Protein AF-A0A8S3T2B8-F1 (afdb_monomer)

Sequence (549 aa):
MESENIITGFEEHFRSLATFNNQTDIDSAYHNQVEDDIQSINRLVQRNNISNVTHIEITNAIRSINRGKSADFQGITIEHITHAGSEMETTLVTLLLNMYETTDAGYRIGNISVNSTACADDVALISEEPDQTQLLINMACDYAYMEGYQLQPTKSVVLHITNKKRKQGPVSTSFTMGQHEMPSVRSATHLGIIRTTSLKENMTANVEENIKKARRSAYSLLGGGFHGYNGLDVETMVHLYKIYVSPVLLYGLELILPTTSSLALIENFQKKLLKQILSLPTCVADITINILTGILPIEAQIHIRALGLFNNICNQHEESMEKSLARRQLTVKNNQSSSWFVAVKHMLRKYNLQEATWYLDNPVKKSLWTSNIKRTVHNHWSKSIVQLLPLYKGLDHLTTGNLEKGKIHPLFRINCHSAIDTTRLPVKLKLLTGSYILQSKRIKMYKDETDPKCLLCSKDDETVTHFILQCVQLQNIRNKILLETVDVLNSLGIQFNELLDSEKLQIILDITPVATSRKLSPASVAKVERLTRRLIYQLHIARYKIVCG

Foldseek 3Di:
DVVVVVVVVVVVVVVVVVPPPPDPDDDPVVVVVVVVVVVVVVVVVVVDDDDDDDPVVVVVVVVPDDDDDAADPVRDDVVNVVVVPPVVQVVLQVVLVVVQQPDPAFDDDVPFHPQWDDDRLFIDGGHPDLVSVLVNLASVQVSCVVVPHGDDQAQDADAAADDPVDPDDPPPDWHDNVPHTHHYDQWDAGPNQIDGSYLVVSQQVRQVVLLVQLVVQLVVCVVQFLFQALRAFLLVNLVSCVPGRVCSNCPCCLPSPHDPVSLVVSQLSVQVSLCGSQVHDPPFDSLLSCQAQVDFRPNLVSLLVNLLVLLVLLPDDCPDSSLVVLVVCLVPDDCPDPDSSSVNQVSCVLLVHDGSVVCSVPRDDSVVSSVVSLQSSLVSRLVVSVVCQVVQPLQPLPDNVPSPRSDHDLLRVAPPPDSVLSNLSSLLVCNNSVNDDAQCVVCVVPVPPGDQAGLQQRPDGRDSLCLQPNPPSCVVLCVVLVVVLCVLCVVLVHNLVPDDSVVVSSCLSPVVVVCVVSVPDSVSSNVNSSSSSVSSVVSVVVSVVSVPD

Structure (mmCIF, N/CA/C/O backbone):
data_AF-A0A8S3T2B8-F1
#
_entry.id   AF-A0A8S3T2B8-F1
#
loop_
_atom_site.group_PDB
_atom_site.id
_atom_site.type_symbol
_atom_site.label_atom_id
_atom_site.label_alt_id
_atom_site.label_comp_id
_atom_site.label_asym_id
_atom_site.label_entity_id
_atom_site.label_seq_id
_atom_site.pdbx_PDB_ins_code
_atom_site.Cartn_x
_atom_site.Cartn_y
_atom_site.Cartn_z
_atom_site.occupancy
_atom_site.B_iso_or_equiv
_atom_site.auth_seq_id
_atom_site.auth_comp_id
_atom_site.auth_asym_id
_atom_site.auth_atom_id
_atom_site.pdbx_PDB_model_num
ATOM 1 N N . MET A 1 1 ? 51.156 -43.320 -0.176 1.00 41.97 1 MET A N 1
ATOM 2 C CA . MET A 1 1 ? 52.038 -43.494 -1.348 1.00 41.97 1 MET A CA 1
ATOM 3 C C . MET A 1 1 ? 51.303 -43.460 -2.688 1.00 41.97 1 MET A C 1
ATOM 5 O O . MET A 1 1 ? 51.931 -43.063 -3.650 1.00 41.97 1 MET A O 1
ATOM 9 N N . GLU A 1 2 ? 50.003 -43.773 -2.794 1.00 44.81 2 GLU A N 1
ATOM 10 C CA . GLU A 1 2 ? 49.270 -43.591 -4.073 1.00 44.81 2 GLU A CA 1
ATOM 11 C C . GLU A 1 2 ? 48.671 -42.182 -4.278 1.00 44.81 2 GLU A C 1
ATOM 13 O O . GLU A 1 2 ? 48.384 -41.799 -5.406 1.00 44.81 2 GLU A O 1
ATOM 18 N N . SER A 1 3 ? 48.534 -41.366 -3.227 1.00 35.97 3 SER A N 1
ATOM 19 C CA . SER A 1 3 ? 47.973 -40.005 -3.313 1.00 35.97 3 SER A CA 1
ATOM 20 C C . SER A 1 3 ? 48.975 -38.916 -3.721 1.00 35.97 3 SER A C 1
ATOM 22 O O . SER A 1 3 ? 48.557 -37.872 -4.210 1.00 35.97 3 SER A O 1
ATOM 24 N N . GLU A 1 4 ? 50.282 -39.140 -3.544 1.00 39.28 4 GLU A N 1
ATOM 25 C CA . GLU A 1 4 ? 51.321 -38.191 -3.986 1.00 39.28 4 GLU A CA 1
ATOM 26 C C . GLU A 1 4 ? 51.460 -38.185 -5.512 1.00 39.28 4 GLU A C 1
ATOM 28 O O . GLU A 1 4 ? 51.529 -37.116 -6.104 1.00 39.28 4 GLU A O 1
ATOM 33 N N . ASN A 1 5 ? 51.349 -39.346 -6.169 1.00 47.81 5 ASN A N 1
ATOM 34 C CA . ASN A 1 5 ? 51.459 -39.446 -7.631 1.00 47.81 5 ASN A CA 1
ATOM 35 C C . ASN A 1 5 ? 50.341 -38.714 -8.395 1.00 47.81 5 ASN A C 1
ATOM 37 O O . ASN A 1 5 ? 50.555 -38.269 -9.519 1.00 47.81 5 ASN A O 1
ATOM 41 N N . ILE A 1 6 ? 49.154 -38.559 -7.800 1.00 43.56 6 ILE A N 1
ATOM 42 C CA . ILE A 1 6 ? 48.040 -37.835 -8.434 1.00 43.56 6 ILE A CA 1
ATOM 43 C C . ILE A 1 6 ? 48.265 -36.322 -8.340 1.00 43.56 6 ILE A C 1
ATOM 45 O O . ILE A 1 6 ? 48.042 -35.605 -9.312 1.00 43.56 6 ILE A O 1
ATOM 49 N N . ILE A 1 7 ? 48.741 -35.837 -7.190 1.00 45.53 7 ILE A N 1
ATOM 50 C CA . ILE A 1 7 ? 49.004 -34.409 -6.971 1.00 45.53 7 ILE A CA 1
ATOM 51 C C . ILE A 1 7 ? 50.172 -33.946 -7.844 1.00 45.53 7 ILE A C 1
ATOM 53 O O . ILE A 1 7 ? 50.056 -32.912 -8.496 1.00 45.53 7 ILE A O 1
ATOM 57 N N . THR A 1 8 ? 51.239 -34.742 -7.944 1.00 49.03 8 THR A N 1
ATOM 58 C CA . THR A 1 8 ? 52.372 -34.444 -8.830 1.00 49.03 8 THR A CA 1
ATOM 59 C C . THR A 1 8 ? 51.958 -34.448 -10.308 1.00 49.03 8 THR A C 1
ATOM 61 O O . THR A 1 8 ? 52.364 -33.560 -11.052 1.00 49.03 8 THR A O 1
ATOM 64 N N . GLY A 1 9 ? 51.067 -35.357 -10.726 1.00 52.16 9 GLY A N 1
ATOM 65 C CA . GLY A 1 9 ? 50.525 -35.365 -12.091 1.00 52.16 9 GLY A CA 1
ATOM 66 C C . GLY A 1 9 ? 49.652 -34.145 -12.424 1.00 52.16 9 GLY A C 1
ATOM 67 O O . GLY A 1 9 ? 49.735 -33.608 -13.529 1.00 52.16 9 GLY A O 1
ATOM 68 N N . PHE A 1 10 ? 48.846 -33.659 -11.471 1.00 46.62 10 PHE A N 1
ATOM 69 C CA . PHE A 1 10 ? 48.080 -32.416 -11.644 1.00 46.62 10 PHE A CA 1
ATOM 70 C C . PHE A 1 10 ? 48.985 -31.183 -11.675 1.00 46.62 10 PHE A C 1
ATOM 72 O O . PHE A 1 10 ? 48.768 -30.282 -12.485 1.00 46.62 10 PHE A O 1
ATOM 79 N N . GLU A 1 11 ? 50.011 -31.149 -10.829 1.00 46.28 11 GLU A N 1
ATOM 80 C CA . GLU A 1 11 ? 50.980 -30.058 -10.795 1.00 46.28 11 GLU A CA 1
ATOM 81 C C . GLU A 1 11 ? 51.748 -29.942 -12.120 1.00 46.28 11 GLU A C 1
ATOM 83 O O . GLU A 1 11 ? 51.860 -28.843 -12.661 1.00 46.28 11 GLU A O 1
ATOM 88 N N . GLU A 1 12 ? 52.207 -31.056 -12.698 1.00 51.81 12 GLU A N 1
ATOM 89 C CA . GLU A 1 12 ? 52.873 -31.065 -14.008 1.00 51.81 12 GLU A CA 1
ATOM 90 C C . GLU A 1 12 ? 51.935 -30.645 -15.148 1.00 51.81 12 GLU A C 1
ATOM 92 O O . GLU A 1 12 ? 52.330 -29.861 -16.016 1.00 51.81 12 GLU A O 1
ATOM 97 N N . HIS A 1 13 ? 50.672 -31.083 -15.120 1.00 50.22 13 HIS A N 1
ATOM 98 C CA . HIS A 1 13 ? 49.669 -30.691 -16.110 1.00 50.22 13 HIS A CA 1
ATOM 99 C C . HIS A 1 13 ? 49.407 -29.177 -16.095 1.00 50.22 13 HIS A C 1
ATOM 101 O O . HIS A 1 13 ? 49.512 -28.520 -17.134 1.00 50.22 13 HIS A O 1
ATOM 107 N N . PHE A 1 14 ? 49.146 -28.593 -14.922 1.00 48.44 14 PHE A N 1
ATOM 108 C CA . PHE A 1 14 ? 48.894 -27.154 -14.803 1.00 48.44 14 PHE A CA 1
ATOM 109 C C . PHE A 1 14 ? 50.149 -26.311 -15.032 1.00 48.44 14 PHE A C 1
ATOM 111 O O . PHE A 1 14 ? 50.061 -25.234 -15.618 1.00 48.44 14 PHE A O 1
ATOM 118 N N . ARG A 1 15 ? 51.333 -26.813 -14.664 1.00 47.66 15 ARG A N 1
ATOM 119 C CA . ARG A 1 15 ? 52.604 -26.151 -14.977 1.00 47.66 15 ARG A CA 1
ATOM 120 C C . ARG A 1 15 ? 52.879 -26.139 -16.485 1.00 47.66 15 ARG A C 1
ATOM 122 O O . ARG A 1 15 ? 53.436 -25.160 -16.969 1.00 47.66 15 ARG A O 1
ATOM 129 N N . SER A 1 16 ? 52.443 -27.155 -17.238 1.00 47.28 16 SER A N 1
ATOM 130 C CA . SER A 1 16 ? 52.524 -27.169 -18.712 1.00 47.28 16 SER A CA 1
ATOM 131 C C . SER A 1 16 ? 51.562 -26.181 -19.388 1.00 47.28 16 SER A C 1
ATOM 133 O O . SER A 1 16 ? 51.899 -25.600 -20.413 1.00 47.28 16 SER A O 1
ATOM 135 N N . LEU A 1 17 ? 50.391 -25.940 -18.786 1.00 42.28 17 LEU A N 1
ATOM 136 C CA . LEU A 1 17 ? 49.420 -24.946 -19.258 1.00 42.28 17 LEU A CA 1
ATOM 137 C C . LEU A 1 17 ? 49.840 -23.510 -18.908 1.00 42.28 17 LEU A C 1
ATOM 139 O O . LEU A 1 17 ? 49.523 -22.581 -19.642 1.00 42.28 17 LEU A O 1
ATOM 143 N N . ALA A 1 18 ? 50.557 -23.336 -17.795 1.00 39.44 18 ALA A N 1
ATOM 144 C CA . ALA A 1 18 ? 51.037 -22.043 -17.310 1.00 39.44 18 ALA A CA 1
ATOM 145 C C . ALA A 1 18 ? 52.462 -21.686 -17.778 1.00 39.44 18 ALA A C 1
ATOM 147 O O . ALA A 1 18 ? 52.933 -20.579 -17.520 1.00 39.44 18 ALA A O 1
ATOM 148 N N . THR A 1 19 ? 53.179 -22.594 -18.451 1.00 41.59 19 THR A N 1
ATOM 149 C CA . THR A 1 19 ? 54.490 -22.277 -19.033 1.00 41.59 19 THR A CA 1
ATOM 150 C C . THR A 1 19 ? 54.301 -21.570 -20.373 1.00 41.59 19 THR A C 1
ATOM 152 O O . THR A 1 19 ? 54.039 -22.183 -21.402 1.00 41.59 19 THR A O 1
ATOM 155 N N . PHE A 1 20 ? 54.506 -20.253 -20.351 1.00 41.75 20 PHE A N 1
ATOM 156 C CA . PHE A 1 20 ? 54.488 -19.298 -21.471 1.00 41.75 20 PHE A CA 1
ATOM 157 C C . PHE A 1 20 ? 55.512 -19.563 -22.601 1.00 41.75 20 PHE A C 1
ATOM 159 O O . PHE A 1 20 ? 55.748 -18.701 -23.442 1.00 41.75 20 PHE A O 1
ATOM 166 N N . ASN A 1 21 ? 56.129 -20.744 -22.674 1.00 42.84 21 ASN A N 1
ATOM 167 C CA . ASN A 1 21 ? 57.264 -21.001 -23.568 1.00 42.84 21 ASN A CA 1
ATOM 168 C C . ASN A 1 21 ? 56.899 -21.191 -25.052 1.00 42.84 21 ASN A C 1
ATOM 170 O O . ASN A 1 21 ? 57.802 -21.411 -25.851 1.00 42.84 21 ASN A O 1
ATOM 174 N N . ASN A 1 22 ? 55.623 -21.080 -25.443 1.00 47.75 22 ASN A N 1
ATOM 175 C CA . ASN A 1 22 ? 55.191 -21.260 -26.838 1.00 47.75 22 ASN A CA 1
ATOM 176 C C . ASN A 1 22 ? 54.360 -20.104 -27.422 1.00 47.75 22 ASN A C 1
ATOM 178 O O . ASN A 1 22 ? 53.765 -20.268 -28.485 1.00 47.75 22 ASN A O 1
ATOM 182 N N . GLN A 1 23 ? 54.323 -18.930 -26.789 1.00 48.66 23 GLN A N 1
ATOM 183 C CA . GLN A 1 23 ? 53.744 -17.735 -27.414 1.00 48.66 23 GLN A CA 1
ATOM 184 C C . GLN A 1 23 ? 54.837 -16.684 -27.585 1.00 48.66 23 GLN A C 1
ATOM 186 O O . GLN A 1 23 ? 55.102 -15.880 -26.700 1.00 48.66 23 GLN A O 1
ATOM 191 N N . THR A 1 24 ? 55.506 -16.734 -28.737 1.00 46.41 24 THR A N 1
ATOM 192 C CA . THR A 1 24 ? 56.659 -15.893 -29.095 1.00 46.41 24 THR A CA 1
ATOM 193 C C . THR A 1 24 ? 56.346 -14.407 -29.293 1.00 46.41 24 THR A C 1
ATOM 195 O O . THR A 1 24 ? 57.272 -13.660 -29.575 1.00 46.41 24 THR A O 1
ATOM 198 N N . ASP A 1 25 ? 55.104 -13.956 -29.098 1.00 55.09 25 ASP A N 1
ATOM 199 C CA . ASP A 1 25 ? 54.691 -12.572 -29.372 1.00 55.09 25 ASP A CA 1
ATOM 200 C C . ASP A 1 25 ? 53.874 -11.941 -28.226 1.00 55.09 25 ASP A C 1
ATOM 202 O O . ASP A 1 25 ? 52.878 -11.260 -28.463 1.00 55.09 25 ASP A O 1
ATOM 206 N N . ILE A 1 26 ? 54.272 -12.150 -26.965 1.00 47.56 26 ILE A N 1
ATOM 207 C CA . ILE A 1 26 ? 53.758 -11.330 -25.854 1.00 47.56 26 ILE A CA 1
ATOM 208 C C . ILE A 1 26 ? 54.772 -10.231 -25.535 1.00 47.56 26 ILE A C 1
ATOM 210 O O . ILE A 1 26 ? 55.922 -10.490 -25.182 1.00 47.56 26 ILE A O 1
ATOM 214 N N . ASP A 1 27 ? 54.309 -8.992 -25.690 1.00 57.59 27 ASP A N 1
ATOM 215 C CA . ASP A 1 27 ? 55.056 -7.751 -25.518 1.00 57.59 27 ASP A CA 1
ATOM 216 C C . ASP A 1 27 ? 55.731 -7.688 -24.134 1.00 57.59 27 ASP A C 1
ATOM 218 O O . ASP A 1 27 ? 55.076 -7.584 -23.094 1.00 57.59 27 ASP A O 1
ATOM 222 N N . SER A 1 28 ? 57.067 -7.772 -24.124 1.00 57.94 28 SER A N 1
ATOM 223 C CA . SER A 1 28 ? 57.914 -7.795 -22.918 1.00 57.94 28 SER A CA 1
ATOM 224 C C . SER A 1 28 ? 57.660 -6.630 -21.949 1.00 57.94 28 SER A C 1
ATOM 226 O O . SER A 1 28 ? 57.937 -6.746 -20.754 1.00 57.94 28 SER A O 1
ATOM 228 N N . ALA A 1 29 ? 57.086 -5.526 -22.435 1.00 56.00 29 ALA A N 1
ATOM 229 C CA . ALA A 1 29 ? 56.685 -4.393 -21.611 1.00 56.00 29 ALA A CA 1
ATOM 230 C C . ALA A 1 29 ? 55.535 -4.736 -20.644 1.00 56.00 29 ALA A C 1
ATOM 232 O O . ALA A 1 29 ? 55.565 -4.317 -19.488 1.00 56.00 29 ALA A O 1
ATOM 233 N N . TYR A 1 30 ? 54.564 -5.546 -21.080 1.00 51.22 30 TYR A N 1
ATOM 234 C CA . TYR A 1 30 ? 53.413 -5.946 -20.264 1.00 51.22 30 TYR A CA 1
ATOM 235 C C . TYR A 1 30 ? 53.821 -6.894 -19.133 1.00 51.22 30 TYR A C 1
ATOM 237 O O . TYR A 1 30 ? 53.362 -6.756 -18.000 1.00 51.22 30 TYR A O 1
ATOM 245 N N . HIS A 1 31 ? 54.746 -7.815 -19.414 1.00 51.00 31 HIS A N 1
ATOM 246 C CA . HIS A 1 31 ? 55.245 -8.753 -18.411 1.00 51.00 31 HIS A CA 1
ATOM 247 C C . HIS A 1 31 ? 55.956 -8.036 -17.253 1.00 51.00 31 HIS A C 1
ATOM 249 O O . HIS A 1 31 ? 55.704 -8.345 -16.089 1.00 51.00 31 HIS A O 1
ATOM 255 N N . ASN A 1 32 ? 56.772 -7.027 -17.569 1.00 63.03 32 ASN A N 1
ATOM 256 C CA . ASN A 1 32 ? 57.464 -6.227 -16.559 1.00 63.03 32 ASN A CA 1
ATOM 257 C C . ASN A 1 32 ? 56.488 -5.407 -15.701 1.00 63.03 32 ASN A C 1
ATOM 259 O O . ASN A 1 32 ? 56.703 -5.252 -14.502 1.00 63.03 32 ASN A O 1
ATOM 263 N N . GLN A 1 33 ? 55.388 -4.931 -16.287 1.00 60.19 33 GLN A N 1
ATOM 264 C CA . GLN A 1 33 ? 54.384 -4.157 -15.561 1.00 60.19 33 GLN A CA 1
ATOM 265 C C . GLN A 1 33 ? 53.572 -5.013 -14.573 1.00 60.19 33 GLN A C 1
ATOM 267 O O . GLN A 1 33 ? 53.315 -4.582 -13.451 1.00 60.19 33 GLN A O 1
ATOM 272 N N . VAL A 1 34 ? 53.238 -6.252 -14.947 1.00 50.12 34 VAL A N 1
ATOM 273 C CA . VAL A 1 34 ? 52.553 -7.206 -14.056 1.00 50.12 34 VAL A CA 1
ATOM 274 C C . VAL A 1 34 ? 53.421 -7.571 -12.844 1.00 50.12 34 VAL A C 1
ATOM 276 O O . VAL A 1 34 ? 52.913 -7.659 -11.726 1.00 50.12 34 VAL A O 1
ATOM 279 N N . GLU A 1 35 ? 54.732 -7.734 -13.034 1.00 59.72 35 GLU A N 1
ATOM 280 C CA . GLU A 1 35 ? 55.669 -7.990 -11.931 1.00 59.72 35 GLU A CA 1
ATOM 281 C C . GLU A 1 35 ? 55.768 -6.803 -10.954 1.00 59.72 35 GLU A C 1
ATOM 283 O O . GLU A 1 35 ? 55.748 -6.995 -9.731 1.00 59.72 35 GLU A O 1
ATOM 288 N N . ASP A 1 36 ? 55.787 -5.567 -11.463 1.00 62.94 36 ASP A N 1
ATOM 289 C CA . ASP A 1 36 ? 55.793 -4.353 -10.634 1.00 62.94 36 ASP A CA 1
ATOM 290 C C . ASP A 1 36 ? 54.496 -4.191 -9.808 1.00 62.94 36 ASP A C 1
ATOM 292 O O . ASP A 1 36 ? 54.528 -3.774 -8.636 1.00 62.94 36 ASP A O 1
ATOM 296 N N . ASP A 1 37 ? 53.352 -4.592 -10.371 1.00 52.69 37 ASP A N 1
ATOM 297 C CA . ASP A 1 37 ? 52.047 -4.558 -9.704 1.00 52.69 37 ASP A CA 1
ATOM 298 C C . ASP A 1 37 ? 51.923 -5.636 -8.612 1.00 52.69 37 ASP A C 1
ATOM 300 O O . ASP A 1 37 ? 51.485 -5.345 -7.491 1.00 52.69 37 ASP A O 1
ATOM 304 N N . ILE A 1 38 ? 52.39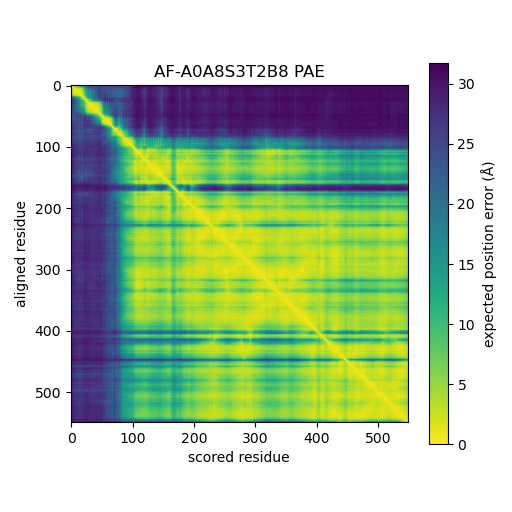5 -6.863 -8.873 1.00 54.06 38 ILE A N 1
ATOM 305 C CA . ILE A 1 38 ? 52.441 -7.957 -7.884 1.00 54.06 38 ILE A CA 1
ATOM 306 C C . ILE A 1 38 ? 53.294 -7.553 -6.675 1.00 54.06 38 ILE A C 1
ATOM 308 O O . ILE A 1 38 ? 52.904 -7.761 -5.517 1.00 54.06 38 ILE A O 1
ATOM 312 N N . GLN A 1 39 ? 54.447 -6.925 -6.911 1.00 61.31 39 GLN A N 1
ATOM 313 C CA . GLN A 1 39 ? 55.295 -6.436 -5.825 1.00 61.31 39 GLN A CA 1
ATOM 314 C C . GLN A 1 39 ? 54.631 -5.311 -5.024 1.00 61.31 39 GLN A C 1
ATOM 316 O O . GLN A 1 39 ? 54.781 -5.259 -3.798 1.00 61.31 39 GLN A O 1
ATOM 321 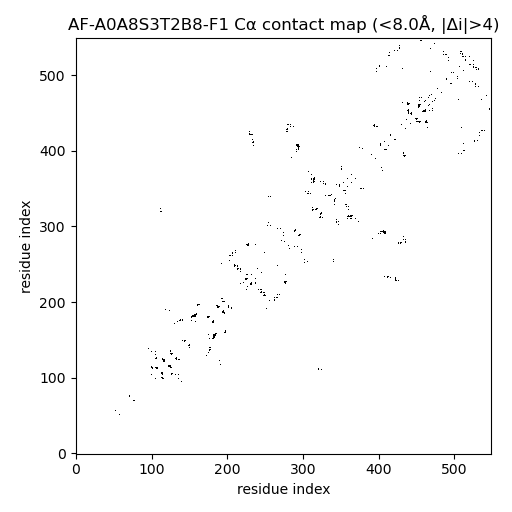N N . SER A 1 40 ? 53.875 -4.430 -5.679 1.00 57.06 40 SER A N 1
ATOM 322 C CA . SER A 1 40 ? 53.135 -3.349 -5.018 1.00 57.06 40 SER A CA 1
ATOM 323 C C . SER A 1 40 ? 52.000 -3.876 -4.131 1.00 57.06 40 SER A C 1
ATOM 325 O O . SER A 1 40 ? 51.833 -3.408 -3.000 1.00 57.06 40 SER A O 1
ATOM 327 N N . ILE A 1 41 ? 51.283 -4.910 -4.582 1.00 49.22 41 ILE A N 1
ATOM 328 C CA . ILE A 1 41 ? 50.219 -5.582 -3.817 1.00 49.22 41 ILE A CA 1
ATOM 329 C C . ILE A 1 41 ? 50.795 -6.308 -2.595 1.00 49.22 41 ILE A C 1
ATOM 331 O O . ILE A 1 41 ? 50.292 -6.142 -1.482 1.00 49.22 41 ILE A O 1
ATOM 335 N N . ASN A 1 42 ? 51.905 -7.032 -2.751 1.00 54.97 42 ASN A N 1
ATOM 336 C CA . ASN A 1 42 ? 52.554 -7.729 -1.636 1.00 54.97 42 ASN A CA 1
ATOM 337 C C . ASN A 1 42 ? 53.032 -6.763 -0.533 1.00 54.97 42 ASN A C 1
ATOM 339 O O . ASN A 1 42 ? 52.902 -7.062 0.658 1.00 54.97 42 ASN A O 1
ATOM 343 N N . ARG A 1 43 ? 53.509 -5.563 -0.902 1.00 61.81 43 ARG A N 1
ATOM 344 C CA . ARG A 1 43 ? 53.871 -4.502 0.061 1.00 61.81 43 ARG A CA 1
ATOM 345 C C . ARG A 1 43 ? 52.654 -3.916 0.793 1.00 61.81 43 ARG A C 1
ATOM 347 O O . ARG A 1 43 ? 52.788 -3.489 1.940 1.00 61.81 43 ARG A O 1
ATOM 354 N N . LEU A 1 44 ? 51.478 -3.888 0.160 1.00 47.44 44 LEU A N 1
ATOM 355 C CA . LEU A 1 44 ? 50.220 -3.438 0.775 1.00 47.44 44 LEU A CA 1
ATOM 356 C C . LEU A 1 44 ? 49.650 -4.477 1.750 1.00 47.44 44 LEU A C 1
ATOM 358 O O . LEU A 1 44 ? 49.191 -4.110 2.833 1.00 47.44 44 LEU A O 1
ATOM 362 N N . VAL A 1 45 ? 49.740 -5.764 1.407 1.00 46.16 45 VAL A N 1
ATOM 363 C CA . VAL A 1 45 ? 49.265 -6.882 2.241 1.00 46.16 45 VAL A CA 1
ATOM 364 C C . VAL A 1 45 ? 50.075 -7.010 3.534 1.00 46.16 45 VAL A C 1
ATOM 366 O O . VAL A 1 45 ? 49.498 -7.222 4.597 1.00 46.16 45 VAL A O 1
ATOM 369 N N . GLN A 1 46 ? 51.391 -6.774 3.499 1.00 52.56 46 GLN A N 1
ATOM 370 C CA . GLN A 1 46 ? 52.225 -6.803 4.710 1.00 52.56 46 GLN A CA 1
ATOM 371 C C . GLN A 1 46 ? 51.903 -5.691 5.730 1.00 52.56 46 GLN A C 1
ATOM 373 O O . GLN A 1 46 ? 52.313 -5.792 6.885 1.00 52.56 46 GLN A O 1
ATOM 378 N N . ARG A 1 47 ? 51.179 -4.628 5.343 1.00 49.56 47 ARG A N 1
ATOM 379 C CA . ARG A 1 47 ? 50.877 -3.487 6.229 1.00 49.56 47 ARG A CA 1
ATOM 380 C C . ARG A 1 47 ? 49.581 -3.611 7.031 1.00 49.56 47 ARG A C 1
ATOM 382 O O . ARG A 1 47 ? 49.427 -2.857 7.987 1.00 49.56 47 ARG A O 1
ATOM 389 N N . ASN A 1 48 ? 48.679 -4.539 6.707 1.00 44.25 48 ASN A N 1
ATOM 390 C CA . ASN A 1 48 ? 47.386 -4.658 7.387 1.00 44.25 48 ASN A CA 1
ATOM 391 C C . ASN A 1 48 ? 47.136 -6.093 7.877 1.00 44.25 48 ASN A C 1
ATOM 393 O O . ASN A 1 48 ? 46.855 -6.989 7.087 1.00 44.25 48 ASN A O 1
ATOM 397 N N . ASN A 1 49 ? 47.190 -6.298 9.198 1.00 48.53 49 ASN A N 1
ATOM 398 C CA . ASN A 1 49 ? 46.823 -7.561 9.850 1.00 48.53 49 ASN A CA 1
ATOM 399 C C . ASN A 1 49 ? 45.317 -7.837 9.690 1.00 48.53 49 ASN A C 1
ATOM 401 O O . ASN A 1 49 ? 44.504 -7.260 10.413 1.00 48.53 49 ASN A O 1
ATOM 405 N N . ILE A 1 50 ? 44.945 -8.742 8.781 1.00 41.06 50 ILE A N 1
ATOM 406 C CA . ILE A 1 50 ? 43.574 -9.252 8.636 1.00 41.06 50 ILE A CA 1
ATOM 407 C C . ILE A 1 50 ? 43.532 -10.697 9.156 1.00 41.06 50 ILE A C 1
ATOM 409 O O . ILE A 1 50 ? 44.359 -11.525 8.786 1.00 41.06 50 ILE A O 1
ATOM 413 N N . SER A 1 51 ? 42.590 -10.991 10.053 1.00 44.28 51 SER A N 1
ATOM 414 C CA . SER A 1 51 ? 42.423 -12.299 10.702 1.00 44.28 51 SER A CA 1
ATOM 415 C C . SER A 1 51 ? 41.779 -13.353 9.791 1.00 44.28 51 SER A C 1
ATOM 417 O O . SER A 1 51 ? 40.828 -13.049 9.072 1.00 44.28 51 SER A O 1
ATOM 419 N N . ASN A 1 52 ? 42.250 -14.600 9.897 1.00 42.72 52 ASN A N 1
ATOM 420 C CA . ASN A 1 52 ? 41.859 -15.739 9.058 1.00 42.72 52 ASN A CA 1
ATOM 421 C C . ASN A 1 52 ? 40.437 -16.271 9.333 1.00 42.72 52 ASN A C 1
ATOM 423 O O . ASN A 1 52 ? 40.059 -16.506 10.480 1.00 42.72 52 ASN A O 1
ATOM 427 N N . VAL A 1 53 ? 39.700 -16.532 8.248 1.00 42.25 53 VAL A N 1
ATOM 428 C CA . VAL A 1 53 ? 38.400 -17.230 8.200 1.00 42.25 53 VAL A CA 1
ATOM 429 C C . VAL A 1 53 ? 38.599 -18.734 8.429 1.00 42.25 53 VAL A C 1
ATOM 431 O O . VAL A 1 53 ? 39.590 -19.310 7.977 1.00 42.25 53 VAL A O 1
ATOM 434 N N . THR A 1 54 ? 37.672 -19.396 9.128 1.00 60.91 54 THR A N 1
ATOM 435 C CA . THR A 1 54 ? 37.823 -20.809 9.516 1.00 60.91 54 THR A CA 1
ATOM 436 C C . THR A 1 54 ? 37.259 -21.792 8.483 1.00 60.91 54 THR A C 1
ATOM 438 O O . THR A 1 54 ? 36.271 -21.535 7.796 1.00 60.91 54 THR A O 1
ATOM 441 N N . HIS A 1 55 ? 37.846 -22.993 8.418 1.00 44.91 55 HIS A N 1
ATOM 442 C CA . HIS A 1 55 ? 37.457 -24.075 7.497 1.00 44.91 55 HIS A CA 1
ATOM 443 C C . HIS A 1 55 ? 35.973 -24.491 7.623 1.00 44.91 55 HIS A C 1
ATOM 445 O O . HIS A 1 55 ? 35.349 -24.967 6.670 1.00 44.91 55 HIS A O 1
ATOM 451 N N . ILE A 1 56 ? 35.379 -24.295 8.802 1.00 56.84 56 ILE A N 1
ATOM 452 C CA . ILE A 1 56 ? 33.975 -24.615 9.097 1.00 56.84 56 ILE A CA 1
ATOM 453 C C . ILE A 1 56 ? 33.020 -23.598 8.454 1.00 56.84 56 ILE A C 1
ATOM 455 O O . ILE A 1 56 ? 31.972 -23.990 7.938 1.00 56.84 56 ILE A O 1
ATOM 459 N N . GLU A 1 57 ? 33.397 -22.318 8.412 1.00 47.56 57 GLU A N 1
ATOM 460 C CA . GLU A 1 57 ? 32.611 -21.255 7.766 1.00 47.56 57 GLU A CA 1
ATOM 461 C C . GLU A 1 57 ? 32.551 -21.464 6.249 1.00 47.56 57 GLU A C 1
ATOM 463 O O . GLU A 1 57 ? 31.481 -21.366 5.645 1.00 47.56 57 GLU A O 1
ATOM 468 N N . ILE A 1 58 ? 33.670 -21.884 5.657 1.00 43.72 58 ILE A N 1
ATOM 469 C CA . ILE A 1 58 ? 33.773 -22.218 4.231 1.00 43.72 58 ILE A CA 1
ATOM 470 C C . ILE A 1 58 ? 32.932 -23.462 3.897 1.00 43.72 58 ILE A C 1
ATOM 472 O O . ILE A 1 58 ? 32.167 -23.469 2.933 1.00 43.72 58 ILE A O 1
ATOM 476 N N . THR A 1 59 ? 32.992 -24.502 4.733 1.00 47.69 59 THR A N 1
ATOM 477 C CA . THR A 1 59 ? 32.255 -25.759 4.499 1.00 47.69 59 THR A CA 1
ATOM 478 C C . THR A 1 59 ? 30.733 -25.562 4.548 1.00 47.69 59 THR A C 1
ATOM 480 O O . THR A 1 59 ? 29.997 -26.168 3.765 1.00 47.69 59 THR A O 1
ATOM 483 N N . ASN A 1 60 ? 30.245 -24.695 5.440 1.00 48.84 60 ASN A N 1
ATOM 484 C CA . ASN A 1 60 ? 28.817 -24.404 5.574 1.00 48.84 60 ASN A CA 1
ATOM 485 C C . ASN A 1 60 ? 28.288 -23.503 4.448 1.00 48.84 60 ASN A C 1
ATOM 487 O O . ASN A 1 60 ? 27.165 -23.712 3.989 1.00 48.84 60 ASN A O 1
ATOM 491 N N . ALA A 1 61 ? 29.101 -22.566 3.949 1.00 47.62 61 ALA A N 1
ATOM 492 C CA . ALA A 1 61 ? 28.753 -21.748 2.788 1.00 47.62 61 ALA A CA 1
ATOM 493 C C . ALA A 1 61 ? 28.613 -22.604 1.514 1.00 47.62 61 ALA A C 1
ATOM 495 O O . ALA A 1 61 ? 27.622 -22.489 0.793 1.00 47.62 61 ALA A O 1
ATOM 496 N N . ILE A 1 62 ? 29.541 -23.544 1.298 1.00 43.47 62 ILE A N 1
ATOM 497 C CA . ILE A 1 62 ? 29.567 -24.429 0.121 1.00 43.47 62 ILE A CA 1
ATOM 498 C C . ILE A 1 62 ? 28.364 -25.386 0.077 1.00 43.47 62 ILE A C 1
ATOM 500 O O . ILE A 1 62 ? 27.834 -25.661 -0.999 1.00 43.47 62 ILE A O 1
ATOM 504 N N . ARG A 1 63 ? 27.892 -25.880 1.230 1.00 45.19 63 ARG A N 1
ATOM 505 C CA . ARG A 1 63 ? 26.730 -26.790 1.307 1.00 45.19 63 ARG A CA 1
ATOM 506 C C . ARG A 1 63 ? 25.386 -26.118 1.007 1.00 45.19 63 ARG A C 1
ATOM 508 O O . ARG A 1 63 ? 24.407 -26.823 0.787 1.00 45.19 63 ARG A O 1
ATOM 515 N N . SER A 1 64 ? 25.325 -24.786 1.016 1.00 45.16 64 SER A N 1
ATOM 516 C CA . SER A 1 64 ? 24.074 -24.023 0.882 1.00 45.16 64 SER A CA 1
ATOM 517 C C . SER A 1 64 ? 23.686 -23.665 -0.561 1.00 45.16 64 SER A C 1
ATOM 519 O O . SER A 1 64 ? 22.626 -23.083 -0.783 1.00 45.16 64 SER A O 1
ATOM 521 N N . ILE A 1 65 ? 24.511 -24.027 -1.549 1.00 43.44 65 ILE A N 1
ATOM 522 C CA . ILE A 1 65 ? 24.312 -23.655 -2.956 1.00 43.44 65 ILE A CA 1
ATOM 523 C C . ILE A 1 65 ? 23.764 -24.860 -3.737 1.00 43.44 65 ILE A C 1
ATOM 525 O O . ILE A 1 65 ? 24.399 -25.912 -3.804 1.00 43.44 65 ILE A O 1
ATOM 529 N N . ASN A 1 66 ? 22.574 -24.715 -4.330 1.00 43.84 66 ASN A N 1
ATOM 530 C CA . ASN A 1 66 ? 21.926 -25.759 -5.136 1.00 43.84 66 ASN A CA 1
ATOM 531 C C . ASN A 1 66 ? 22.695 -26.021 -6.446 1.00 43.84 66 ASN A C 1
ATOM 533 O O . ASN A 1 66 ? 22.927 -25.093 -7.217 1.00 43.84 66 ASN A O 1
ATOM 537 N N . ARG A 1 67 ? 23.026 -27.292 -6.722 1.00 41.75 67 ARG A N 1
ATOM 538 C CA . ARG A 1 67 ? 23.769 -27.764 -7.912 1.00 41.75 67 ARG A CA 1
ATOM 539 C C . ARG A 1 67 ? 22.880 -28.591 -8.849 1.00 41.75 67 ARG A C 1
ATOM 541 O O . ARG A 1 67 ? 21.981 -29.277 -8.362 1.00 41.75 67 ARG A O 1
ATOM 548 N N . GLY A 1 68 ? 23.160 -28.584 -10.163 1.00 45.56 68 GLY A N 1
ATOM 549 C CA . GLY A 1 68 ? 22.565 -29.565 -11.090 1.00 45.56 68 GLY A CA 1
ATOM 550 C C . GLY A 1 68 ? 22.379 -29.202 -12.573 1.00 45.56 68 GLY A C 1
ATOM 551 O O . GLY A 1 68 ? 21.335 -29.553 -13.122 1.00 45.56 68 GLY A O 1
ATOM 552 N N . LYS A 1 69 ? 23.333 -28.558 -13.263 1.00 45.19 69 LYS A N 1
ATOM 553 C CA . LYS A 1 69 ? 23.349 -28.560 -14.745 1.00 45.19 69 LYS A CA 1
ATOM 554 C C . LYS A 1 69 ? 24.744 -28.854 -15.298 1.00 45.19 69 LYS A C 1
ATOM 556 O O . LYS A 1 69 ? 25.733 -28.460 -14.694 1.00 45.19 69 LYS A O 1
ATOM 561 N N . SER A 1 70 ? 24.776 -29.588 -16.409 1.00 43.78 70 SER A N 1
ATOM 562 C CA . SER A 1 70 ? 25.971 -30.165 -17.034 1.00 43.78 70 SER A CA 1
ATOM 563 C C . SER A 1 70 ? 26.917 -29.117 -17.629 1.00 43.78 70 SER A C 1
ATOM 565 O O . SER A 1 70 ? 26.449 -28.108 -18.155 1.00 43.78 70 SER A O 1
ATOM 567 N N . ALA A 1 71 ? 28.221 -29.409 -17.565 1.00 46.75 71 ALA A N 1
ATOM 568 C CA . ALA A 1 71 ? 29.293 -28.686 -18.250 1.00 46.75 71 ALA A CA 1
ATOM 569 C C . ALA A 1 71 ? 29.127 -28.728 -19.776 1.00 46.75 71 ALA A C 1
ATOM 571 O O . ALA A 1 71 ? 28.519 -29.664 -20.308 1.00 46.75 71 ALA A O 1
ATOM 572 N N . ASP A 1 72 ? 29.691 -27.745 -20.471 1.00 48.62 72 ASP A N 1
ATOM 573 C CA . ASP A 1 72 ? 29.834 -27.799 -21.924 1.00 48.62 72 ASP A CA 1
ATOM 574 C C . ASP A 1 72 ? 30.973 -28.742 -22.373 1.00 48.62 72 ASP A C 1
ATOM 576 O O . ASP A 1 72 ? 31.598 -29.447 -21.576 1.00 48.62 72 ASP A O 1
ATOM 580 N N . PHE A 1 73 ? 31.235 -28.774 -23.683 1.00 35.75 73 PHE A N 1
ATOM 581 C CA . PHE A 1 73 ? 32.247 -29.634 -24.305 1.00 35.75 73 PHE A CA 1
ATOM 582 C C . PHE A 1 73 ? 33.698 -29.252 -23.956 1.00 35.75 73 PHE A C 1
ATOM 584 O O . PHE A 1 73 ? 34.606 -30.024 -24.258 1.00 35.75 73 PHE A O 1
ATOM 591 N N . GLN A 1 74 ? 33.915 -28.092 -23.326 1.00 45.81 74 GLN A N 1
ATOM 592 C CA . GLN A 1 74 ? 35.210 -27.638 -22.812 1.00 45.81 74 GLN A CA 1
ATOM 593 C C . GLN A 1 74 ? 35.327 -27.831 -21.292 1.00 45.81 74 GLN A C 1
ATOM 595 O O . GLN A 1 74 ? 36.351 -27.494 -20.702 1.00 45.81 74 GLN A O 1
ATOM 600 N N . GLY A 1 75 ? 34.305 -28.404 -20.646 1.00 45.56 75 GLY A N 1
ATOM 601 C CA . GLY A 1 75 ? 34.280 -28.608 -19.200 1.00 45.56 75 GLY A CA 1
ATOM 602 C C . GLY A 1 75 ? 33.907 -27.351 -18.410 1.00 45.56 75 GLY A C 1
ATOM 603 O O . GLY A 1 75 ? 33.981 -27.372 -17.179 1.00 45.56 75 GLY A O 1
ATOM 604 N N . ILE A 1 76 ? 33.462 -26.281 -19.078 1.00 50.97 76 ILE A N 1
ATOM 605 C CA . ILE A 1 76 ? 33.028 -25.050 -18.423 1.00 50.97 76 ILE A CA 1
ATOM 606 C C . ILE A 1 76 ? 31.634 -25.289 -17.849 1.00 50.97 76 ILE A C 1
ATOM 608 O O . ILE A 1 76 ? 30.637 -25.493 -18.545 1.00 50.97 76 ILE A O 1
ATOM 612 N N . THR A 1 77 ? 31.571 -25.305 -16.526 1.00 56.81 77 THR A N 1
ATOM 613 C CA . THR A 1 77 ? 30.321 -25.321 -15.768 1.00 56.81 77 THR A CA 1
ATOM 614 C C . THR A 1 77 ? 29.870 -23.909 -15.402 1.00 56.81 77 THR A C 1
ATOM 616 O O . THR A 1 77 ? 30.664 -22.969 -15.356 1.00 56.81 77 THR A O 1
ATOM 619 N N . ILE A 1 78 ? 28.598 -23.769 -15.020 1.00 52.16 78 ILE A N 1
ATOM 620 C CA . ILE A 1 78 ? 28.057 -22.512 -14.485 1.00 52.16 78 ILE A CA 1
ATOM 621 C C . ILE A 1 78 ? 28.802 -22.034 -13.225 1.00 52.16 78 ILE A C 1
ATOM 623 O O . ILE A 1 78 ? 28.805 -20.841 -12.923 1.00 52.16 78 ILE A O 1
ATOM 627 N N . GLU A 1 79 ? 29.487 -22.936 -12.510 1.00 51.31 79 GLU A N 1
ATOM 628 C CA . GLU A 1 79 ? 30.324 -22.580 -11.362 1.00 51.31 79 GLU A CA 1
ATOM 629 C C . GLU A 1 79 ? 31.549 -21.733 -11.759 1.00 51.31 79 GLU A C 1
ATOM 631 O O . GLU A 1 79 ? 31.962 -20.881 -10.976 1.00 51.31 79 GLU A O 1
ATOM 636 N N . HIS A 1 80 ? 32.071 -21.867 -12.985 1.00 51.44 80 HIS A N 1
ATOM 637 C CA . HIS A 1 80 ? 33.183 -21.045 -13.484 1.00 51.44 80 HIS A CA 1
ATOM 638 C C . HIS A 1 80 ? 32.759 -19.587 -13.720 1.00 51.44 80 HIS A C 1
ATOM 640 O O . HIS A 1 80 ? 33.464 -18.664 -13.322 1.00 51.44 80 HIS A O 1
ATOM 646 N N . ILE A 1 81 ? 31.556 -19.375 -14.263 1.00 52.22 81 ILE A N 1
ATOM 647 C CA . ILE A 1 81 ? 30.949 -18.042 -14.437 1.00 52.22 81 ILE A CA 1
ATOM 648 C C . ILE A 1 81 ? 30.614 -17.425 -13.069 1.00 52.22 81 ILE A C 1
ATOM 650 O O . ILE A 1 81 ? 30.804 -16.234 -12.842 1.00 52.22 81 ILE A O 1
ATOM 654 N N . THR A 1 82 ? 30.181 -18.254 -12.114 1.00 47.53 82 THR A N 1
ATOM 655 C CA . THR A 1 82 ? 29.873 -17.812 -10.744 1.00 47.53 82 THR A CA 1
ATOM 656 C C . THR A 1 82 ? 31.133 -17.357 -9.987 1.00 47.53 82 THR A C 1
ATOM 658 O O . THR A 1 82 ? 31.056 -16.451 -9.158 1.00 47.53 82 THR A O 1
ATOM 661 N N . HIS A 1 83 ? 32.298 -17.955 -10.271 1.00 50.72 83 HIS A N 1
ATOM 662 C CA . HIS A 1 83 ? 33.581 -17.600 -9.652 1.00 50.72 83 HIS A CA 1
ATOM 663 C C . HIS A 1 83 ? 34.262 -16.364 -10.257 1.00 50.72 83 HIS A C 1
ATOM 665 O O . HIS A 1 83 ? 35.012 -15.701 -9.544 1.00 50.72 83 HIS A O 1
ATOM 671 N N . ALA A 1 84 ? 33.966 -16.010 -11.509 1.00 52.25 84 ALA A N 1
ATOM 672 C CA . ALA A 1 84 ? 34.442 -14.772 -12.136 1.00 52.25 84 ALA A CA 1
ATOM 673 C C . ALA A 1 84 ? 33.711 -13.503 -11.631 1.00 52.25 84 ALA A C 1
ATOM 675 O O . ALA A 1 84 ? 34.137 -12.375 -11.885 1.00 52.25 84 ALA A O 1
ATOM 676 N N . GLY A 1 85 ? 32.636 -13.687 -10.857 1.00 53.06 85 GLY A N 1
ATOM 677 C CA . GLY A 1 85 ? 31.977 -12.640 -10.081 1.00 53.06 85 GLY A CA 1
ATOM 678 C C . GLY A 1 85 ? 31.271 -11.561 -10.910 1.00 53.06 85 GLY A C 1
ATOM 679 O O . GLY A 1 85 ? 31.123 -11.650 -12.127 1.00 53.06 85 GLY A O 1
ATOM 680 N N . SER A 1 86 ? 30.834 -10.499 -10.223 1.00 53.16 86 SER A N 1
ATOM 681 C CA . SER A 1 86 ? 30.142 -9.353 -10.832 1.00 53.16 86 SER A CA 1
ATOM 682 C C . SER A 1 86 ? 31.003 -8.582 -11.836 1.00 53.16 86 SER A C 1
ATOM 684 O O . SER A 1 86 ? 30.474 -7.804 -12.621 1.00 53.16 86 SER A O 1
ATOM 686 N N . GLU A 1 87 ? 32.324 -8.752 -11.799 1.00 50.81 87 GLU A N 1
ATOM 687 C CA . GLU A 1 87 ? 33.283 -8.010 -12.619 1.00 50.81 87 GLU A CA 1
ATOM 688 C C . GLU A 1 87 ? 33.364 -8.553 -14.054 1.00 50.81 87 GLU A C 1
ATOM 690 O O . GLU A 1 87 ? 33.359 -7.764 -14.999 1.00 50.81 87 GLU A O 1
ATOM 695 N N . MET A 1 88 ? 33.301 -9.880 -14.240 1.00 55.91 88 MET A N 1
ATOM 696 C CA . MET A 1 88 ? 33.161 -10.490 -15.570 1.00 55.91 88 MET A CA 1
ATOM 697 C C . MET A 1 88 ? 31.778 -10.210 -16.169 1.00 55.91 88 MET A C 1
ATOM 699 O O . MET A 1 88 ? 31.689 -9.831 -17.332 1.00 55.91 88 MET A O 1
ATOM 703 N N . GLU A 1 89 ? 30.707 -10.308 -15.373 1.00 54.59 89 GLU A N 1
ATOM 704 C CA . GLU A 1 89 ? 29.349 -9.945 -15.809 1.00 54.59 89 GLU A CA 1
ATOM 705 C C . GLU A 1 89 ? 29.284 -8.475 -16.253 1.00 54.59 89 GLU A C 1
ATOM 707 O O . GLU A 1 89 ? 28.790 -8.169 -17.336 1.00 54.59 89 GLU A O 1
ATOM 712 N N . THR A 1 90 ? 29.848 -7.563 -15.453 1.00 54.81 90 THR A N 1
ATOM 713 C CA . THR A 1 90 ? 29.894 -6.130 -15.779 1.00 54.81 90 THR A CA 1
ATOM 714 C C . THR A 1 90 ? 30.720 -5.876 -17.035 1.00 54.81 90 THR A C 1
ATOM 716 O O . THR A 1 90 ? 30.296 -5.093 -17.882 1.00 54.81 90 THR A O 1
ATOM 719 N N . THR A 1 91 ? 31.865 -6.541 -17.190 1.00 54.53 91 THR A N 1
ATOM 720 C CA . THR A 1 91 ? 32.733 -6.386 -18.367 1.00 54.53 91 THR A CA 1
ATOM 721 C C . THR A 1 91 ? 32.061 -6.907 -19.636 1.00 54.53 91 THR A C 1
ATOM 723 O O . THR A 1 91 ? 32.017 -6.183 -20.626 1.00 54.53 91 THR A O 1
ATOM 726 N N . LEU A 1 92 ? 31.453 -8.097 -19.599 1.00 57.25 92 LEU A N 1
ATOM 727 C CA . LEU A 1 92 ? 30.731 -8.676 -20.739 1.00 57.25 92 LEU A CA 1
ATOM 728 C C . LEU A 1 92 ? 29.520 -7.829 -21.138 1.00 57.25 92 LEU A C 1
ATOM 730 O O . LEU A 1 92 ? 29.325 -7.545 -22.317 1.00 57.25 92 LEU A O 1
ATOM 734 N N . VAL A 1 93 ? 28.732 -7.369 -20.162 1.00 62.16 93 VAL A N 1
ATOM 735 C CA . VAL A 1 93 ? 27.600 -6.470 -20.421 1.00 62.16 93 VAL A CA 1
ATOM 736 C C . VAL A 1 93 ? 28.090 -5.143 -21.000 1.00 62.16 93 VAL A C 1
ATOM 738 O O . VAL A 1 93 ? 27.527 -4.667 -21.980 1.00 62.16 93 VAL A O 1
ATOM 741 N N . THR A 1 94 ? 29.154 -4.558 -20.447 1.00 63.62 94 THR A N 1
ATOM 742 C CA . THR A 1 94 ? 29.703 -3.276 -20.922 1.00 63.62 94 THR A CA 1
ATOM 743 C C . THR A 1 94 ? 30.253 -3.391 -22.342 1.00 63.62 94 THR A C 1
ATOM 745 O O . THR A 1 94 ? 29.967 -2.539 -23.176 1.00 63.62 94 THR A O 1
ATOM 748 N N . LEU A 1 95 ? 30.993 -4.456 -22.656 1.00 58.91 95 LEU A N 1
ATOM 749 C CA . LEU A 1 95 ? 31.525 -4.699 -23.998 1.00 58.91 95 LEU A CA 1
ATOM 750 C C . LEU A 1 95 ? 30.406 -4.932 -25.015 1.00 58.91 95 LEU A C 1
ATOM 752 O O . LEU A 1 95 ? 30.409 -4.318 -26.083 1.00 58.91 95 LEU A O 1
ATOM 756 N N . LEU A 1 96 ? 29.410 -5.743 -24.655 1.00 62.47 96 LEU A N 1
ATOM 757 C CA . LEU A 1 96 ? 28.247 -6.010 -25.493 1.00 62.47 96 LEU A CA 1
ATOM 758 C C . LEU A 1 96 ? 27.441 -4.729 -25.755 1.00 62.47 96 LEU A C 1
ATOM 760 O O . LEU A 1 96 ? 27.062 -4.476 -26.895 1.00 62.47 96 LEU A O 1
ATOM 764 N N . LEU A 1 97 ? 27.237 -3.872 -24.749 1.00 64.44 97 LEU A N 1
ATOM 765 C CA . LEU A 1 97 ? 26.582 -2.570 -24.922 1.00 64.44 97 LEU A CA 1
ATOM 766 C C . LEU A 1 97 ? 27.415 -1.608 -25.790 1.00 64.44 97 LEU A C 1
ATOM 768 O O . LEU A 1 97 ? 26.864 -1.012 -26.717 1.00 64.44 97 LEU A O 1
ATOM 772 N N . ASN A 1 98 ? 28.733 -1.523 -25.578 1.00 63.03 98 ASN A N 1
ATOM 773 C CA . ASN A 1 98 ? 29.635 -0.664 -26.359 1.00 63.03 98 ASN A CA 1
ATOM 774 C C . ASN A 1 98 ? 29.645 -1.024 -27.855 1.00 63.03 98 ASN A C 1
ATOM 776 O O . ASN A 1 98 ? 29.680 -0.144 -28.720 1.00 63.03 98 ASN A O 1
ATOM 780 N N . MET A 1 99 ? 29.570 -2.316 -28.186 1.00 60.78 99 MET A N 1
ATOM 781 C CA . MET A 1 99 ? 29.435 -2.754 -29.576 1.00 60.78 99 MET A CA 1
ATOM 782 C C . MET A 1 99 ? 28.149 -2.240 -30.228 1.00 60.78 99 MET A C 1
ATOM 784 O O . MET A 1 99 ? 28.169 -1.876 -31.397 1.00 60.78 99 MET A O 1
ATOM 788 N N . TYR A 1 100 ? 27.031 -2.185 -29.501 1.00 61.19 100 TYR A N 1
ATOM 789 C CA . TYR A 1 100 ? 25.773 -1.688 -30.064 1.00 61.19 100 TYR A CA 1
ATOM 790 C C . TYR A 1 100 ? 25.705 -0.164 -30.121 1.00 61.19 100 TYR A C 1
ATOM 792 O O . TYR A 1 100 ? 25.050 0.371 -31.017 1.00 61.19 100 TYR A O 1
ATOM 800 N N . GLU A 1 101 ? 26.379 0.541 -29.210 1.00 59.44 101 GLU A N 1
ATOM 801 C CA . GLU A 1 101 ? 26.442 2.008 -29.196 1.00 59.44 101 GLU A CA 1
ATOM 802 C C . GLU A 1 101 ? 27.231 2.592 -30.376 1.00 59.44 101 GLU A C 1
ATOM 804 O O . GLU A 1 101 ? 26.925 3.695 -30.827 1.00 59.44 101 GLU A O 1
ATOM 809 N N . THR A 1 102 ? 28.201 1.846 -30.914 1.00 56.94 102 THR A N 1
ATOM 810 C CA . THR A 1 102 ? 29.024 2.268 -32.064 1.00 56.94 102 THR A CA 1
ATOM 811 C C . THR A 1 102 ? 28.374 2.004 -33.424 1.00 56.94 102 THR A C 1
ATOM 813 O O . THR A 1 102 ? 28.856 2.499 -34.444 1.00 56.94 102 THR A O 1
ATOM 816 N N . THR A 1 103 ? 27.257 1.272 -33.461 1.00 66.75 103 THR A N 1
ATOM 817 C CA . THR A 1 103 ? 26.508 1.030 -34.701 1.00 66.75 103 THR A CA 1
ATOM 818 C C . THR A 1 103 ? 25.479 2.125 -34.961 1.00 66.75 103 THR A C 1
ATOM 820 O O . THR A 1 103 ? 24.740 2.532 -34.067 1.00 66.75 103 THR A O 1
ATOM 823 N N . ASP A 1 104 ? 25.353 2.551 -36.220 1.00 70.75 104 ASP A N 1
ATOM 824 C CA . ASP A 1 104 ? 24.241 3.410 -36.661 1.00 70.75 104 ASP A CA 1
ATOM 825 C C . ASP A 1 104 ? 22.910 2.642 -36.821 1.00 70.75 104 ASP A C 1
ATOM 827 O O . ASP A 1 104 ? 21.879 3.231 -37.159 1.00 70.75 104 ASP A O 1
ATOM 831 N N . ALA A 1 105 ? 22.916 1.328 -36.574 1.00 74.56 105 ALA A N 1
ATOM 832 C CA . ALA A 1 105 ? 21.743 0.466 -36.618 1.00 74.56 105 ALA A CA 1
ATOM 833 C C . ALA A 1 105 ? 21.030 0.423 -35.259 1.00 74.56 105 ALA A C 1
ATOM 835 O O . ALA A 1 105 ? 21.677 0.456 -34.220 1.00 74.56 105 ALA A O 1
ATOM 836 N N . GLY A 1 106 ? 19.699 0.304 -35.261 1.00 83.62 106 GLY A N 1
ATOM 837 C CA . GLY A 1 106 ? 18.898 0.123 -34.050 1.00 83.62 106 GLY A CA 1
ATOM 838 C C . GLY A 1 106 ? 17.878 1.235 -33.819 1.00 83.62 106 GLY A C 1
ATOM 839 O O . GLY A 1 106 ? 17.315 1.788 -34.762 1.00 83.62 106 GLY A O 1
ATOM 840 N N . TYR A 1 107 ? 17.558 1.515 -32.560 1.00 87.69 107 TYR A N 1
ATOM 841 C CA . TYR A 1 107 ? 16.520 2.466 -32.177 1.00 87.69 107 TYR A CA 1
ATOM 842 C C . TYR A 1 107 ? 17.135 3.721 -31.568 1.00 87.69 107 TYR A C 1
ATOM 844 O O . TYR A 1 107 ? 17.917 3.653 -30.622 1.00 87.69 107 TYR A O 1
ATOM 852 N N . ARG A 1 108 ? 16.733 4.899 -32.056 1.00 87.50 108 ARG A N 1
ATOM 853 C CA . ARG A 1 108 ? 17.237 6.185 -31.551 1.00 87.50 108 ARG A CA 1
ATOM 854 C C . ARG A 1 108 ? 16.107 7.050 -31.011 1.00 87.50 108 ARG A C 1
ATOM 856 O O . ARG A 1 108 ? 15.036 7.171 -31.599 1.00 87.50 108 ARG A O 1
ATOM 863 N N . ILE A 1 109 ? 16.362 7.733 -29.899 1.00 87.56 109 ILE A N 1
ATOM 864 C CA . ILE A 1 109 ? 15.469 8.761 -29.354 1.00 87.56 109 ILE A CA 1
ATOM 865 C C . ILE A 1 109 ? 16.093 10.133 -29.613 1.00 87.56 109 ILE A C 1
ATOM 867 O O . ILE A 1 109 ? 16.819 10.701 -28.795 1.00 87.56 109 ILE A O 1
ATOM 871 N N . GLY A 1 110 ? 15.777 10.707 -30.774 1.00 86.06 110 GLY A N 1
ATOM 872 C CA . GLY A 1 110 ? 16.525 11.851 -31.295 1.00 86.06 110 GLY A CA 1
ATOM 873 C C . GLY A 1 110 ? 17.929 11.410 -31.697 1.00 86.06 110 GLY A C 1
ATOM 874 O O . GLY A 1 110 ? 18.060 10.510 -32.510 1.00 86.06 110 GLY A O 1
ATOM 875 N N . ASN A 1 111 ? 18.958 12.027 -31.123 1.00 85.88 111 ASN A N 1
ATOM 876 C CA . ASN A 1 111 ? 20.357 11.685 -31.382 1.00 85.88 111 ASN A CA 1
ATOM 877 C C . ASN A 1 111 ? 20.924 10.607 -30.438 1.00 85.88 111 ASN A C 1
ATOM 879 O O . ASN A 1 111 ? 22.056 10.180 -30.631 1.00 85.88 111 ASN A O 1
ATOM 883 N N . ILE A 1 112 ? 20.164 10.175 -29.427 1.00 87.56 112 ILE A N 1
ATOM 884 C CA . ILE A 1 112 ? 20.622 9.199 -28.430 1.00 87.56 112 ILE A CA 1
ATOM 885 C C . ILE A 1 112 ? 20.285 7.791 -28.918 1.00 87.56 112 ILE A C 1
ATOM 887 O O . ILE A 1 112 ? 19.121 7.522 -29.225 1.00 87.56 112 ILE A O 1
ATOM 891 N N . SER A 1 113 ? 21.291 6.920 -28.984 1.00 86.50 113 SER A N 1
ATOM 892 C CA . SER A 1 113 ? 21.125 5.506 -29.321 1.00 86.50 113 SER A CA 1
ATOM 893 C C . SER A 1 113 ? 20.563 4.726 -28.131 1.00 86.50 113 SER A C 1
ATOM 895 O O . SER A 1 113 ? 21.001 4.940 -27.006 1.00 86.50 113 SER A O 1
ATOM 897 N N . VAL A 1 114 ? 19.558 3.878 -28.360 1.00 87.06 114 VAL A N 1
ATOM 898 C CA . VAL A 1 114 ? 18.870 3.064 -27.338 1.00 87.06 114 VAL A CA 1
ATOM 899 C C . VAL A 1 114 ? 18.633 1.660 -27.906 1.00 87.06 114 VAL A C 1
ATOM 901 O O . VAL A 1 114 ? 17.514 1.144 -27.932 1.00 87.06 114 VAL A O 1
ATOM 904 N N . ASN A 1 115 ? 19.706 1.082 -28.442 1.00 85.31 115 ASN A N 1
ATOM 905 C CA . ASN A 1 115 ? 19.679 -0.140 -29.244 1.00 85.31 115 ASN A CA 1
ATOM 906 C C . ASN A 1 115 ? 19.501 -1.401 -28.409 1.00 85.31 115 ASN A C 1
ATOM 908 O O . ASN A 1 115 ? 18.935 -2.384 -28.885 1.00 85.31 115 ASN A O 1
ATOM 912 N N . SER A 1 116 ? 19.993 -1.385 -27.174 1.00 84.75 116 SER A N 1
ATOM 913 C CA . SER A 1 116 ? 19.983 -2.558 -26.321 1.00 84.75 116 SER A CA 1
ATOM 914 C C . SER A 1 116 ? 19.870 -2.200 -24.845 1.00 84.75 116 SER A C 1
ATOM 916 O O . SER A 1 116 ? 20.282 -1.133 -24.394 1.00 84.75 116 SER A O 1
ATOM 918 N N . THR A 1 117 ? 19.269 -3.108 -24.083 1.00 83.12 117 THR A N 1
ATOM 919 C CA . THR A 1 117 ? 19.317 -3.097 -22.619 1.00 83.12 117 THR A CA 1
ATOM 920 C C . THR A 1 117 ? 19.637 -4.503 -22.154 1.00 83.12 117 THR A C 1
ATOM 922 O O . THR A 1 117 ? 18.959 -5.438 -22.583 1.00 83.12 117 THR A O 1
ATOM 925 N N . ALA A 1 118 ? 20.627 -4.646 -21.281 1.00 81.00 118 ALA A N 1
ATOM 926 C CA . ALA A 1 118 ? 21.098 -5.936 -20.801 1.00 81.00 118 ALA A CA 1
ATOM 927 C C . ALA A 1 118 ? 21.087 -5.992 -19.269 1.00 81.00 118 ALA A C 1
ATOM 929 O O . ALA A 1 118 ? 21.286 -4.978 -18.596 1.00 81.00 118 ALA A O 1
ATOM 930 N N . CYS A 1 119 ? 20.836 -7.176 -18.722 1.00 78.81 119 CYS A N 1
ATOM 931 C CA . CYS A 1 119 ? 21.010 -7.484 -17.309 1.00 78.81 119 CYS A CA 1
ATOM 932 C C . CYS A 1 119 ? 21.305 -8.980 -17.185 1.00 78.81 119 CYS A C 1
ATOM 934 O O . CYS A 1 119 ? 20.446 -9.796 -17.513 1.00 78.81 119 CYS A O 1
ATOM 936 N N . ALA A 1 120 ? 22.500 -9.326 -16.701 1.00 79.62 120 ALA A N 1
ATOM 937 C CA . ALA A 1 120 ? 23.022 -10.690 -16.761 1.00 79.62 120 ALA A CA 1
ATOM 938 C C . ALA A 1 120 ? 22.905 -11.276 -18.188 1.00 79.62 120 ALA A C 1
ATOM 940 O O . ALA A 1 120 ? 23.353 -10.648 -19.147 1.00 79.62 120 ALA A O 1
ATOM 941 N N . ASP A 1 121 ? 22.291 -12.454 -18.332 1.00 79.69 121 ASP A N 1
ATOM 942 C CA . ASP A 1 121 ? 22.059 -13.151 -19.602 1.00 79.69 121 ASP A CA 1
ATOM 943 C C . ASP A 1 121 ? 20.850 -12.625 -20.402 1.00 79.69 121 ASP A C 1
ATOM 945 O O . ASP A 1 121 ? 20.707 -12.945 -21.584 1.00 79.69 121 ASP A O 1
ATOM 949 N N . ASP A 1 122 ? 19.990 -11.802 -19.795 1.00 83.25 122 ASP A N 1
ATOM 950 C CA . ASP A 1 122 ? 18.829 -11.216 -20.463 1.00 83.25 122 ASP A CA 1
ATOM 951 C C . ASP A 1 122 ? 19.239 -9.951 -21.240 1.00 83.25 122 ASP A C 1
ATOM 953 O O . ASP A 1 122 ? 19.547 -8.907 -20.656 1.00 83.25 122 ASP A O 1
ATOM 957 N N . VAL A 1 123 ? 19.181 -10.022 -22.575 1.00 87.31 123 VAL A N 1
ATOM 958 C CA . VAL A 1 123 ? 19.411 -8.884 -23.480 1.00 87.31 123 VAL A CA 1
ATOM 959 C C . VAL A 1 123 ? 18.159 -8.608 -24.308 1.00 87.31 123 VAL A C 1
ATOM 961 O O . VAL A 1 123 ? 17.619 -9.493 -24.972 1.00 87.31 123 VAL A O 1
ATOM 964 N N . ALA A 1 124 ? 17.716 -7.353 -24.319 1.00 90.25 124 ALA A N 1
ATOM 965 C CA . ALA A 1 124 ? 16.692 -6.866 -25.234 1.00 90.25 124 ALA A CA 1
ATOM 966 C C . ALA A 1 124 ? 17.331 -5.978 -26.302 1.00 90.25 124 ALA A C 1
ATOM 968 O O . ALA A 1 124 ? 17.984 -4.994 -25.962 1.00 90.25 124 ALA A O 1
ATOM 969 N N . LEU A 1 125 ? 17.101 -6.308 -27.574 1.00 91.31 125 LEU A N 1
ATOM 970 C CA . LEU A 1 125 ? 17.516 -5.524 -28.739 1.00 91.31 125 LEU A CA 1
ATOM 971 C C . LEU A 1 125 ? 16.306 -4.771 -29.306 1.00 91.31 125 LEU A C 1
ATOM 973 O O . LEU A 1 125 ? 15.200 -5.316 -29.356 1.00 91.31 125 LEU A O 1
ATOM 977 N N . ILE A 1 126 ? 16.498 -3.518 -29.713 1.00 90.31 126 ILE A N 1
ATOM 978 C CA . ILE A 1 126 ? 15.428 -2.622 -30.159 1.00 90.31 126 ILE A CA 1
ATOM 979 C C . ILE A 1 126 ? 15.851 -1.936 -31.461 1.00 90.31 126 ILE A C 1
ATOM 981 O O . ILE A 1 126 ? 16.918 -1.334 -31.545 1.00 90.31 126 ILE A O 1
ATOM 985 N N . SER A 1 127 ? 14.981 -1.983 -32.469 1.00 89.75 127 SER A N 1
ATOM 986 C CA . SER A 1 127 ? 15.131 -1.252 -33.730 1.00 89.75 127 SER A CA 1
ATOM 987 C C . SER A 1 127 ? 13.761 -0.870 -34.304 1.00 89.75 127 SER A C 1
ATOM 989 O O . SER A 1 127 ? 12.740 -1.448 -33.927 1.00 89.75 127 SER A O 1
ATOM 991 N N . GLU A 1 128 ? 13.732 0.135 -35.185 1.00 86.38 128 GLU A N 1
ATOM 992 C CA . GLU A 1 128 ? 12.541 0.493 -35.972 1.00 86.38 128 GLU A CA 1
ATOM 993 C C . GLU A 1 128 ? 12.416 -0.322 -37.266 1.00 86.38 128 GLU A C 1
ATOM 995 O O . GLU A 1 128 ? 11.301 -0.488 -37.762 1.00 86.38 128 GLU A O 1
ATOM 1000 N N . GLU A 1 129 ? 13.534 -0.836 -37.792 1.00 86.38 129 GLU A N 1
ATOM 1001 C CA . GLU A 1 129 ? 13.604 -1.472 -39.107 1.00 86.38 129 GLU A CA 1
ATOM 1002 C C . GLU A 1 129 ? 13.978 -2.964 -38.989 1.00 86.38 129 GLU A C 1
ATOM 1004 O O . GLU A 1 129 ? 14.876 -3.326 -38.214 1.00 86.38 129 GLU A O 1
ATOM 1009 N N . PRO A 1 130 ? 13.330 -3.866 -39.751 1.00 88.25 130 PRO A N 1
ATOM 1010 C CA . PRO A 1 130 ? 13.618 -5.294 -39.656 1.00 88.25 130 PRO A CA 1
ATOM 1011 C C . PRO A 1 130 ? 15.065 -5.654 -40.021 1.00 88.25 130 PRO A C 1
ATOM 1013 O O . PRO A 1 130 ? 15.706 -6.398 -39.287 1.00 88.25 130 PRO A O 1
ATOM 1016 N N . ASP A 1 131 ? 15.629 -5.075 -41.080 1.00 88.62 131 ASP A N 1
ATOM 1017 C CA . ASP A 1 131 ? 17.001 -5.398 -41.507 1.00 88.62 131 ASP A CA 1
ATOM 1018 C C . ASP A 1 131 ? 18.034 -5.045 -40.426 1.00 88.62 131 ASP A C 1
ATOM 1020 O O . ASP A 1 131 ? 18.961 -5.806 -40.150 1.00 88.62 131 ASP A O 1
ATOM 1024 N N . GLN A 1 132 ? 17.824 -3.919 -39.740 1.00 89.25 132 GLN A N 1
ATOM 1025 C CA . GLN A 1 132 ? 18.644 -3.519 -38.600 1.00 89.25 132 GLN A CA 1
ATOM 1026 C C . GLN A 1 132 ? 18.453 -4.451 -37.402 1.00 89.25 132 GLN A C 1
ATOM 1028 O O . GLN A 1 132 ? 19.416 -4.754 -36.706 1.00 89.25 132 GLN A O 1
ATOM 1033 N N . THR A 1 133 ? 17.235 -4.946 -37.170 1.00 89.88 133 THR A N 1
ATOM 1034 C CA . THR A 1 133 ? 16.977 -5.949 -36.126 1.00 89.88 133 THR A CA 1
ATOM 1035 C C . THR A 1 133 ? 17.773 -7.230 -36.393 1.00 89.88 133 THR A C 1
ATOM 1037 O O . THR A 1 133 ? 18.427 -7.737 -35.485 1.00 89.88 133 THR A O 1
ATOM 1040 N N . GLN A 1 134 ? 17.777 -7.728 -37.636 1.00 91.62 134 GLN A N 1
ATOM 1041 C CA . GLN A 1 134 ? 18.559 -8.909 -38.013 1.00 91.62 134 GLN A CA 1
ATOM 1042 C C . GLN A 1 134 ? 20.068 -8.662 -37.889 1.00 91.62 134 GLN A C 1
ATOM 1044 O O . GLN A 1 134 ? 20.789 -9.543 -37.424 1.00 91.62 134 GLN A O 1
ATOM 1049 N N . LEU A 1 135 ? 20.545 -7.463 -38.239 1.00 89.88 135 LEU A N 1
ATOM 1050 C CA . LEU A 1 135 ? 21.940 -7.070 -38.030 1.00 89.88 135 LEU A CA 1
ATOM 1051 C C . LEU A 1 135 ? 22.324 -7.116 -36.543 1.00 89.88 135 LEU A C 1
ATOM 1053 O O . LEU A 1 135 ? 23.332 -7.730 -36.205 1.00 89.88 135 LEU A O 1
ATOM 1057 N N . LEU A 1 136 ? 21.506 -6.537 -35.655 1.00 89.75 136 LEU A N 1
ATOM 1058 C CA . LEU A 1 136 ? 21.746 -6.584 -34.208 1.00 89.75 136 LEU A CA 1
ATOM 1059 C C . LEU A 1 136 ? 21.758 -8.031 -33.681 1.00 89.75 136 LEU A C 1
ATOM 1061 O O . LEU A 1 136 ? 22.591 -8.368 -32.846 1.00 89.75 136 LEU A O 1
ATOM 1065 N N . ILE A 1 137 ? 20.871 -8.900 -34.183 1.00 90.62 137 ILE A N 1
ATOM 1066 C CA . ILE A 1 137 ? 20.851 -10.329 -33.824 1.00 90.62 137 ILE A CA 1
ATOM 1067 C C . ILE A 1 137 ? 22.140 -11.027 -34.270 1.00 90.62 137 ILE A C 1
ATOM 1069 O O . ILE A 1 137 ? 22.718 -11.784 -33.491 1.00 90.62 137 ILE A O 1
ATOM 1073 N N . ASN A 1 138 ? 22.602 -10.774 -35.496 1.00 90.25 138 ASN A N 1
ATOM 1074 C CA . ASN A 1 138 ? 23.837 -11.366 -36.014 1.00 90.25 138 ASN A CA 1
ATOM 1075 C C . ASN A 1 138 ? 25.042 -10.928 -35.180 1.00 90.25 138 ASN A C 1
ATOM 1077 O O . ASN A 1 138 ? 25.806 -11.777 -34.742 1.00 90.25 138 ASN A O 1
ATOM 1081 N N . MET A 1 139 ? 25.138 -9.636 -34.855 1.00 86.81 139 MET A N 1
ATOM 1082 C CA . MET A 1 139 ? 26.183 -9.119 -33.969 1.00 86.81 139 MET A CA 1
ATOM 1083 C C . MET A 1 139 ? 26.161 -9.781 -32.587 1.00 86.81 139 MET A C 1
ATOM 1085 O O . MET A 1 139 ? 27.214 -10.104 -32.044 1.00 86.81 139 MET A O 1
ATOM 1089 N N . ALA A 1 140 ? 24.971 -10.028 -32.029 1.00 87.38 140 ALA A N 1
ATOM 1090 C CA . ALA A 1 140 ? 24.833 -10.754 -30.769 1.00 87.38 140 ALA A CA 1
ATOM 1091 C C . ALA A 1 140 ? 25.379 -12.182 -30.875 1.00 87.38 140 ALA A C 1
ATOM 1093 O O . ALA A 1 140 ? 26.040 -12.659 -29.955 1.00 87.38 140 ALA A O 1
ATOM 1094 N N . CYS A 1 141 ? 25.094 -12.862 -31.990 1.00 87.44 141 CYS A N 1
ATOM 1095 C CA . CYS A 1 141 ? 25.566 -14.221 -32.249 1.00 87.44 141 CYS A CA 1
ATOM 1096 C C . CYS A 1 141 ? 27.081 -14.265 -32.441 1.00 87.44 141 CYS A C 1
ATOM 1098 O O . CYS A 1 141 ? 27.733 -15.120 -31.848 1.00 87.44 141 CYS A O 1
ATOM 1100 N N . ASP A 1 142 ? 27.624 -13.348 -33.240 1.00 84.62 142 ASP A N 1
ATOM 1101 C CA . ASP A 1 142 ? 29.053 -13.261 -33.531 1.00 84.62 142 ASP A CA 1
ATOM 1102 C C . ASP A 1 142 ? 29.840 -12.988 -32.251 1.00 84.62 142 ASP A C 1
ATOM 1104 O O . ASP A 1 142 ? 30.838 -13.651 -31.981 1.00 84.62 142 ASP A O 1
ATOM 1108 N N . TYR A 1 143 ? 29.346 -12.083 -31.406 1.00 82.25 143 TYR A N 1
ATOM 1109 C CA . TYR A 1 143 ? 29.975 -11.802 -30.123 1.00 82.25 143 TYR A CA 1
ATOM 1110 C C . TYR A 1 143 ? 29.876 -12.962 -29.142 1.00 82.25 143 TYR A C 1
ATOM 1112 O O . TYR A 1 143 ? 30.875 -13.326 -28.533 1.00 82.25 143 TYR A O 1
ATOM 1120 N N . ALA A 1 144 ? 28.701 -13.586 -29.020 1.00 82.62 144 ALA A N 1
ATOM 1121 C CA . ALA A 1 144 ? 28.557 -14.785 -28.203 1.00 82.62 144 ALA A CA 1
ATOM 1122 C C . ALA A 1 144 ? 29.558 -15.865 -28.644 1.00 82.62 144 ALA A C 1
ATOM 1124 O O . ALA A 1 144 ? 30.263 -16.434 -27.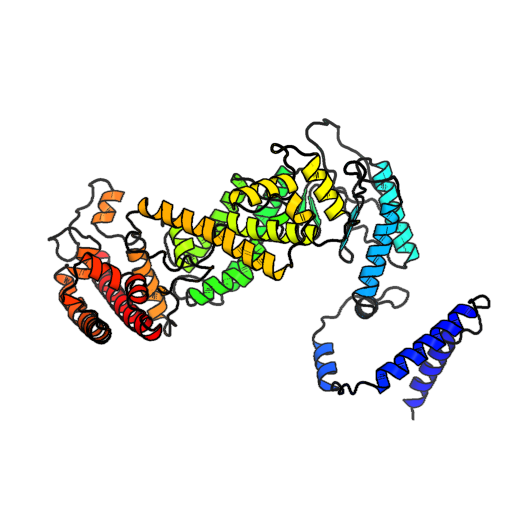813 1.00 82.62 144 ALA A O 1
ATOM 1125 N N . TYR A 1 145 ? 29.691 -16.070 -29.958 1.00 82.31 145 TYR A N 1
ATOM 1126 C CA . TYR A 1 145 ? 30.658 -16.995 -30.536 1.00 82.31 145 TYR A CA 1
ATOM 1127 C C . TYR A 1 145 ? 32.112 -16.614 -30.216 1.00 82.31 145 TYR A C 1
ATOM 1129 O O . TYR A 1 145 ? 32.885 -17.486 -29.824 1.00 82.31 145 TYR A O 1
ATOM 1137 N N . MET A 1 146 ? 32.481 -15.333 -30.338 1.00 75.62 146 MET A N 1
ATOM 1138 C CA . MET A 1 146 ? 33.821 -14.831 -30.001 1.00 75.62 146 MET A CA 1
ATOM 1139 C C . MET A 1 146 ? 34.176 -15.040 -28.526 1.00 75.62 146 MET A C 1
ATOM 1141 O O . MET A 1 146 ? 35.296 -15.430 -28.215 1.00 75.62 146 MET A O 1
ATOM 1145 N N . GLU A 1 147 ? 33.218 -14.814 -27.631 1.00 76.06 147 GLU A N 1
ATOM 1146 C CA . GLU A 1 147 ? 33.381 -14.962 -26.181 1.00 76.06 147 GLU A CA 1
ATOM 1147 C C . GLU A 1 147 ? 33.162 -16.409 -25.694 1.00 76.06 147 GLU A C 1
ATOM 1149 O O . GLU A 1 147 ? 33.195 -16.683 -24.494 1.00 76.06 147 GLU A O 1
ATOM 1154 N N . GLY A 1 148 ? 32.921 -17.355 -26.608 1.00 76.62 148 GLY A N 1
ATOM 1155 C CA . GLY A 1 148 ? 32.827 -18.781 -26.297 1.00 76.62 148 GLY A CA 1
ATOM 1156 C C . GLY A 1 148 ? 31.503 -19.237 -25.673 1.00 76.62 148 GLY A C 1
ATOM 1157 O O . GLY A 1 148 ? 31.454 -20.325 -25.103 1.00 76.62 148 GLY A O 1
ATOM 1158 N N . TYR A 1 149 ? 30.417 -18.466 -25.787 1.00 79.69 149 TYR A N 1
ATOM 1159 C CA . TYR A 1 149 ? 29.083 -18.873 -25.330 1.00 79.69 149 TYR A CA 1
ATOM 1160 C C . TYR A 1 149 ? 28.042 -18.894 -26.458 1.00 79.69 149 TYR A C 1
ATOM 1162 O O . TYR A 1 149 ? 28.238 -18.385 -27.556 1.00 79.69 149 TYR A O 1
ATOM 1170 N N . GLN A 1 150 ? 26.898 -19.537 -26.209 1.00 81.00 150 GLN A N 1
ATOM 1171 C CA . GLN A 1 150 ? 25.816 -19.648 -27.190 1.00 81.00 150 GLN A CA 1
ATOM 1172 C C . GLN A 1 150 ? 24.529 -19.028 -26.658 1.00 81.00 150 GLN A C 1
ATOM 1174 O O . GLN A 1 150 ? 24.063 -19.351 -25.564 1.00 81.00 150 GLN A O 1
ATOM 1179 N N . LEU A 1 151 ? 23.918 -18.172 -27.475 1.00 85.56 151 LEU A N 1
ATOM 1180 C CA . LEU A 1 151 ? 22.561 -17.693 -27.242 1.00 85.56 151 LEU A CA 1
ATOM 1181 C C . LEU A 1 151 ? 21.572 -18.849 -27.431 1.00 85.56 151 LEU A C 1
ATOM 1183 O O . LEU A 1 151 ? 21.758 -19.691 -28.303 1.00 85.56 151 LEU A O 1
ATOM 1187 N N . GLN A 1 152 ? 20.513 -18.896 -26.619 1.00 86.44 152 GLN A N 1
ATOM 1188 C CA . GLN A 1 152 ? 19.536 -19.990 -26.625 1.00 86.44 152 GLN A CA 1
ATOM 1189 C C . GLN A 1 152 ? 18.340 -19.668 -27.546 1.00 86.44 152 GLN A C 1
ATOM 1191 O O . GLN A 1 152 ? 17.434 -18.944 -27.114 1.00 86.44 152 GLN A O 1
ATOM 1196 N N . PRO A 1 153 ? 18.239 -20.248 -28.763 1.00 83.56 153 PRO A N 1
ATOM 1197 C CA . PRO A 1 153 ? 17.226 -19.854 -29.746 1.00 83.56 153 PRO A CA 1
ATOM 1198 C C . PRO A 1 153 ? 15.788 -20.066 -29.293 1.00 83.56 153 PRO A C 1
ATOM 1200 O O . PRO A 1 153 ? 14.901 -19.295 -29.639 1.00 83.56 153 PRO A O 1
ATOM 1203 N N . THR A 1 154 ? 15.553 -21.082 -28.463 1.00 81.94 154 THR A N 1
ATOM 1204 C CA . THR A 1 154 ? 14.210 -21.406 -27.956 1.00 81.94 154 THR A CA 1
ATOM 1205 C C . THR A 1 154 ? 13.691 -20.422 -26.907 1.00 81.94 154 THR A C 1
ATOM 1207 O O . THR A 1 154 ? 12.482 -20.344 -26.688 1.00 81.94 154 THR A O 1
ATOM 1210 N N . LYS A 1 155 ? 14.585 -19.683 -26.239 1.00 86.88 155 LYS A N 1
ATOM 1211 C CA . LYS A 1 155 ? 14.227 -18.675 -25.230 1.00 86.88 155 LYS A CA 1
ATOM 1212 C C . LYS A 1 155 ? 14.197 -17.262 -25.798 1.00 86.88 155 LYS A C 1
ATOM 1214 O O . LYS A 1 155 ? 13.469 -16.423 -25.271 1.00 86.88 155 LYS A O 1
ATOM 1219 N N . SER A 1 156 ? 14.962 -17.003 -26.851 1.00 91.75 156 SER A N 1
ATOM 1220 C CA . SER A 1 156 ? 14.976 -15.707 -27.516 1.00 91.75 156 SER A CA 1
ATOM 1221 C C . SER A 1 156 ? 13.775 -15.578 -28.443 1.00 91.75 156 SER A C 1
ATOM 1223 O O . SER A 1 156 ? 13.534 -16.408 -29.315 1.00 91.75 156 SER A O 1
ATOM 1225 N N . VAL A 1 157 ? 13.009 -14.513 -28.255 1.00 92.75 157 VAL A N 1
ATOM 1226 C CA . VAL A 1 157 ? 11.733 -14.295 -28.939 1.00 92.75 157 VAL A CA 1
ATOM 1227 C C . VAL A 1 157 ? 11.722 -12.930 -29.607 1.00 92.75 157 VAL A C 1
ATOM 1229 O O . VAL A 1 157 ? 12.355 -11.991 -29.124 1.00 92.75 157 VAL A O 1
ATOM 1232 N N . VAL A 1 158 ? 10.949 -12.796 -30.683 1.00 92.44 158 VAL A N 1
ATOM 1233 C CA . VAL A 1 158 ? 10.733 -11.509 -31.355 1.00 92.44 158 VAL A CA 1
ATOM 1234 C C . VAL A 1 158 ? 9.362 -10.956 -30.990 1.00 92.44 158 VAL A C 1
ATOM 1236 O O . VAL A 1 158 ? 8.345 -11.642 -31.115 1.00 92.44 158 VAL A O 1
ATOM 1239 N N . LEU A 1 159 ? 9.322 -9.696 -30.556 1.00 90.88 159 LEU A N 1
ATOM 1240 C CA . LEU A 1 159 ? 8.094 -8.984 -30.215 1.00 90.88 159 LEU A CA 1
ATOM 1241 C C . LEU A 1 159 ? 7.893 -7.785 -31.149 1.00 90.88 159 LEU A C 1
ATOM 1243 O O . LEU A 1 159 ? 8.545 -6.754 -31.009 1.00 90.88 159 LEU A O 1
ATOM 1247 N N . HIS A 1 160 ? 6.926 -7.890 -32.058 1.00 88.00 160 HIS A N 1
ATOM 1248 C CA . HIS A 1 160 ? 6.603 -6.826 -33.014 1.00 88.00 160 HIS A CA 1
ATOM 1249 C C . HIS A 1 160 ? 5.714 -5.750 -32.374 1.00 88.00 160 HIS A C 1
ATOM 1251 O O . HIS A 1 160 ? 4.504 -5.936 -32.223 1.00 88.00 160 HIS A O 1
ATOM 1257 N N . ILE A 1 161 ? 6.286 -4.610 -31.982 1.00 84.19 161 ILE A N 1
ATOM 1258 C CA . ILE A 1 161 ? 5.524 -3.507 -31.375 1.00 84.19 161 ILE A CA 1
ATOM 1259 C C . ILE A 1 161 ? 4.926 -2.632 -32.480 1.00 84.19 161 ILE A C 1
ATOM 1261 O O . ILE A 1 161 ? 5.636 -1.917 -33.180 1.00 84.19 161 ILE A O 1
ATOM 1265 N N . THR A 1 162 ? 3.598 -2.645 -32.622 1.00 72.38 162 THR A N 1
ATOM 1266 C CA . THR A 1 162 ? 2.914 -1.880 -33.675 1.00 72.38 162 THR A CA 1
ATOM 1267 C C . THR A 1 162 ? 2.285 -0.607 -33.119 1.00 72.38 162 THR A C 1
ATOM 1269 O O . THR A 1 162 ? 1.587 -0.603 -32.102 1.00 72.38 162 THR A O 1
ATOM 1272 N N . ASN A 1 163 ? 2.498 0.516 -33.806 1.00 62.94 163 ASN A N 1
ATOM 1273 C CA . ASN A 1 163 ? 1.804 1.757 -33.486 1.00 62.94 163 ASN A CA 1
ATOM 1274 C C . ASN A 1 163 ? 0.515 1.834 -34.316 1.00 62.94 163 ASN A C 1
ATOM 1276 O O . ASN A 1 163 ? 0.575 1.836 -35.544 1.00 62.94 163 ASN A O 1
ATOM 1280 N N . LYS A 1 164 ? -0.652 1.945 -33.661 1.00 54.66 164 LYS A N 1
ATOM 1281 C CA . LYS A 1 164 ? -2.000 1.901 -34.281 1.00 54.66 164 LYS A CA 1
ATOM 1282 C C . LYS A 1 164 ? -2.209 2.828 -35.491 1.00 54.66 164 LYS A C 1
ATOM 1284 O O . LYS A 1 164 ? -3.173 2.651 -36.228 1.00 54.66 164 LYS A O 1
ATOM 1289 N N . LYS A 1 165 ? -1.354 3.840 -35.674 1.00 48.34 165 LYS A N 1
ATOM 1290 C CA . LYS A 1 165 ? -1.408 4.787 -36.799 1.00 48.34 165 LYS A CA 1
ATOM 1291 C C . LYS A 1 165 ? -0.821 4.241 -38.107 1.00 48.34 165 LYS A C 1
ATOM 1293 O O . LYS A 1 165 ? -1.182 4.747 -39.162 1.00 48.34 165 LYS A O 1
ATOM 1298 N N . ARG A 1 166 ? 0.027 3.209 -38.068 1.00 49.41 166 ARG A N 1
ATOM 1299 C CA . ARG A 1 166 ? 0.473 2.482 -39.263 1.00 49.41 166 ARG A CA 1
ATOM 1300 C C . ARG A 1 166 ? -0.411 1.242 -39.409 1.00 49.41 166 ARG A C 1
ATOM 1302 O O . ARG A 1 166 ? -0.184 0.235 -38.749 1.00 49.41 166 ARG A O 1
ATOM 1309 N N . LYS A 1 167 ? -1.437 1.317 -40.267 1.00 40.28 167 LYS A N 1
ATOM 1310 C CA . LYS A 1 167 ? -2.054 0.116 -40.855 1.00 40.28 167 LYS A CA 1
ATOM 1311 C C . LYS A 1 167 ? -0.998 -0.535 -41.751 1.00 40.28 167 LYS A C 1
ATOM 1313 O O . LYS A 1 167 ? -0.989 -0.299 -42.952 1.00 40.28 167 LYS A O 1
ATOM 1318 N N . GLN A 1 168 ? -0.064 -1.270 -41.171 1.00 46.69 168 GLN A N 1
ATOM 1319 C CA . GLN A 1 168 ? 0.769 -2.182 -41.938 1.00 46.69 168 GLN A CA 1
ATOM 1320 C C . GLN A 1 168 ? 0.129 -3.563 -41.836 1.00 46.69 168 GLN A C 1
ATOM 1322 O O . GLN A 1 168 ? -0.386 -3.938 -40.780 1.00 46.69 168 GLN A O 1
ATOM 1327 N N . GLY A 1 169 ? 0.057 -4.257 -42.976 1.00 46.59 169 GLY A N 1
ATOM 1328 C CA . GLY A 1 169 ? -0.380 -5.649 -43.047 1.00 46.59 169 GLY A CA 1
ATOM 1329 C C . GLY A 1 169 ? 0.486 -6.550 -42.157 1.00 46.59 169 GLY A C 1
ATOM 1330 O O . GLY A 1 169 ? 1.412 -6.061 -41.509 1.00 46.59 169 GLY A O 1
ATOM 1331 N N . PRO A 1 170 ? 0.192 -7.857 -42.083 1.00 46.38 170 PRO A N 1
ATOM 1332 C CA . PRO A 1 170 ? 1.006 -8.777 -41.296 1.00 46.38 170 PRO A CA 1
ATOM 1333 C C . PRO A 1 170 ? 2.477 -8.632 -41.705 1.00 46.38 170 PRO A C 1
ATOM 1335 O O . PRO A 1 170 ? 2.830 -8.894 -42.853 1.00 46.38 170 PRO A O 1
ATOM 1338 N N . VAL A 1 171 ? 3.318 -8.165 -40.778 1.00 55.78 171 VAL A N 1
ATOM 1339 C CA . VAL A 1 171 ? 4.770 -8.120 -40.967 1.00 55.78 171 VAL A CA 1
ATOM 1340 C C . VAL A 1 171 ? 5.237 -9.570 -40.934 1.00 55.78 171 VAL A C 1
ATOM 1342 O O . VAL A 1 171 ? 5.426 -10.157 -39.874 1.00 55.78 171 VAL A O 1
ATOM 1345 N N . SER A 1 172 ? 5.316 -10.175 -42.116 1.00 57.00 172 SER A N 1
ATOM 1346 C CA . SER A 1 172 ? 5.859 -11.512 -42.352 1.00 57.00 172 SER A CA 1
ATOM 1347 C C . SER A 1 172 ? 7.386 -11.440 -42.424 1.00 57.00 172 SER A C 1
ATOM 1349 O O . SER A 1 172 ? 7.985 -11.887 -43.400 1.00 57.00 172 SER A O 1
ATOM 1351 N N . THR A 1 173 ? 8.023 -10.822 -41.430 1.00 71.62 173 THR A N 1
ATOM 1352 C CA . THR A 1 173 ? 9.484 -10.821 -41.343 1.00 71.62 173 THR A CA 1
ATOM 1353 C C . THR A 1 173 ? 9.902 -11.854 -40.312 1.00 71.62 173 THR A C 1
ATOM 1355 O O . THR A 1 173 ? 9.675 -11.677 -39.113 1.00 71.62 173 THR A O 1
ATOM 1358 N N . SER A 1 174 ? 10.447 -12.963 -40.806 1.00 83.69 174 SER A N 1
ATOM 1359 C CA . SER A 1 174 ? 11.108 -13.992 -40.009 1.00 83.69 174 SER A CA 1
ATOM 1360 C C . SER A 1 174 ? 12.521 -13.531 -39.670 1.00 83.69 174 SER A C 1
ATOM 1362 O O . SER A 1 174 ? 13.225 -13.018 -40.539 1.00 83.69 174 SER A O 1
ATOM 1364 N N . PHE A 1 175 ? 12.937 -13.746 -38.426 1.00 91.12 175 PHE A N 1
ATOM 1365 C CA . PHE A 1 175 ? 14.298 -13.477 -37.972 1.00 91.12 175 PHE A CA 1
ATOM 1366 C C . PHE A 1 175 ? 15.006 -14.786 -37.674 1.00 91.12 175 PHE A C 1
ATOM 1368 O O . PHE A 1 175 ? 14.377 -15.741 -37.217 1.00 91.12 175 PHE A O 1
ATOM 1375 N N . THR A 1 176 ? 16.312 -14.823 -37.896 1.00 92.12 176 THR A N 1
ATOM 1376 C CA . THR A 1 176 ? 17.133 -16.011 -37.661 1.00 92.12 176 THR A CA 1
ATOM 1377 C C . THR A 1 176 ? 18.241 -15.716 -36.665 1.00 92.12 176 THR A C 1
ATOM 1379 O O . THR A 1 176 ? 18.891 -14.680 -36.743 1.00 92.12 176 THR A O 1
ATOM 1382 N N . MET A 1 177 ? 18.495 -16.641 -35.749 1.00 89.50 177 MET A N 1
ATOM 1383 C CA . MET A 1 177 ? 19.649 -16.623 -34.859 1.00 89.50 177 MET A CA 1
ATOM 1384 C C . MET A 1 177 ? 20.573 -17.776 -35.252 1.00 89.50 177 MET A C 1
ATOM 1386 O O . MET A 1 177 ? 20.281 -18.948 -34.986 1.00 89.50 177 MET A O 1
ATOM 1390 N N . GLY A 1 178 ? 21.651 -17.455 -35.969 1.00 85.69 178 GLY A N 1
ATOM 1391 C CA . GLY A 1 178 ? 22.429 -18.459 -36.691 1.00 85.69 178 GLY A CA 1
ATOM 1392 C C . GLY A 1 178 ? 21.542 -19.208 -37.692 1.00 85.69 178 GLY A C 1
ATOM 1393 O O . GLY A 1 178 ? 20.958 -18.602 -38.584 1.00 85.69 178 GLY A O 1
ATOM 1394 N N . GLN A 1 179 ? 21.404 -20.525 -37.522 1.00 85.75 179 GLN A N 1
ATOM 1395 C CA . GLN A 1 179 ? 20.574 -21.378 -38.388 1.00 85.75 179 GLN A CA 1
ATOM 1396 C C . GLN A 1 179 ? 19.130 -21.574 -37.891 1.00 85.75 179 GLN A C 1
ATOM 1398 O O . GLN A 1 179 ? 18.355 -22.284 -38.528 1.00 85.75 179 GLN A O 1
ATOM 1403 N N . HIS A 1 180 ? 18.756 -20.980 -36.755 1.00 90.25 180 HIS A N 1
ATOM 1404 C CA . HIS A 1 180 ? 17.453 -21.207 -36.128 1.00 90.25 180 HIS A CA 1
ATOM 1405 C C . HIS A 1 180 ? 16.507 -20.033 -36.367 1.00 90.25 180 HIS A C 1
ATOM 1407 O O . HIS A 1 180 ? 16.867 -18.886 -36.112 1.00 90.25 180 HIS A O 1
ATOM 1413 N N . GLU A 1 181 ? 15.276 -20.308 -36.792 1.00 91.00 181 GLU A N 1
ATOM 1414 C CA . GLU A 1 181 ? 14.230 -19.287 -36.872 1.00 91.00 181 GLU A CA 1
ATOM 1415 C C . GLU A 1 181 ? 13.754 -18.892 -35.466 1.00 91.00 181 GLU A C 1
ATOM 1417 O O . GLU A 1 181 ? 13.461 -19.743 -34.621 1.00 91.00 181 GLU A O 1
ATOM 1422 N N . MET A 1 182 ? 13.677 -17.587 -35.210 1.00 92.06 182 MET A N 1
ATOM 1423 C CA . MET A 1 182 ? 13.233 -17.054 -33.930 1.00 92.06 182 MET A CA 1
ATOM 1424 C C . MET A 1 182 ? 11.701 -16.976 -33.867 1.00 92.06 182 MET A C 1
ATOM 1426 O O . MET A 1 182 ? 11.069 -16.376 -34.743 1.00 92.06 182 MET A O 1
ATOM 1430 N N . PRO A 1 183 ? 11.072 -17.494 -32.799 1.00 91.25 183 PRO A N 1
ATOM 1431 C CA . PRO A 1 183 ? 9.628 -17.419 -32.640 1.00 91.25 183 PRO A CA 1
ATOM 1432 C C . PRO A 1 183 ? 9.154 -15.969 -32.465 1.00 91.25 183 PRO A C 1
ATOM 1434 O O . PRO A 1 183 ? 9.553 -15.257 -31.538 1.00 91.25 183 PRO A O 1
ATOM 1437 N N . SER A 1 184 ? 8.228 -15.547 -33.328 1.00 90.19 184 SER A N 1
ATOM 1438 C CA . SER A 1 184 ? 7.493 -14.291 -33.164 1.00 90.19 184 SER A CA 1
ATOM 1439 C C . SER A 1 184 ? 6.341 -14.472 -32.175 1.00 90.19 184 SER A C 1
ATOM 1441 O O . SER A 1 184 ? 5.444 -15.291 -32.381 1.00 90.19 184 SER A O 1
ATOM 1443 N N . VAL A 1 185 ? 6.333 -13.684 -31.100 1.00 91.19 185 VAL A N 1
ATOM 1444 C CA . VAL A 1 185 ? 5.349 -13.781 -30.013 1.00 91.19 185 VAL A CA 1
ATOM 1445 C C . VAL A 1 185 ? 4.550 -12.491 -29.859 1.00 91.19 185 VAL A C 1
ATOM 1447 O O . VAL A 1 185 ? 4.975 -11.409 -30.255 1.00 91.19 185 VAL A O 1
ATOM 1450 N N . ARG A 1 186 ? 3.363 -12.583 -29.244 1.00 89.62 186 ARG A N 1
ATOM 1451 C CA . ARG A 1 186 ? 2.552 -11.399 -28.892 1.00 89.62 186 ARG A CA 1
ATOM 1452 C C . ARG A 1 186 ? 2.898 -10.796 -27.533 1.00 89.62 186 ARG A C 1
ATOM 1454 O O . ARG A 1 186 ? 2.503 -9.664 -27.243 1.00 89.62 186 ARG A O 1
ATOM 1461 N N . SER A 1 187 ? 3.575 -11.572 -26.694 1.00 91.81 187 SER A N 1
ATOM 1462 C CA . SER A 1 187 ? 3.940 -11.206 -25.336 1.00 91.81 187 SER A CA 1
ATOM 1463 C C . SER A 1 187 ? 5.198 -11.957 -24.911 1.00 91.81 187 SER A C 1
ATOM 1465 O O . SER A 1 187 ? 5.292 -13.158 -25.146 1.00 91.81 187 SER A O 1
ATOM 1467 N N . ALA A 1 188 ? 6.115 -11.269 -24.240 1.00 92.44 188 ALA A N 1
ATOM 1468 C CA . ALA A 1 188 ? 7.350 -11.811 -23.679 1.00 92.44 188 ALA A CA 1
ATOM 1469 C C . ALA A 1 188 ? 7.592 -11.213 -22.287 1.00 92.44 188 ALA A C 1
ATOM 1471 O O . ALA A 1 188 ? 7.155 -10.098 -22.016 1.00 92.44 188 ALA A O 1
ATOM 1472 N N . THR A 1 189 ? 8.267 -11.930 -21.391 1.00 91.56 189 THR A N 1
ATOM 1473 C CA . THR A 1 189 ? 8.664 -11.378 -20.085 1.00 91.56 189 THR A CA 1
ATOM 1474 C C . THR A 1 189 ? 10.135 -11.004 -20.139 1.00 91.56 189 THR A C 1
ATOM 1476 O O . THR A 1 189 ? 10.943 -11.850 -20.491 1.00 91.56 189 THR A O 1
ATOM 1479 N N . HIS A 1 190 ? 10.469 -9.770 -19.771 1.00 89.44 190 HIS A N 1
ATOM 1480 C CA . HIS A 1 190 ? 11.846 -9.291 -19.672 1.00 89.44 190 HIS A CA 1
ATOM 1481 C C . HIS A 1 190 ? 12.038 -8.644 -18.301 1.00 89.44 190 HIS A C 1
ATOM 1483 O O . HIS A 1 190 ? 11.275 -7.738 -17.946 1.00 89.44 190 HIS A O 1
ATOM 1489 N N . LEU A 1 191 ? 12.993 -9.144 -17.509 1.00 88.75 191 LEU A N 1
ATOM 1490 C CA . LEU A 1 191 ? 13.228 -8.718 -16.120 1.00 88.75 191 LEU A CA 1
ATOM 1491 C C . LEU A 1 191 ? 11.941 -8.708 -15.280 1.00 88.75 191 LEU A C 1
ATOM 1493 O O . LEU A 1 191 ? 11.603 -7.740 -14.606 1.00 88.75 191 LEU A O 1
ATOM 1497 N N . GLY A 1 192 ? 11.146 -9.775 -15.401 1.00 88.31 192 GLY A N 1
ATOM 1498 C CA . GLY A 1 192 ? 9.887 -9.937 -14.667 1.00 88.31 192 GLY A CA 1
ATOM 1499 C C . GLY A 1 192 ? 8.727 -9.036 -15.116 1.00 88.31 192 GLY A C 1
ATOM 1500 O O . GLY A 1 192 ? 7.632 -9.175 -14.565 1.00 88.31 192 GLY A O 1
ATOM 1501 N N . ILE A 1 193 ? 8.932 -8.164 -16.111 1.00 91.50 193 ILE A N 1
ATOM 1502 C CA . ILE A 1 193 ? 7.919 -7.269 -16.683 1.00 91.50 193 ILE A CA 1
ATOM 1503 C C . ILE A 1 193 ? 7.423 -7.836 -18.010 1.00 91.50 193 ILE A C 1
ATOM 1505 O O . ILE A 1 193 ? 8.202 -8.149 -18.910 1.00 91.50 193 ILE A O 1
ATOM 1509 N N . ILE A 1 194 ? 6.105 -7.925 -18.156 1.00 93.44 194 ILE A N 1
ATOM 1510 C CA . ILE A 1 194 ? 5.479 -8.392 -19.388 1.00 93.44 194 ILE A CA 1
ATOM 1511 C C . ILE A 1 194 ? 5.555 -7.282 -20.443 1.00 93.44 194 ILE A C 1
ATOM 1513 O O . ILE A 1 194 ? 5.130 -6.144 -20.229 1.00 93.44 194 ILE A O 1
ATOM 1517 N N . ARG A 1 195 ? 6.087 -7.611 -21.614 1.00 91.81 195 ARG A N 1
ATOM 1518 C CA . ARG A 1 195 ? 6.098 -6.787 -22.818 1.00 91.81 195 ARG A CA 1
ATOM 1519 C C . ARG A 1 195 ? 5.143 -7.387 -23.832 1.00 91.81 195 ARG A C 1
ATOM 1521 O O . ARG A 1 195 ? 5.251 -8.562 -24.143 1.00 91.81 195 ARG A O 1
ATOM 1528 N N . THR A 1 196 ? 4.206 -6.591 -24.336 1.00 91.19 196 THR A N 1
ATOM 1529 C CA . THR A 1 196 ? 3.261 -7.004 -25.378 1.00 91.19 196 THR A CA 1
ATOM 1530 C C . THR A 1 196 ? 3.400 -6.098 -26.596 1.00 91.19 196 THR A C 1
ATOM 1532 O O . THR A 1 196 ? 3.988 -5.018 -26.516 1.00 91.19 196 THR A O 1
ATOM 1535 N N . THR A 1 197 ? 2.812 -6.512 -27.715 1.00 87.38 197 THR A N 1
ATOM 1536 C CA . THR A 1 197 ? 2.810 -5.753 -28.981 1.00 87.38 197 THR A CA 1
ATOM 1537 C C . THR A 1 197 ? 2.059 -4.411 -28.912 1.00 87.38 197 THR A C 1
ATOM 1539 O O . THR A 1 197 ? 2.143 -3.608 -29.841 1.00 87.38 197 THR A O 1
ATOM 1542 N N . SER A 1 198 ? 1.338 -4.140 -27.813 1.00 85.06 198 SER A N 1
ATOM 1543 C CA . SER A 1 198 ? 0.486 -2.963 -27.607 1.00 85.06 198 SER A CA 1
ATOM 1544 C C . SER A 1 198 ? 0.637 -2.399 -26.192 1.00 85.06 198 SER A C 1
ATOM 1546 O O . SER A 1 198 ? 0.401 -3.088 -25.203 1.00 85.06 198 SER A O 1
ATOM 1548 N N . LEU A 1 199 ? 0.920 -1.097 -26.068 1.00 77.88 199 LEU A N 1
ATOM 1549 C CA . LEU A 1 199 ? 1.098 -0.427 -24.767 1.00 77.88 199 LEU A CA 1
ATOM 1550 C C . LEU A 1 199 ? -0.105 -0.575 -23.818 1.00 77.88 199 LEU A C 1
ATOM 1552 O O . LEU A 1 199 ? 0.069 -0.690 -22.606 1.00 77.88 199 LEU A O 1
ATOM 1556 N N . LYS A 1 200 ? -1.335 -0.582 -24.351 1.00 80.00 200 LYS A N 1
ATOM 1557 C CA . LYS A 1 200 ? -2.542 -0.744 -23.524 1.00 80.00 200 LYS A CA 1
ATOM 1558 C C . LYS A 1 200 ? -2.617 -2.152 -22.930 1.00 80.00 200 LYS A C 1
ATOM 1560 O O . LYS A 1 200 ? -2.946 -2.302 -21.759 1.00 80.00 200 LYS A O 1
ATOM 1565 N N . GLU A 1 201 ? -2.323 -3.165 -23.739 1.00 85.75 201 GLU A N 1
ATOM 1566 C CA . GLU A 1 201 ? -2.322 -4.563 -23.298 1.00 85.75 201 GLU A CA 1
ATOM 1567 C C . GLU A 1 201 ? -1.180 -4.829 -22.325 1.00 85.75 201 GLU A C 1
ATOM 1569 O O . GLU A 1 201 ? -1.384 -5.522 -21.336 1.00 85.75 201 GLU A O 1
ATOM 1574 N N . ASN A 1 202 ? -0.019 -4.209 -22.552 1.00 88.00 202 ASN A N 1
ATOM 1575 C CA . ASN A 1 202 ? 1.136 -4.285 -21.666 1.00 88.00 202 ASN A CA 1
ATOM 1576 C C . ASN A 1 202 ? 0.758 -3.881 -20.235 1.00 88.00 202 ASN A C 1
ATOM 1578 O O . ASN A 1 202 ? 1.013 -4.620 -19.284 1.00 88.00 202 ASN A O 1
ATOM 1582 N N . MET A 1 203 ? 0.081 -2.738 -20.096 1.00 89.69 203 MET A N 1
ATOM 1583 C CA . MET A 1 203 ? -0.390 -2.242 -18.807 1.00 89.69 203 MET A CA 1
ATOM 1584 C C . MET A 1 203 ? -1.296 -3.251 -18.101 1.00 89.69 203 MET A C 1
ATOM 1586 O O . MET A 1 203 ? -1.060 -3.610 -16.948 1.00 89.69 203 MET A O 1
ATOM 1590 N N . THR A 1 204 ? -2.347 -3.694 -18.791 1.00 91.00 204 THR A N 1
ATOM 1591 C CA . THR A 1 204 ? -3.338 -4.607 -18.221 1.00 91.00 204 THR A CA 1
ATOM 1592 C C . THR A 1 204 ? -2.697 -5.935 -17.831 1.00 91.00 204 THR A C 1
ATOM 1594 O O . THR A 1 204 ? -2.894 -6.385 -16.705 1.00 91.00 204 THR A O 1
ATOM 1597 N N . ALA A 1 205 ? -1.860 -6.506 -18.702 1.00 93.12 205 ALA A N 1
ATOM 1598 C CA . ALA A 1 205 ? -1.184 -7.775 -18.460 1.00 93.12 205 ALA A CA 1
ATOM 1599 C C . ALA A 1 205 ? -0.289 -7.732 -17.211 1.00 93.12 205 ALA A C 1
ATOM 1601 O O . ALA A 1 205 ? -0.359 -8.632 -16.375 1.00 93.12 205 ALA A O 1
ATOM 1602 N N . ASN A 1 206 ? 0.508 -6.670 -17.036 1.00 95.31 206 ASN A N 1
ATOM 1603 C CA . ASN A 1 206 ? 1.357 -6.526 -15.848 1.00 95.31 206 ASN A CA 1
ATOM 1604 C C . ASN A 1 206 ? 0.537 -6.354 -14.568 1.00 95.31 206 ASN A C 1
ATOM 1606 O O . ASN A 1 206 ? 0.843 -6.969 -13.550 1.00 95.31 206 ASN A O 1
ATOM 1610 N N . VAL A 1 207 ? -0.525 -5.545 -14.607 1.00 95.44 207 VAL A N 1
ATOM 1611 C CA . VAL A 1 207 ? -1.383 -5.330 -13.436 1.00 95.44 207 VAL A CA 1
ATOM 1612 C C . VAL A 1 207 ? -2.093 -6.617 -13.016 1.00 95.44 207 VAL A C 1
ATOM 1614 O O . VAL A 1 207 ? -2.116 -6.948 -11.828 1.00 95.44 207 VAL A O 1
ATOM 1617 N N . GLU A 1 208 ? -2.640 -7.367 -13.969 1.00 95.25 208 GLU A N 1
ATOM 1618 C CA . GLU A 1 208 ? -3.304 -8.643 -13.701 1.00 95.25 208 GLU A CA 1
ATOM 1619 C C . GLU A 1 208 ? -2.329 -9.696 -13.166 1.00 95.25 208 GLU A C 1
ATOM 1621 O O . GLU A 1 208 ? -2.628 -10.355 -12.164 1.00 95.25 208 GLU A O 1
ATOM 1626 N N . GLU A 1 209 ? -1.142 -9.819 -13.768 1.00 96.06 209 GLU A N 1
ATOM 1627 C CA . GLU A 1 209 ? -0.129 -10.768 -13.305 1.00 96.06 209 GLU A CA 1
ATOM 1628 C C . GLU A 1 209 ? 0.407 -10.387 -11.917 1.00 96.06 209 GLU A C 1
ATOM 1630 O O . GLU A 1 209 ? 0.540 -11.263 -11.058 1.00 96.06 209 GLU A O 1
ATOM 1635 N N . ASN A 1 210 ? 0.627 -9.100 -11.631 1.00 97.31 210 ASN A N 1
ATOM 1636 C CA . ASN A 1 210 ? 1.030 -8.640 -10.300 1.00 97.31 210 ASN A CA 1
ATOM 1637 C C . ASN A 1 210 ? -0.035 -8.956 -9.247 1.00 97.31 210 ASN A C 1
ATOM 1639 O O . ASN A 1 210 ? 0.294 -9.489 -8.188 1.00 97.31 210 ASN A O 1
ATOM 1643 N N . ILE A 1 211 ? -1.319 -8.706 -9.534 1.00 97.94 211 ILE A N 1
ATOM 1644 C CA . ILE A 1 211 ? -2.420 -9.073 -8.628 1.00 97.94 211 ILE A CA 1
ATOM 1645 C C . ILE A 1 211 ? -2.460 -10.592 -8.420 1.00 97.94 211 ILE A C 1
ATOM 1647 O O . ILE A 1 211 ? -2.638 -11.055 -7.292 1.00 97.94 211 ILE A O 1
ATOM 1651 N N . LYS A 1 212 ? -2.270 -11.389 -9.476 1.00 97.50 212 LYS A N 1
ATOM 1652 C CA . LYS A 1 212 ? -2.240 -12.856 -9.394 1.00 97.50 212 LYS A CA 1
ATOM 1653 C C . LYS A 1 212 ? -1.066 -13.357 -8.550 1.00 97.50 212 LYS A C 1
ATOM 1655 O O . LYS A 1 212 ? -1.257 -14.233 -7.705 1.00 97.50 212 LYS A O 1
ATOM 1660 N N . LYS A 1 213 ? 0.142 -12.821 -8.743 1.00 97.06 213 LYS A N 1
ATOM 1661 C CA . LYS A 1 213 ? 1.332 -13.152 -7.939 1.00 97.06 213 LYS A CA 1
ATOM 1662 C C . LYS A 1 213 ? 1.162 -12.706 -6.485 1.00 97.06 213 LYS A C 1
ATOM 1664 O O . LYS A 1 213 ? 1.386 -13.504 -5.579 1.00 97.06 213 LYS A O 1
ATOM 1669 N N . ALA A 1 214 ? 0.676 -11.488 -6.251 1.00 97.56 214 ALA A N 1
ATOM 1670 C CA . ALA A 1 214 ? 0.420 -10.965 -4.911 1.00 97.56 214 ALA A CA 1
ATOM 1671 C C . ALA A 1 214 ? -0.654 -11.775 -4.172 1.00 97.56 214 ALA A C 1
ATOM 1673 O O . ALA A 1 214 ? -0.510 -12.050 -2.984 1.00 97.56 214 ALA A O 1
ATOM 1674 N N . ARG A 1 215 ? -1.704 -12.226 -4.872 1.00 97.00 215 ARG A N 1
ATOM 1675 C CA . ARG A 1 215 ? -2.720 -13.131 -4.315 1.00 97.00 215 ARG A CA 1
ATOM 1676 C C . ARG A 1 215 ? -2.121 -14.477 -3.919 1.00 97.00 215 ARG A C 1
ATOM 1678 O O . ARG A 1 215 ? -2.411 -14.954 -2.829 1.00 97.00 215 ARG A O 1
ATOM 1685 N N . ARG A 1 216 ? -1.272 -15.071 -4.767 1.00 96.31 216 ARG A N 1
ATOM 1686 C CA . ARG A 1 216 ? -0.553 -16.315 -4.439 1.00 96.31 216 ARG A CA 1
ATOM 1687 C C . ARG A 1 216 ? 0.341 -16.142 -3.209 1.00 96.31 216 ARG A C 1
ATOM 1689 O O . ARG A 1 216 ? 0.282 -16.975 -2.313 1.00 96.31 216 ARG A O 1
ATOM 1696 N N . SER A 1 217 ? 1.083 -15.035 -3.134 1.00 95.56 217 SER A N 1
ATOM 1697 C CA . SER A 1 217 ? 1.885 -14.673 -1.958 1.00 95.56 217 SER A CA 1
ATOM 1698 C C . SER A 1 217 ? 1.011 -14.577 -0.700 1.00 95.56 217 SER A C 1
ATOM 1700 O O . SER A 1 217 ? 1.259 -15.280 0.276 1.00 95.56 217 SER A O 1
ATOM 1702 N N . ALA A 1 218 ? -0.100 -13.836 -0.750 1.00 94.12 218 ALA A N 1
ATOM 1703 C CA . ALA A 1 218 ? -1.041 -13.748 0.368 1.00 94.12 218 ALA A CA 1
ATOM 1704 C C . ALA A 1 218 ? -1.608 -15.120 0.783 1.00 94.12 218 ALA A C 1
ATOM 1706 O O . ALA A 1 218 ? -1.703 -15.408 1.973 1.00 94.12 218 ALA A O 1
ATOM 1707 N N . TYR A 1 219 ? -1.949 -15.985 -0.178 1.00 93.06 219 TYR A N 1
ATOM 1708 C CA . TYR A 1 219 ? -2.459 -17.329 0.104 1.00 93.06 219 TYR A CA 1
ATOM 1709 C C . TYR A 1 219 ? -1.421 -18.252 0.735 1.00 93.06 219 TYR A C 1
ATOM 1711 O O . TYR A 1 219 ? -1.772 -18.997 1.647 1.00 93.06 219 TYR A O 1
ATOM 1719 N N . SER A 1 220 ? -0.151 -18.163 0.335 1.00 94.06 220 SER A N 1
ATOM 1720 C CA . SER A 1 220 ? 0.917 -18.937 0.983 1.00 94.06 220 SER A CA 1
ATOM 1721 C C . SER A 1 220 ? 1.097 -18.589 2.464 1.00 94.06 220 SER A C 1
ATOM 1723 O O . SER A 1 220 ? 1.506 -19.439 3.248 1.00 94.06 220 SER A O 1
ATOM 1725 N N . LEU A 1 221 ? 0.718 -17.373 2.872 1.00 92.25 221 LEU A N 1
ATOM 1726 C CA . LEU A 1 221 ? 0.800 -16.926 4.262 1.00 92.25 221 LEU A CA 1
ATOM 1727 C C . LEU A 1 221 ? -0.411 -17.357 5.107 1.00 92.25 221 LEU A C 1
ATOM 1729 O O . LEU A 1 221 ? -0.360 -17.251 6.333 1.00 92.25 221 LEU A O 1
ATOM 1733 N N . LEU A 1 222 ? -1.498 -17.851 4.497 1.00 87.88 222 LEU A N 1
ATOM 1734 C CA . LEU A 1 222 ? -2.716 -18.222 5.230 1.00 87.88 222 LEU A CA 1
ATOM 1735 C C . LEU A 1 222 ? -2.460 -19.324 6.259 1.00 87.88 222 LEU A C 1
ATOM 1737 O O . LEU A 1 222 ? -2.955 -19.217 7.376 1.00 87.88 222 LEU A O 1
ATOM 1741 N N . GLY A 1 223 ? -1.646 -20.329 5.916 1.00 83.62 223 GLY A N 1
ATOM 1742 C CA . GLY A 1 223 ? -1.272 -21.404 6.843 1.00 83.62 223 GLY A CA 1
ATOM 1743 C C . GLY A 1 223 ? -0.495 -20.910 8.069 1.00 83.62 223 GLY A C 1
ATOM 1744 O O . GLY A 1 223 ? -0.543 -21.541 9.118 1.00 83.62 223 GLY A O 1
ATOM 1745 N N . GLY A 1 224 ? 0.166 -19.753 7.958 1.00 83.88 224 GLY A N 1
ATOM 1746 C CA . GLY A 1 224 ? 0.843 -19.073 9.062 1.00 83.88 224 GLY A CA 1
ATOM 1747 C C . GLY A 1 224 ? -0.047 -18.108 9.852 1.00 83.88 224 GLY A C 1
ATOM 1748 O O . GLY A 1 224 ? 0.473 -17.361 10.671 1.00 83.88 224 GLY A O 1
ATOM 1749 N N . GLY A 1 225 ? -1.362 -18.073 9.604 1.00 85.62 225 GLY A N 1
ATOM 1750 C CA . GLY A 1 225 ? -2.304 -17.204 10.316 1.00 85.62 225 GLY A CA 1
ATOM 1751 C C . GLY A 1 225 ? -2.518 -15.824 9.682 1.00 85.62 225 GLY A C 1
ATOM 1752 O O . GLY A 1 225 ? -2.968 -14.903 10.362 1.00 85.62 225 GLY A O 1
ATOM 1753 N N . PHE A 1 226 ? -2.225 -15.642 8.389 1.00 88.31 226 PHE A N 1
ATOM 1754 C CA . PHE A 1 226 ? -2.467 -14.388 7.652 1.00 88.31 226 PHE A CA 1
ATOM 1755 C C . PHE A 1 226 ? -3.951 -14.178 7.285 1.00 88.31 226 PHE A C 1
ATOM 1757 O O . PHE A 1 226 ? -4.321 -13.959 6.132 1.00 88.31 226 PHE A O 1
ATOM 1764 N N . HIS A 1 227 ? -4.844 -14.270 8.263 1.00 83.81 227 HIS A N 1
ATOM 1765 C CA . HIS A 1 227 ? -6.277 -14.053 8.088 1.00 83.81 227 HIS A CA 1
ATOM 1766 C C . HIS A 1 227 ? -6.857 -13.336 9.307 1.00 83.81 227 HIS A C 1
ATOM 1768 O O . HIS A 1 227 ? -6.411 -13.533 10.428 1.00 83.81 227 HIS A O 1
ATOM 1774 N N . GLY A 1 228 ? -7.873 -12.495 9.110 1.00 75.69 228 GLY A N 1
ATOM 1775 C CA . GLY A 1 228 ? -8.336 -11.613 10.184 1.00 75.69 228 GLY A CA 1
ATOM 1776 C C . GLY A 1 228 ? -8.926 -12.327 11.406 1.00 75.69 228 GLY A C 1
ATOM 1777 O O . GLY A 1 228 ? -8.673 -11.916 12.535 1.00 75.69 228 GLY A O 1
ATOM 1778 N N . TYR A 1 229 ? -9.727 -13.377 11.206 1.00 76.50 229 TYR A N 1
ATOM 1779 C CA . TYR A 1 229 ? -10.387 -14.090 12.305 1.00 76.50 229 TYR A CA 1
ATOM 1780 C C . TYR A 1 229 ? -9.531 -15.270 12.762 1.00 76.50 229 TYR A C 1
ATOM 1782 O O . TYR A 1 229 ? -9.194 -16.103 11.930 1.00 76.50 229 TYR A O 1
ATOM 1790 N N . ASN A 1 230 ? -9.195 -15.356 14.053 1.00 74.88 230 ASN A N 1
ATOM 1791 C CA . ASN A 1 230 ? -8.309 -16.387 14.624 1.00 74.88 230 ASN A CA 1
ATOM 1792 C C . ASN A 1 230 ? -6.900 -16.464 14.000 1.00 74.88 230 ASN A C 1
ATOM 1794 O O . ASN A 1 230 ? -6.243 -17.493 14.124 1.00 74.88 230 ASN A O 1
ATOM 1798 N N . GLY A 1 231 ? -6.445 -15.418 13.307 1.00 84.00 231 GLY A N 1
ATOM 1799 C CA . GLY A 1 231 ? -5.087 -15.363 12.767 1.00 84.00 231 GLY A CA 1
ATOM 1800 C C . GLY A 1 231 ? -4.083 -14.740 13.730 1.00 84.00 231 GLY A C 1
ATOM 1801 O O . GLY A 1 231 ? -4.318 -14.636 14.938 1.00 84.00 231 GLY A O 1
ATOM 1802 N N . LEU A 1 232 ? -2.961 -14.304 13.161 1.00 87.69 232 LEU A N 1
ATOM 1803 C CA . LEU A 1 232 ? -1.938 -13.523 13.849 1.00 87.69 232 LEU A CA 1
ATOM 1804 C C . LEU A 1 232 ? -2.499 -12.177 14.323 1.00 87.69 232 LEU A C 1
ATOM 1806 O O . LEU A 1 232 ? -3.585 -11.744 13.930 1.00 87.69 232 LEU A O 1
ATOM 1810 N N . ASP A 1 233 ? -1.742 -11.480 15.163 1.00 87.25 233 ASP A N 1
ATOM 1811 C CA . ASP A 1 233 ? -2.075 -10.102 15.492 1.00 87.25 233 ASP A CA 1
ATOM 1812 C C . ASP A 1 233 ? -1.983 -9.199 14.242 1.00 87.25 233 ASP A C 1
ATOM 1814 O O . ASP A 1 233 ? -1.250 -9.457 13.280 1.00 87.25 233 ASP A O 1
ATOM 1818 N N . VAL A 1 234 ? -2.771 -8.122 14.243 1.00 90.00 234 VAL A N 1
ATOM 1819 C CA . VAL A 1 234 ? -2.904 -7.222 13.087 1.00 90.00 234 VAL A CA 1
ATOM 1820 C C . VAL A 1 234 ? -1.583 -6.534 12.743 1.00 90.00 234 VAL A C 1
ATOM 1822 O O . VAL A 1 234 ? -1.321 -6.301 11.564 1.00 90.00 234 VAL A O 1
ATOM 1825 N N . GLU A 1 235 ? -0.750 -6.207 13.733 1.00 90.06 235 GLU A N 1
ATOM 1826 C CA . GLU A 1 235 ? 0.541 -5.560 13.493 1.00 90.06 235 GLU A CA 1
ATOM 1827 C C . GLU A 1 235 ? 1.478 -6.481 12.715 1.00 90.06 235 GLU A C 1
ATOM 1829 O O . GLU A 1 235 ? 2.002 -6.077 11.670 1.00 90.06 235 GLU A O 1
ATOM 1834 N N . THR A 1 236 ? 1.572 -7.741 13.132 1.00 90.75 236 THR A N 1
ATOM 1835 C CA . THR A 1 236 ? 2.304 -8.782 12.411 1.00 90.75 236 THR A CA 1
ATOM 1836 C C . THR A 1 236 ? 1.733 -9.004 11.012 1.00 90.75 236 THR A C 1
ATOM 1838 O O . THR A 1 236 ? 2.488 -9.007 10.042 1.00 90.75 236 THR A O 1
ATOM 1841 N N . MET A 1 237 ? 0.410 -9.112 10.843 1.00 92.56 237 MET A N 1
ATOM 1842 C CA . MET A 1 237 ? -0.184 -9.277 9.507 1.00 92.56 237 MET A CA 1
ATOM 1843 C C . MET A 1 237 ? 0.093 -8.081 8.584 1.00 92.56 237 MET A C 1
ATOM 1845 O O . MET A 1 237 ? 0.452 -8.257 7.422 1.00 92.56 237 MET A O 1
ATOM 1849 N N . VAL A 1 238 ? -0.019 -6.846 9.077 1.00 93.81 238 VAL A N 1
ATOM 1850 C CA . VAL A 1 238 ? 0.324 -5.644 8.297 1.00 93.81 238 VAL A CA 1
ATOM 1851 C C . VAL A 1 238 ? 1.811 -5.637 7.933 1.00 93.81 238 VAL A C 1
ATOM 1853 O O . VAL A 1 238 ? 2.174 -5.229 6.826 1.00 93.81 238 VAL A O 1
ATOM 1856 N N . HIS A 1 239 ? 2.679 -6.105 8.829 1.00 93.00 239 HIS A N 1
ATOM 1857 C CA . HIS A 1 239 ? 4.104 -6.255 8.559 1.00 93.00 239 HIS A CA 1
ATOM 1858 C C . HIS A 1 239 ? 4.378 -7.301 7.466 1.00 93.00 239 HIS A C 1
ATOM 1860 O O . HIS A 1 239 ? 5.061 -6.994 6.488 1.00 93.00 239 HIS A O 1
ATOM 1866 N N . LEU A 1 240 ? 3.761 -8.484 7.554 1.00 94.69 240 LEU A N 1
ATOM 1867 C CA . LEU A 1 240 ? 3.842 -9.531 6.530 1.00 94.69 240 LEU A CA 1
ATOM 1868 C C . LEU A 1 240 ? 3.332 -9.040 5.169 1.00 94.69 240 LEU A C 1
ATOM 1870 O O . LEU A 1 240 ? 3.971 -9.288 4.148 1.00 94.69 240 LEU A O 1
ATOM 1874 N N . TYR A 1 241 ? 2.237 -8.271 5.141 1.00 96.44 241 TYR A N 1
ATOM 1875 C CA . TYR A 1 241 ? 1.750 -7.634 3.915 1.00 96.44 241 TYR A CA 1
ATOM 1876 C C . TYR A 1 241 ? 2.816 -6.723 3.290 1.00 96.44 241 TYR A C 1
ATOM 1878 O O . TYR A 1 241 ? 3.070 -6.803 2.086 1.00 96.44 241 TYR A O 1
ATOM 1886 N N . LYS A 1 242 ? 3.458 -5.870 4.100 1.00 95.06 242 LYS A N 1
ATOM 1887 C CA . LYS A 1 242 ? 4.498 -4.933 3.641 1.00 95.06 242 LYS A CA 1
ATOM 1888 C C . LYS A 1 242 ? 5.734 -5.653 3.089 1.00 95.06 242 LYS A C 1
ATOM 1890 O O . LYS A 1 242 ? 6.352 -5.120 2.172 1.00 95.06 242 LYS A O 1
ATOM 1895 N N . ILE A 1 243 ? 6.080 -6.827 3.620 1.00 95.62 243 ILE A N 1
ATOM 1896 C CA . ILE A 1 243 ? 7.269 -7.596 3.214 1.00 95.62 243 ILE A CA 1
ATOM 1897 C C . ILE A 1 243 ? 6.995 -8.498 2.009 1.00 95.62 243 ILE A C 1
ATOM 1899 O O . ILE A 1 243 ? 7.775 -8.501 1.064 1.00 95.62 243 ILE A O 1
ATOM 1903 N N . TYR A 1 244 ? 5.900 -9.255 2.020 1.00 95.56 244 TYR A N 1
ATOM 1904 C CA . TYR A 1 244 ? 5.705 -10.350 1.063 1.00 95.56 244 TYR A CA 1
ATOM 1905 C C . TYR A 1 244 ? 4.691 -10.042 -0.037 1.00 95.56 244 TYR A C 1
ATOM 1907 O O . TYR A 1 244 ? 4.789 -10.583 -1.139 1.00 95.56 244 TYR A O 1
ATOM 1915 N N . VAL A 1 245 ? 3.700 -9.189 0.236 1.00 97.31 245 VAL A N 1
ATOM 1916 C CA . VAL A 1 245 ? 2.586 -8.950 -0.697 1.00 97.31 245 VAL A CA 1
ATOM 1917 C C . VAL A 1 245 ? 2.775 -7.645 -1.463 1.00 97.31 245 VAL A C 1
ATOM 1919 O O . VAL A 1 245 ? 2.727 -7.642 -2.691 1.00 97.31 245 VAL A O 1
ATOM 1922 N N . SER A 1 246 ? 3.019 -6.537 -0.760 1.00 97.12 246 SER A N 1
ATOM 1923 C CA . SER A 1 246 ? 3.166 -5.205 -1.363 1.00 97.12 246 SER A CA 1
ATOM 1924 C C . SER A 1 246 ? 4.299 -5.132 -2.402 1.00 97.12 246 SER A C 1
ATOM 1926 O O . SER A 1 246 ? 4.051 -4.585 -3.479 1.00 97.12 246 SER A O 1
ATOM 1928 N N . PRO A 1 247 ? 5.504 -5.702 -2.177 1.00 96.94 247 PRO A N 1
ATOM 1929 C CA . PRO A 1 247 ? 6.571 -5.646 -3.178 1.00 96.94 247 PRO A CA 1
ATOM 1930 C C . PRO A 1 247 ? 6.206 -6.377 -4.469 1.00 96.94 247 PRO A C 1
ATOM 1932 O O . PRO A 1 247 ? 6.451 -5.850 -5.547 1.00 96.94 247 PRO A O 1
ATOM 1935 N N . VAL A 1 248 ? 5.549 -7.536 -4.360 1.00 97.12 248 VAL A N 1
ATOM 1936 C CA . VAL A 1 248 ? 5.074 -8.321 -5.510 1.00 97.12 248 VAL A CA 1
ATOM 1937 C C . VAL A 1 248 ? 3.960 -7.586 -6.256 1.00 97.12 248 VAL A C 1
ATOM 1939 O O . VAL A 1 248 ? 3.946 -7.557 -7.482 1.00 97.12 248 VAL A O 1
ATOM 1942 N N . LEU A 1 249 ? 3.035 -6.963 -5.522 1.00 97.81 249 LEU A N 1
ATOM 1943 C CA . LEU A 1 249 ? 1.922 -6.209 -6.099 1.00 97.81 249 LEU A CA 1
ATOM 1944 C C . LEU A 1 249 ? 2.394 -4.989 -6.903 1.00 97.81 249 LEU A C 1
ATOM 1946 O O . LEU A 1 249 ? 1.797 -4.647 -7.923 1.00 97.81 249 LEU A O 1
ATOM 1950 N N . LEU A 1 250 ? 3.440 -4.315 -6.421 1.00 97.06 250 LEU A N 1
ATOM 1951 C CA . LEU A 1 250 ? 3.912 -3.043 -6.968 1.00 97.06 250 LEU A CA 1
ATOM 1952 C C . LEU A 1 250 ? 5.085 -3.174 -7.940 1.00 97.06 250 LEU A C 1
ATOM 1954 O O . LEU A 1 250 ? 5.508 -2.158 -8.486 1.00 97.06 250 LEU A O 1
ATOM 1958 N N . TYR A 1 251 ? 5.609 -4.381 -8.145 1.00 96.44 251 TYR A N 1
ATOM 1959 C CA . TYR A 1 251 ? 6.793 -4.613 -8.965 1.00 96.44 251 TYR A CA 1
ATOM 1960 C C . TYR A 1 251 ? 6.630 -4.054 -10.386 1.00 96.44 251 TYR A C 1
ATOM 1962 O O . TYR A 1 251 ? 5.655 -4.360 -11.074 1.00 96.44 251 TYR A O 1
ATOM 1970 N N . GLY A 1 252 ? 7.577 -3.214 -10.813 1.00 94.25 252 GLY A N 1
ATOM 1971 C CA . GLY A 1 252 ? 7.616 -2.624 -12.153 1.00 94.25 252 GLY A CA 1
ATOM 1972 C C . GLY A 1 252 ? 6.595 -1.506 -12.400 1.00 94.25 252 GLY A C 1
ATOM 1973 O O . GLY A 1 252 ? 6.630 -0.868 -13.454 1.00 94.25 252 GLY A O 1
ATOM 1974 N N . LEU A 1 253 ? 5.699 -1.206 -11.452 1.00 95.44 253 LEU A N 1
ATOM 1975 C CA . LEU A 1 253 ? 4.686 -0.162 -11.637 1.00 95.44 253 LEU A CA 1
ATOM 1976 C C . LEU A 1 253 ? 5.279 1.251 -11.614 1.00 95.44 253 LEU A C 1
ATOM 1978 O O . LEU A 1 253 ? 4.659 2.166 -12.150 1.00 95.44 253 LEU A O 1
ATOM 1982 N N . GLU A 1 254 ? 6.477 1.429 -11.056 1.00 94.88 254 GLU A N 1
ATOM 1983 C CA . GLU A 1 254 ? 7.265 2.658 -11.165 1.00 94.88 254 GLU A CA 1
ATOM 1984 C C . GLU A 1 254 ? 7.701 2.980 -12.601 1.00 94.88 254 GLU A C 1
ATOM 1986 O O . GLU A 1 254 ? 7.925 4.150 -12.908 1.00 94.88 254 GLU A O 1
ATOM 1991 N N . LEU A 1 255 ? 7.784 1.971 -13.477 1.00 92.44 255 LEU A N 1
ATOM 1992 C CA . LEU A 1 255 ? 8.161 2.115 -14.885 1.00 92.44 255 LEU A CA 1
ATOM 1993 C C . LEU A 1 255 ? 6.937 2.303 -15.781 1.00 92.44 255 LEU A C 1
ATOM 1995 O O . LEU A 1 255 ? 6.915 3.191 -16.627 1.00 92.44 255 LEU A O 1
ATOM 1999 N N . ILE A 1 256 ? 5.916 1.459 -15.606 1.00 90.00 256 ILE A N 1
ATOM 2000 C CA . ILE A 1 256 ? 4.770 1.415 -16.525 1.00 90.00 256 ILE A CA 1
ATOM 2001 C C . ILE A 1 256 ? 3.773 2.548 -16.225 1.00 90.00 256 ILE A C 1
ATOM 2003 O O . ILE A 1 256 ? 3.208 3.112 -17.155 1.00 90.00 256 ILE A O 1
ATOM 2007 N N . LEU A 1 257 ? 3.613 2.923 -14.948 1.00 91.69 257 LEU A N 1
ATOM 2008 C CA . LEU A 1 257 ? 2.671 3.930 -14.434 1.00 91.69 257 LEU A CA 1
ATOM 2009 C C . LEU A 1 257 ? 1.193 3.663 -14.809 1.00 91.69 257 LEU A C 1
ATOM 2011 O O . LEU A 1 257 ? 0.735 4.059 -15.882 1.00 91.69 257 LEU A O 1
ATOM 2015 N N . PRO A 1 258 ? 0.394 3.037 -13.923 1.00 91.69 258 PRO A N 1
ATOM 2016 C CA . PRO A 1 258 ? -0.961 2.600 -14.248 1.00 91.69 258 PRO A CA 1
ATOM 2017 C C . PRO A 1 258 ? -1.928 3.728 -14.610 1.00 91.69 258 PRO A C 1
ATOM 2019 O O . PRO A 1 258 ? -1.959 4.782 -13.980 1.00 91.69 258 PRO A O 1
ATOM 2022 N N . THR A 1 259 ? -2.798 3.452 -15.590 1.00 91.00 259 THR A N 1
ATOM 2023 C CA . THR A 1 259 ? -3.960 4.308 -15.888 1.00 91.00 259 THR A CA 1
ATOM 2024 C C . THR A 1 259 ? -4.922 4.342 -14.702 1.00 91.00 259 THR A C 1
ATOM 2026 O O . THR A 1 259 ? -4.919 3.428 -13.880 1.00 91.00 259 THR A O 1
ATOM 2029 N N . THR A 1 260 ? -5.827 5.321 -14.646 1.00 91.75 260 THR A N 1
ATOM 2030 C CA . THR A 1 260 ? -6.844 5.419 -13.583 1.00 91.75 260 THR A CA 1
ATOM 2031 C C . THR A 1 260 ? -7.641 4.122 -13.403 1.00 91.75 260 THR A C 1
ATOM 2033 O O . THR A 1 260 ? -7.874 3.689 -12.276 1.00 91.75 260 THR A O 1
ATOM 2036 N N . SER A 1 261 ? -8.011 3.462 -14.507 1.00 92.25 261 SER A N 1
ATOM 2037 C CA . SER A 1 261 ? -8.743 2.189 -14.466 1.00 92.25 261 SER A CA 1
ATOM 2038 C C . SER A 1 261 ? -7.906 1.044 -13.885 1.00 92.25 261 SER A C 1
ATOM 2040 O O . SER A 1 261 ? -8.365 0.329 -12.998 1.00 92.25 261 SER A O 1
ATOM 2042 N N . SER A 1 262 ? -6.650 0.907 -14.316 1.00 93.94 262 SER A N 1
ATOM 2043 C CA . SER A 1 262 ? -5.733 -0.127 -13.826 1.00 93.94 262 SER A CA 1
ATOM 2044 C C . SER A 1 262 ? -5.328 0.116 -12.368 1.00 93.94 262 SER A C 1
ATOM 2046 O O . SER A 1 262 ? -5.259 -0.820 -11.575 1.00 93.94 262 SER A O 1
ATOM 2048 N N . LEU A 1 263 ? -5.129 1.380 -11.989 1.00 95.44 263 LEU A N 1
ATOM 2049 C CA . LEU A 1 263 ? -4.845 1.800 -10.621 1.00 95.44 263 LEU A CA 1
ATOM 2050 C C . LEU A 1 263 ? -5.991 1.408 -9.681 1.00 95.44 263 LEU A C 1
ATOM 2052 O O . LEU A 1 263 ? -5.739 0.862 -8.609 1.00 95.44 263 LEU A O 1
ATOM 2056 N N . ALA A 1 264 ? -7.245 1.605 -10.104 1.00 95.69 264 ALA A N 1
ATOM 2057 C CA . ALA A 1 264 ? -8.416 1.210 -9.326 1.00 95.69 264 ALA A CA 1
ATOM 2058 C C . ALA A 1 264 ? -8.475 -0.307 -9.062 1.00 95.69 264 ALA A C 1
ATOM 2060 O O . ALA A 1 264 ? -8.895 -0.717 -7.979 1.00 95.69 264 ALA A O 1
ATOM 2061 N N . LEU A 1 265 ? -8.019 -1.147 -10.001 1.00 96.62 265 LEU A N 1
ATOM 2062 C CA . LEU A 1 265 ? -7.957 -2.603 -9.809 1.00 96.62 265 LEU A CA 1
ATOM 2063 C C . LEU A 1 265 ? -6.958 -2.994 -8.711 1.00 96.62 265 LEU A C 1
ATOM 2065 O O . LEU A 1 265 ? -7.299 -3.775 -7.818 1.00 96.62 265 LEU A O 1
ATOM 2069 N N . ILE A 1 266 ? -5.751 -2.422 -8.749 1.00 96.88 266 ILE A N 1
ATOM 2070 C CA . ILE A 1 266 ? -4.693 -2.682 -7.758 1.00 96.88 266 ILE A CA 1
ATOM 2071 C C . ILE A 1 266 ? -5.121 -2.162 -6.383 1.00 96.88 266 ILE A C 1
ATOM 2073 O O . ILE A 1 266 ? -4.991 -2.852 -5.370 1.00 96.88 266 ILE A O 1
ATOM 2077 N N . GLU A 1 267 ? -5.687 -0.957 -6.353 1.00 96.44 267 GLU A N 1
ATOM 2078 C CA . GLU A 1 267 ? -6.198 -0.324 -5.144 1.00 96.44 267 GLU A CA 1
ATOM 2079 C C . GLU A 1 267 ? -7.318 -1.165 -4.511 1.00 96.44 267 GLU A C 1
ATOM 2081 O O . GLU A 1 267 ? -7.307 -1.412 -3.306 1.00 96.44 267 GLU A O 1
ATOM 2086 N N . ASN A 1 268 ? -8.252 -1.687 -5.312 1.00 96.38 268 ASN A N 1
ATOM 2087 C CA . ASN A 1 268 ? -9.311 -2.573 -4.828 1.00 96.38 268 ASN A CA 1
ATOM 2088 C C . ASN A 1 268 ? -8.753 -3.879 -4.239 1.00 96.38 268 ASN A C 1
ATOM 2090 O O . ASN A 1 268 ? -9.250 -4.350 -3.215 1.00 96.38 268 ASN A O 1
ATOM 2094 N N . PHE A 1 269 ? -7.711 -4.458 -4.847 1.00 97.12 269 PHE A N 1
ATOM 2095 C CA . PHE A 1 269 ? -7.034 -5.632 -4.291 1.00 97.12 269 PHE A CA 1
ATOM 2096 C C . PHE A 1 269 ? -6.418 -5.331 -2.916 1.00 97.12 269 PHE A C 1
ATOM 2098 O O . PHE A 1 269 ? -6.726 -6.039 -1.954 1.00 97.12 269 PHE A O 1
ATOM 2105 N N . GLN A 1 270 ? -5.628 -4.254 -2.798 1.00 97.12 270 GLN A N 1
ATOM 2106 C CA . GLN A 1 270 ? -5.041 -3.827 -1.521 1.00 97.12 270 GLN A CA 1
ATOM 2107 C C . GLN A 1 270 ? -6.128 -3.604 -0.463 1.00 97.12 270 GLN A C 1
ATOM 2109 O O . GLN A 1 270 ? -6.049 -4.152 0.635 1.00 97.12 270 GLN A O 1
ATOM 2114 N N . LYS A 1 271 ? -7.172 -2.840 -0.795 1.00 95.81 271 LYS A N 1
ATOM 2115 C CA . LYS A 1 271 ? -8.256 -2.510 0.138 1.00 95.81 271 LYS A CA 1
ATOM 2116 C C . LYS A 1 271 ? -8.982 -3.750 0.644 1.00 95.81 271 LYS A C 1
ATOM 2118 O O . LYS A 1 271 ? -9.218 -3.865 1.843 1.00 95.81 271 LYS A O 1
ATOM 2123 N N . LYS A 1 272 ? -9.319 -4.690 -0.244 1.00 95.31 272 LYS A N 1
ATOM 2124 C CA . LYS A 1 272 ? -9.977 -5.948 0.139 1.00 95.31 272 LYS A CA 1
ATOM 2125 C C . LYS A 1 272 ? -9.103 -6.775 1.076 1.00 95.31 272 LYS A C 1
ATOM 2127 O O . LYS A 1 272 ? -9.598 -7.240 2.100 1.00 95.31 272 LYS A O 1
ATOM 2132 N N . LEU A 1 273 ? -7.817 -6.910 0.759 1.00 95.19 273 LEU A N 1
ATOM 2133 C CA . LEU A 1 273 ? -6.900 -7.700 1.574 1.00 95.19 273 LEU A CA 1
ATOM 2134 C C . LEU A 1 273 ? -6.662 -7.066 2.952 1.00 95.19 273 LEU A C 1
ATOM 2136 O O . LEU A 1 273 ? -6.716 -7.753 3.967 1.00 95.19 273 LEU A O 1
ATOM 2140 N N . LEU A 1 274 ? -6.472 -5.747 3.016 1.00 95.56 274 LEU A N 1
ATOM 2141 C CA . LEU A 1 274 ? -6.299 -5.050 4.291 1.00 95.56 274 LEU A CA 1
ATOM 2142 C C . LEU A 1 274 ? -7.592 -5.039 5.127 1.00 95.56 274 LEU A C 1
ATOM 2144 O O . LEU A 1 274 ? -7.528 -5.201 6.342 1.00 95.56 274 LEU A O 1
ATOM 2148 N N . LYS A 1 275 ? -8.774 -4.931 4.503 1.00 95.50 275 LYS A N 1
ATOM 2149 C CA . LYS A 1 275 ? -10.066 -5.127 5.191 1.00 95.50 275 LYS A CA 1
ATOM 2150 C C . LYS A 1 275 ? -10.185 -6.534 5.776 1.00 95.50 275 LYS A C 1
ATOM 2152 O O . LYS A 1 275 ? -10.631 -6.669 6.912 1.00 95.50 275 LYS A O 1
ATOM 2157 N N . GLN A 1 276 ? -9.734 -7.560 5.051 1.00 93.06 276 GLN A N 1
ATOM 2158 C CA . GLN A 1 276 ? -9.690 -8.935 5.551 1.00 93.06 276 GLN A CA 1
ATOM 2159 C C . GLN A 1 276 ? -8.747 -9.075 6.752 1.00 93.06 276 GLN A C 1
ATOM 2161 O O . GLN A 1 276 ? -9.153 -9.660 7.751 1.00 93.06 276 GLN A O 1
ATOM 2166 N N . ILE A 1 277 ? -7.537 -8.509 6.692 1.00 92.75 277 ILE A N 1
ATOM 2167 C CA . ILE A 1 277 ? -6.581 -8.482 7.817 1.00 92.75 277 ILE A CA 1
ATOM 2168 C C . ILE A 1 277 ? -7.210 -7.829 9.057 1.00 92.75 277 ILE A C 1
ATOM 2170 O O . ILE A 1 277 ? -7.054 -8.315 10.172 1.00 92.75 277 ILE A O 1
ATOM 2174 N N . LEU A 1 278 ? -7.984 -6.760 8.864 1.00 92.75 278 LEU A N 1
ATOM 2175 C CA . LEU A 1 278 ? -8.678 -6.047 9.939 1.00 92.75 278 LEU A CA 1
ATOM 2176 C C . LEU A 1 278 ? -10.005 -6.701 10.371 1.00 92.75 278 LEU A C 1
ATOM 2178 O O . LEU A 1 278 ? -10.662 -6.191 11.277 1.00 92.75 278 LEU A O 1
ATOM 2182 N N . SER A 1 279 ? -10.435 -7.798 9.736 1.00 92.81 279 SER A N 1
ATOM 2183 C CA . SER A 1 279 ? -11.771 -8.396 9.922 1.00 92.81 279 SER A CA 1
ATOM 2184 C C . SER A 1 279 ? -12.934 -7.404 9.733 1.00 92.81 279 SER A C 1
ATOM 2186 O O . SER A 1 279 ? -13.970 -7.487 10.406 1.00 92.81 279 SER A O 1
ATOM 2188 N N . LEU A 1 280 ? -12.764 -6.444 8.823 1.00 93.62 280 LEU A N 1
ATOM 2189 C CA . LEU A 1 280 ? -13.739 -5.402 8.522 1.00 93.62 280 LEU A CA 1
ATOM 2190 C C . LEU A 1 280 ? -14.573 -5.749 7.276 1.00 93.62 280 LEU A C 1
ATOM 2192 O O . LEU A 1 280 ? -14.040 -6.296 6.309 1.00 93.62 280 LEU A O 1
ATOM 2196 N N . PRO A 1 281 ? -15.872 -5.395 7.248 1.00 91.62 281 PRO A N 1
ATOM 2197 C CA . PRO A 1 281 ? -16.701 -5.553 6.056 1.00 91.62 281 PRO A CA 1
ATOM 2198 C C . PRO A 1 281 ? -16.206 -4.734 4.855 1.00 91.62 281 PRO A C 1
ATOM 2200 O O . PRO A 1 281 ? -15.602 -3.668 4.999 1.00 91.62 281 PRO A O 1
ATOM 2203 N N . THR A 1 282 ? -16.562 -5.175 3.646 1.00 89.00 282 THR A N 1
ATOM 2204 C CA . THR A 1 282 ? -16.237 -4.470 2.392 1.00 89.00 282 THR A CA 1
ATOM 2205 C C . THR A 1 282 ? -16.848 -3.071 2.309 1.00 89.00 282 THR A C 1
ATOM 2207 O O . THR A 1 282 ? -16.250 -2.200 1.678 1.00 89.00 282 THR A O 1
ATOM 2210 N N . CYS A 1 283 ? -17.978 -2.839 2.987 1.00 87.75 283 CYS A N 1
ATOM 2211 C CA . CYS A 1 283 ? -18.691 -1.561 3.027 1.00 87.75 283 CYS A CA 1
ATOM 2212 C C . CYS A 1 283 ? -18.039 -0.494 3.923 1.00 87.75 283 CYS A C 1
ATOM 2214 O O . CYS A 1 283 ? -18.515 0.638 3.954 1.00 87.75 283 CYS A O 1
ATOM 2216 N N . VAL A 1 284 ? -17.001 -0.834 4.697 1.00 92.88 284 VAL A N 1
ATOM 2217 C CA . VAL A 1 284 ? -16.271 0.161 5.499 1.00 92.88 284 VAL A CA 1
ATOM 2218 C C . VAL A 1 284 ? -15.582 1.159 4.572 1.00 92.88 284 VAL A C 1
ATOM 2220 O O . VAL A 1 284 ? -15.068 0.775 3.521 1.00 92.88 284 VAL A O 1
ATOM 2223 N N . ALA A 1 285 ? -15.555 2.432 4.965 1.00 93.38 285 ALA A N 1
ATOM 2224 C CA . ALA A 1 285 ? -14.887 3.478 4.204 1.00 93.38 285 ALA A CA 1
ATOM 2225 C C . ALA A 1 285 ? -13.406 3.140 3.974 1.00 93.38 285 ALA A C 1
ATOM 2227 O O . ALA A 1 285 ? -12.690 2.707 4.875 1.00 93.38 285 ALA A O 1
ATOM 2228 N N . ASP A 1 286 ? -12.924 3.352 2.755 1.00 92.00 286 ASP A N 1
ATOM 2229 C CA . ASP A 1 286 ? -11.560 2.965 2.391 1.00 92.00 286 ASP A CA 1
ATOM 2230 C C . ASP A 1 286 ? -10.490 3.768 3.144 1.00 92.00 286 ASP A C 1
ATOM 2232 O O . ASP A 1 286 ? -9.425 3.235 3.456 1.00 92.00 286 ASP A O 1
ATOM 2236 N N . ILE A 1 287 ? -10.788 5.024 3.499 1.00 92.38 287 ILE A N 1
ATOM 2237 C CA . ILE A 1 287 ? -9.881 5.878 4.280 1.00 92.38 287 ILE A CA 1
ATOM 2238 C C . ILE A 1 287 ? -9.533 5.268 5.643 1.00 92.38 287 ILE A C 1
ATOM 2240 O O . ILE A 1 287 ? -8.426 5.463 6.142 1.00 92.38 287 ILE A O 1
ATOM 2244 N N . THR A 1 288 ? -10.441 4.471 6.212 1.00 93.12 288 THR A N 1
ATOM 2245 C CA . THR A 1 288 ? -10.260 3.792 7.494 1.00 93.12 288 THR A CA 1
ATOM 2246 C C . THR A 1 288 ? -9.088 2.824 7.459 1.00 93.12 288 THR A C 1
ATOM 2248 O O . THR A 1 288 ? -8.349 2.715 8.430 1.00 93.12 288 THR A O 1
ATOM 2251 N N . ILE A 1 289 ? -8.875 2.154 6.326 1.00 93.94 289 ILE A N 1
ATOM 2252 C CA . ILE A 1 289 ? -7.767 1.215 6.152 1.00 93.94 289 ILE A CA 1
ATOM 2253 C C . ILE A 1 289 ? -6.435 1.955 6.259 1.00 93.94 289 ILE A C 1
ATOM 2255 O O . ILE A 1 289 ? -5.531 1.495 6.958 1.00 93.94 289 ILE A O 1
ATOM 2259 N N . ASN A 1 290 ? -6.328 3.112 5.602 1.00 93.31 290 ASN A N 1
ATOM 2260 C CA . ASN A 1 290 ? -5.109 3.917 5.605 1.00 93.31 290 ASN A CA 1
ATOM 2261 C C . ASN A 1 290 ? -4.791 4.426 7.019 1.00 93.31 290 ASN A C 1
ATOM 2263 O O . ASN A 1 290 ? -3.645 4.352 7.453 1.00 93.31 290 ASN A O 1
ATOM 2267 N N . ILE A 1 291 ? -5.814 4.875 7.759 1.00 92.56 291 ILE A N 1
ATOM 2268 C CA . ILE A 1 291 ? -5.675 5.339 9.149 1.00 92.56 291 ILE A CA 1
ATOM 2269 C C . ILE A 1 291 ? -5.246 4.196 10.074 1.00 92.56 291 ILE A C 1
ATOM 2271 O O . ILE A 1 291 ? -4.312 4.347 10.855 1.00 92.56 291 ILE A O 1
ATOM 2275 N N . LEU A 1 292 ? -5.905 3.039 9.978 1.00 93.38 292 LEU A N 1
ATOM 2276 C CA . LEU A 1 292 ? -5.672 1.918 10.887 1.00 93.38 292 LEU A CA 1
ATOM 2277 C C . LEU A 1 292 ? -4.323 1.226 10.645 1.00 93.38 292 LEU A C 1
ATOM 2279 O O . LEU A 1 292 ? -3.630 0.859 11.593 1.00 93.38 292 LEU A O 1
ATOM 2283 N N . THR A 1 293 ? -3.942 1.035 9.381 1.00 93.38 293 THR A N 1
ATOM 2284 C CA . THR A 1 293 ? -2.738 0.268 9.010 1.00 93.38 293 THR A CA 1
ATOM 2285 C C . THR A 1 293 ? -1.492 1.134 8.813 1.00 93.38 293 THR A C 1
ATOM 2287 O O . THR A 1 293 ? -0.372 0.612 8.792 1.00 93.38 293 THR A O 1
ATOM 2290 N N . GLY A 1 294 ? -1.670 2.443 8.613 1.00 92.06 294 GLY A N 1
ATOM 2291 C CA . GLY A 1 294 ? -0.612 3.348 8.167 1.00 92.06 294 GLY A CA 1
ATOM 2292 C C . GLY A 1 294 ? -0.128 3.074 6.739 1.00 92.06 294 GLY A C 1
ATOM 2293 O O . GLY A 1 294 ? 0.928 3.565 6.346 1.00 92.06 294 GLY A O 1
ATOM 2294 N N . ILE A 1 295 ? -0.830 2.248 5.959 1.00 93.56 295 ILE A N 1
ATOM 2295 C CA . ILE A 1 295 ? -0.492 1.995 4.555 1.00 93.56 295 ILE A CA 1
ATOM 2296 C C . ILE A 1 295 ? -1.099 3.112 3.706 1.00 93.56 295 ILE A C 1
ATOM 2298 O O . ILE A 1 295 ? -2.262 3.463 3.865 1.00 93.56 295 ILE A O 1
ATOM 2302 N N . LEU A 1 296 ? -0.295 3.688 2.812 1.00 93.56 296 LEU A N 1
ATOM 2303 C CA . LEU A 1 296 ? -0.751 4.730 1.895 1.00 93.56 296 LEU A CA 1
ATOM 2304 C C . LEU A 1 296 ? -1.559 4.131 0.725 1.00 93.56 296 LEU A C 1
ATOM 2306 O O . LEU A 1 296 ? -1.361 2.961 0.380 1.00 93.56 296 LEU A O 1
ATOM 2310 N N . PRO A 1 297 ? -2.386 4.934 0.033 1.00 94.88 297 PRO A N 1
ATOM 2311 C CA . PRO A 1 297 ? -2.965 4.536 -1.250 1.00 94.88 297 PRO A CA 1
ATOM 2312 C C . PRO A 1 297 ? -1.898 4.040 -2.239 1.00 94.88 297 PRO A C 1
ATOM 2314 O O . PRO A 1 297 ? -0.745 4.484 -2.197 1.00 94.88 297 PRO A O 1
ATOM 2317 N N . ILE A 1 298 ? -2.267 3.131 -3.143 1.00 96.56 298 ILE A N 1
ATOM 2318 C CA . ILE A 1 298 ? -1.364 2.544 -4.145 1.00 96.56 298 ILE A CA 1
ATOM 2319 C C . ILE A 1 298 ? -0.708 3.634 -4.989 1.00 96.56 298 ILE A C 1
ATOM 2321 O O . ILE A 1 298 ? 0.495 3.574 -5.230 1.00 96.56 298 ILE A O 1
ATOM 2325 N N . GLU A 1 299 ? -1.464 4.666 -5.368 1.00 96.62 299 GLU A N 1
ATOM 2326 C CA . GLU A 1 299 ? -0.939 5.806 -6.126 1.00 96.62 299 GLU A CA 1
ATOM 2327 C C . GLU A 1 299 ? 0.268 6.447 -5.422 1.00 96.62 299 GLU A C 1
ATOM 2329 O O . GLU A 1 299 ? 1.323 6.658 -6.019 1.00 96.62 299 GLU A O 1
ATOM 2334 N N . ALA A 1 300 ? 0.149 6.689 -4.115 1.00 96.25 300 ALA A N 1
ATOM 2335 C CA . ALA A 1 300 ? 1.214 7.267 -3.308 1.00 96.25 300 ALA A CA 1
ATOM 2336 C C . ALA A 1 300 ? 2.453 6.360 -3.263 1.00 96.25 300 ALA A C 1
ATOM 2338 O O . ALA A 1 300 ? 3.582 6.841 -3.368 1.00 96.25 300 ALA A O 1
ATOM 2339 N N . GLN A 1 301 ? 2.244 5.048 -3.119 1.00 97.00 301 GLN A N 1
ATOM 2340 C CA . GLN A 1 301 ? 3.325 4.063 -3.081 1.00 97.00 301 GLN A CA 1
ATOM 2341 C C . GLN A 1 301 ? 4.066 3.988 -4.423 1.00 97.00 301 GLN A C 1
ATOM 2343 O O . GLN A 1 301 ? 5.297 3.956 -4.432 1.00 97.00 301 GLN A O 1
ATOM 2348 N N . ILE A 1 302 ? 3.339 4.027 -5.545 1.00 97.62 302 ILE A N 1
ATOM 2349 C CA . ILE A 1 302 ? 3.922 4.080 -6.893 1.00 97.62 302 ILE A CA 1
ATOM 2350 C C . ILE A 1 302 ? 4.705 5.379 -7.076 1.00 97.62 302 ILE A C 1
ATOM 2352 O O . ILE A 1 302 ? 5.844 5.333 -7.529 1.00 97.62 302 ILE A O 1
ATOM 2356 N N . HIS A 1 303 ? 4.156 6.524 -6.661 1.00 97.94 303 HIS A N 1
ATOM 2357 C CA . HIS A 1 303 ? 4.853 7.807 -6.775 1.00 97.94 303 HIS A CA 1
ATOM 2358 C C . HIS A 1 303 ? 6.173 7.817 -5.995 1.00 97.94 303 HIS A C 1
ATOM 2360 O O . HIS A 1 303 ? 7.177 8.298 -6.509 1.00 97.94 303 HIS A O 1
ATOM 2366 N N . ILE A 1 304 ? 6.215 7.248 -4.784 1.00 97.38 304 ILE A N 1
ATOM 2367 C CA . ILE A 1 304 ? 7.465 7.128 -4.012 1.00 97.38 304 ILE A CA 1
ATOM 2368 C C . ILE A 1 304 ? 8.510 6.308 -4.783 1.00 97.38 304 ILE A C 1
ATOM 2370 O O . ILE A 1 304 ? 9.680 6.688 -4.803 1.00 97.38 304 ILE A O 1
ATOM 2374 N N . ARG A 1 305 ? 8.105 5.202 -5.421 1.00 97.81 305 ARG A N 1
ATOM 2375 C CA . ARG A 1 305 ? 9.007 4.335 -6.198 1.00 97.81 305 ARG A CA 1
ATOM 2376 C C . ARG A 1 305 ? 9.472 5.006 -7.492 1.00 97.81 305 ARG A C 1
ATOM 2378 O O . ARG A 1 305 ? 10.670 5.040 -7.743 1.00 97.81 305 ARG A O 1
ATOM 2385 N N . ALA A 1 306 ? 8.559 5.615 -8.249 1.00 98.12 306 ALA A N 1
ATOM 2386 C CA . ALA A 1 306 ? 8.863 6.337 -9.485 1.00 98.12 306 ALA A CA 1
ATOM 2387 C C . ALA A 1 306 ? 9.799 7.530 -9.242 1.00 98.12 306 ALA A C 1
ATOM 2389 O O . ALA A 1 306 ? 10.781 7.706 -9.957 1.00 98.12 306 ALA A O 1
ATOM 2390 N N . LEU A 1 307 ? 9.563 8.305 -8.179 1.00 98.25 307 LEU A N 1
ATOM 2391 C CA . LEU A 1 307 ? 10.468 9.381 -7.769 1.00 98.25 307 LEU A CA 1
ATOM 2392 C C . LEU A 1 307 ? 11.807 8.841 -7.246 1.00 98.25 307 LEU A C 1
ATOM 2394 O O . LEU A 1 307 ? 12.838 9.486 -7.410 1.00 98.25 307 LEU A O 1
ATOM 2398 N N . GLY A 1 308 ? 11.823 7.659 -6.625 1.00 97.69 308 GLY A N 1
ATOM 2399 C CA . GLY A 1 308 ? 13.057 6.953 -6.274 1.00 97.69 308 GLY A CA 1
ATOM 2400 C C . GLY A 1 308 ? 13.887 6.585 -7.506 1.00 97.69 308 GLY A C 1
ATOM 2401 O O . GLY A 1 308 ? 15.085 6.857 -7.533 1.00 97.69 308 GLY A O 1
ATOM 2402 N N . LEU A 1 309 ? 13.240 6.038 -8.538 1.00 96.94 309 LEU A N 1
ATOM 2403 C CA . LEU A 1 309 ? 13.867 5.739 -9.824 1.00 96.94 309 LEU A CA 1
ATOM 2404 C C . LEU A 1 309 ? 14.383 7.011 -10.505 1.00 96.94 309 LEU A C 1
ATOM 2406 O O . LEU A 1 309 ? 15.529 7.044 -10.939 1.00 96.94 309 LEU A O 1
ATOM 2410 N N . PHE A 1 310 ? 13.583 8.079 -10.528 1.00 98.00 310 PHE A N 1
ATOM 2411 C CA . PHE A 1 310 ? 14.007 9.363 -11.083 1.00 98.00 310 PHE A CA 1
ATOM 2412 C C . PHE A 1 310 ? 15.281 9.887 -10.411 1.00 98.00 310 PHE A C 1
ATOM 2414 O O . PHE A 1 310 ? 16.211 10.297 -11.094 1.00 98.00 310 PHE A O 1
ATOM 2421 N N . ASN A 1 311 ? 15.382 9.793 -9.084 1.00 97.75 311 ASN A N 1
ATOM 2422 C CA . ASN A 1 311 ? 16.602 10.191 -8.387 1.00 97.75 311 ASN A CA 1
ATOM 2423 C C . ASN A 1 311 ? 17.807 9.317 -8.743 1.00 97.75 311 ASN A C 1
ATOM 2425 O O . ASN A 1 311 ? 18.918 9.834 -8.795 1.00 97.75 311 ASN A O 1
ATOM 2429 N N . ASN A 1 312 ? 17.617 8.017 -8.990 1.00 96.50 312 ASN A N 1
ATOM 2430 C CA . ASN A 1 312 ? 18.711 7.176 -9.479 1.00 96.50 312 ASN A CA 1
ATOM 2431 C C . ASN A 1 312 ? 19.213 7.666 -10.846 1.00 96.50 312 ASN A C 1
ATOM 2433 O O . ASN A 1 312 ? 20.421 7.680 -11.045 1.00 96.50 312 ASN A O 1
ATOM 2437 N N . ILE A 1 313 ? 18.314 8.121 -11.730 1.00 96.38 313 ILE A N 1
ATOM 2438 C CA . ILE A 1 313 ? 18.665 8.724 -13.029 1.00 96.38 313 ILE A CA 1
ATOM 2439 C C . ILE A 1 313 ? 19.418 10.048 -12.831 1.00 96.38 313 ILE A C 1
ATOM 2441 O O . ILE A 1 313 ? 20.462 10.259 -13.437 1.00 96.38 313 ILE A O 1
ATOM 2445 N N . CYS A 1 314 ? 18.946 10.927 -11.940 1.00 96.56 314 CYS A N 1
ATOM 2446 C CA . CYS A 1 314 ? 19.623 12.199 -11.651 1.00 96.56 314 CYS A CA 1
ATOM 2447 C C . CYS A 1 314 ? 21.062 12.019 -11.145 1.00 96.56 314 CYS A C 1
ATOM 2449 O O . CYS A 1 314 ? 21.918 12.860 -11.416 1.00 96.56 314 CYS A O 1
ATOM 2451 N N . ASN A 1 315 ? 21.319 10.936 -10.405 1.00 94.69 315 ASN A N 1
ATOM 2452 C CA . ASN A 1 315 ? 22.630 10.623 -9.836 1.00 94.69 315 ASN A CA 1
ATOM 2453 C C . ASN A 1 315 ? 23.550 9.836 -10.791 1.00 94.69 315 ASN A C 1
ATOM 2455 O O . ASN A 1 315 ? 24.657 9.499 -10.383 1.00 94.69 315 ASN A O 1
ATOM 2459 N N . GLN A 1 316 ? 23.129 9.539 -12.026 1.00 94.56 316 GLN A N 1
ATOM 2460 C CA . GLN A 1 316 ? 24.033 8.968 -13.030 1.00 94.56 316 GLN A CA 1
ATOM 2461 C C . GLN A 1 316 ? 25.046 10.008 -13.538 1.00 94.56 316 GLN A C 1
ATOM 2463 O O . GLN A 1 316 ? 24.845 11.224 -13.392 1.00 94.56 316 GLN A O 1
ATOM 2468 N N . HIS A 1 317 ? 26.120 9.520 -14.167 1.00 91.69 317 HIS A N 1
ATOM 2469 C CA . HIS A 1 317 ? 27.094 10.354 -14.875 1.00 91.69 317 HIS 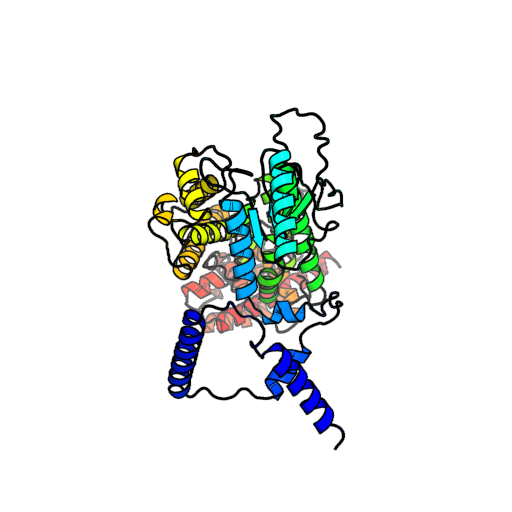A CA 1
ATOM 2470 C C . HIS A 1 317 ? 26.406 11.185 -15.974 1.00 91.69 317 HIS A C 1
ATOM 2472 O O . HIS A 1 317 ? 25.398 10.752 -16.535 1.00 91.69 317 HIS A O 1
ATOM 2478 N N . GLU A 1 318 ? 26.915 12.379 -16.291 1.00 88.00 318 GLU A N 1
ATOM 2479 C CA . GLU A 1 318 ? 26.282 13.260 -17.295 1.00 88.00 318 GLU A CA 1
ATOM 2480 C C . GLU A 1 318 ? 26.219 12.622 -18.687 1.00 88.00 318 GLU A C 1
ATOM 2482 O O . GLU A 1 318 ? 25.242 12.816 -19.403 1.00 88.00 318 GLU A O 1
ATOM 2487 N N . GLU A 1 319 ? 27.211 11.802 -19.027 1.00 86.06 319 GLU A N 1
ATOM 2488 C CA . GLU A 1 319 ? 27.286 11.085 -20.307 1.00 86.06 319 GLU A CA 1
ATOM 2489 C C . GLU A 1 319 ? 26.425 9.816 -20.343 1.00 86.06 319 GLU A C 1
ATOM 2491 O O . GLU A 1 319 ? 26.266 9.215 -21.399 1.00 86.06 319 GLU A O 1
ATOM 2496 N N . SER A 1 320 ? 25.827 9.413 -19.215 1.00 90.06 320 SER A N 1
ATOM 2497 C CA . SER A 1 320 ? 24.948 8.242 -19.196 1.00 90.06 320 SER A CA 1
ATOM 2498 C C . SER A 1 320 ? 23.750 8.429 -20.127 1.00 90.06 320 SER A C 1
ATOM 2500 O O . SER A 1 320 ? 23.163 9.520 -20.237 1.00 90.06 320 SER A O 1
ATOM 2502 N N . MET A 1 321 ? 23.349 7.332 -20.767 1.00 88.75 321 MET A N 1
ATOM 2503 C CA . MET A 1 321 ? 22.205 7.300 -21.669 1.00 88.75 321 MET A CA 1
ATOM 2504 C C . MET A 1 321 ? 20.927 7.759 -20.953 1.00 88.75 321 MET A C 1
ATOM 2506 O O . MET A 1 321 ? 20.165 8.570 -21.481 1.00 88.75 321 MET A O 1
ATOM 2510 N N . GLU A 1 322 ? 20.698 7.303 -19.722 1.00 91.88 322 GLU A N 1
ATOM 2511 C CA . GLU A 1 322 ? 19.491 7.583 -18.948 1.00 91.88 322 GLU A CA 1
ATOM 2512 C C . GLU A 1 322 ? 19.366 9.065 -18.604 1.00 91.88 322 GLU A C 1
ATOM 2514 O O . GLU A 1 322 ? 18.281 9.645 -18.736 1.00 91.88 322 GLU A O 1
ATOM 2519 N N . LYS A 1 323 ? 20.464 9.697 -18.171 1.00 93.50 323 LYS A N 1
ATOM 2520 C CA . LYS A 1 323 ? 20.465 11.115 -17.799 1.00 93.50 323 LYS A CA 1
ATOM 2521 C C . LYS A 1 323 ? 20.367 12.011 -19.028 1.00 93.50 323 LYS A C 1
ATOM 2523 O O . LYS A 1 323 ? 19.586 12.969 -19.022 1.00 93.50 323 LYS A O 1
ATOM 2528 N N . SER A 1 324 ? 21.048 11.639 -20.110 1.00 93.00 324 SER A N 1
ATOM 2529 C CA . SER A 1 324 ? 20.921 12.287 -21.418 1.00 93.00 324 SER A CA 1
ATOM 2530 C C . SER A 1 324 ? 19.482 12.227 -21.941 1.00 93.00 324 SER A C 1
ATOM 2532 O O . SER A 1 324 ? 18.906 13.248 -22.337 1.00 93.00 324 SER A O 1
ATOM 2534 N N . LEU A 1 325 ? 18.839 11.056 -21.861 1.00 93.44 325 LEU A N 1
ATOM 2535 C CA . LEU A 1 325 ? 17.431 10.880 -22.220 1.00 93.44 325 LEU A CA 1
ATOM 2536 C C . LEU A 1 325 ? 16.512 11.713 -21.326 1.00 93.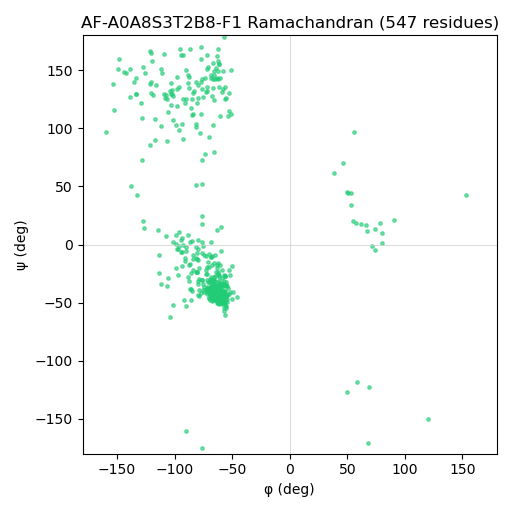44 325 LEU A C 1
ATOM 2538 O O . LEU A 1 325 ? 15.593 12.354 -21.841 1.00 93.44 325 LEU A O 1
ATOM 2542 N N . ALA A 1 326 ? 16.758 11.747 -20.015 1.00 95.12 326 ALA A N 1
ATOM 2543 C CA . ALA A 1 326 ? 15.972 12.545 -19.080 1.00 95.12 326 ALA A CA 1
ATOM 2544 C C . ALA A 1 326 ? 16.017 14.038 -19.430 1.00 95.12 326 ALA A C 1
ATOM 2546 O O . ALA A 1 326 ? 14.958 14.655 -19.589 1.00 95.12 326 ALA A O 1
ATOM 2547 N N . ARG A 1 327 ? 17.220 14.600 -19.628 1.00 94.56 327 ARG A N 1
ATOM 2548 C CA . ARG A 1 327 ? 17.417 15.997 -20.059 1.00 94.56 327 ARG A CA 1
ATOM 2549 C C . ARG A 1 327 ? 16.657 16.268 -21.354 1.00 94.56 327 ARG A C 1
ATOM 2551 O O . ARG A 1 327 ? 15.817 17.165 -21.416 1.00 94.56 327 ARG A O 1
ATOM 2558 N N . ARG A 1 328 ? 16.873 15.435 -22.373 1.00 93.88 328 ARG A N 1
ATOM 2559 C CA . ARG A 1 328 ? 16.244 15.592 -23.688 1.00 93.88 328 ARG A CA 1
ATOM 2560 C C . ARG A 1 328 ? 14.715 15.530 -23.614 1.00 93.88 328 ARG A C 1
ATOM 2562 O O . ARG A 1 328 ? 14.033 16.341 -24.241 1.00 93.88 328 ARG A O 1
ATOM 2569 N N . GLN A 1 329 ? 14.149 14.556 -22.903 1.00 94.69 329 GLN A N 1
ATOM 2570 C CA . GLN A 1 329 ? 12.696 14.385 -22.820 1.00 94.69 329 GLN A CA 1
ATOM 2571 C C . GLN A 1 329 ? 12.031 15.521 -22.041 1.00 94.69 329 GLN A C 1
ATOM 2573 O O . GLN A 1 329 ? 10.973 15.981 -22.467 1.00 94.69 329 GLN A O 1
ATOM 2578 N N . LEU A 1 330 ? 12.642 16.002 -20.955 1.00 94.00 330 LEU A N 1
ATOM 2579 C CA . LEU A 1 330 ? 12.112 17.128 -20.179 1.00 94.00 330 LEU A CA 1
ATOM 2580 C C . LEU A 1 330 ? 12.148 18.454 -20.948 1.00 94.00 330 LEU A C 1
ATOM 2582 O O . LEU A 1 330 ? 11.261 19.281 -20.746 1.00 94.00 330 LEU A O 1
ATOM 2586 N N . THR A 1 331 ? 13.122 18.635 -21.842 1.00 92.75 331 THR A N 1
ATOM 2587 C CA . THR A 1 331 ? 13.227 19.827 -22.697 1.00 92.75 331 THR A CA 1
ATOM 2588 C C . THR A 1 331 ? 12.271 19.774 -23.888 1.00 92.75 331 THR A C 1
ATOM 2590 O O . THR A 1 331 ? 11.610 20.758 -24.202 1.00 92.75 331 THR A O 1
ATOM 2593 N N . VAL A 1 332 ? 12.184 18.627 -24.571 1.00 93.19 332 VAL A N 1
ATOM 2594 C CA . VAL A 1 332 ? 11.471 18.526 -25.858 1.00 93.19 332 VAL A CA 1
ATOM 2595 C C . VAL A 1 332 ? 9.979 18.235 -25.689 1.00 93.19 332 VAL A C 1
ATOM 2597 O O . VAL A 1 332 ? 9.173 18.625 -26.535 1.00 93.19 332 VAL A O 1
ATOM 2600 N N . LYS A 1 333 ? 9.574 17.503 -24.645 1.00 93.38 333 LYS A N 1
ATOM 2601 C CA . LYS A 1 333 ? 8.171 17.102 -24.480 1.00 93.38 333 LYS A CA 1
ATOM 2602 C C . LYS A 1 333 ? 7.373 18.171 -23.741 1.00 93.38 333 LYS A C 1
ATOM 2604 O O . LYS A 1 333 ? 7.768 18.665 -22.691 1.00 93.38 333 LYS A O 1
ATOM 2609 N N . ASN A 1 334 ? 6.188 18.472 -24.267 1.00 92.56 334 ASN A N 1
ATOM 2610 C CA . ASN A 1 334 ? 5.221 19.335 -23.595 1.00 92.56 334 ASN A CA 1
ATOM 2611 C C . ASN A 1 334 ? 4.480 18.589 -22.462 1.00 92.56 334 ASN A C 1
ATOM 2613 O O . ASN A 1 334 ? 4.542 17.363 -22.351 1.00 92.56 334 ASN A O 1
ATOM 2617 N N . ASN A 1 335 ? 3.718 19.331 -21.651 1.00 89.69 335 ASN A N 1
ATOM 2618 C CA . ASN A 1 335 ? 2.988 18.779 -20.499 1.00 89.69 335 ASN A CA 1
ATOM 2619 C C . ASN A 1 335 ? 1.835 17.818 -20.881 1.00 89.69 335 ASN A C 1
ATOM 2621 O O . ASN A 1 335 ? 1.279 17.170 -20.003 1.00 89.69 335 ASN A O 1
ATOM 2625 N N . GLN A 1 336 ? 1.454 17.715 -22.159 1.00 90.19 336 GLN A N 1
ATOM 2626 C CA . GLN A 1 336 ? 0.407 16.795 -22.629 1.00 90.19 336 GLN A CA 1
ATOM 2627 C C . GLN A 1 336 ? 0.976 15.459 -23.137 1.00 90.19 336 GLN A C 1
ATOM 2629 O O . GLN A 1 336 ? 0.221 14.541 -23.452 1.00 90.19 336 GLN A O 1
ATOM 2634 N N . SER A 1 337 ? 2.302 15.329 -23.232 1.00 90.00 337 SER A N 1
ATOM 2635 C CA . SER A 1 337 ? 2.946 14.106 -23.704 1.00 90.00 337 SER A CA 1
ATOM 2636 C C . SER A 1 337 ? 2.742 12.946 -22.727 1.00 90.00 337 SER A C 1
ATOM 2638 O O . SER A 1 337 ? 2.915 13.095 -21.521 1.00 90.00 337 SER A O 1
ATOM 2640 N N . SER A 1 338 ? 2.552 11.738 -23.259 1.00 85.56 338 SER A N 1
ATOM 2641 C CA . SER A 1 338 ? 2.533 10.477 -22.499 1.00 85.56 338 SER A CA 1
ATOM 2642 C C . SER A 1 338 ? 3.931 9.994 -22.076 1.00 85.56 338 SER A C 1
ATOM 2644 O O . SER A 1 338 ? 4.157 8.796 -21.931 1.00 85.56 338 SER A O 1
ATOM 2646 N N . SER A 1 339 ? 4.902 10.905 -21.964 1.00 91.25 339 SER A N 1
ATOM 2647 C CA . SER A 1 339 ? 6.278 10.553 -21.601 1.00 91.25 339 SER A CA 1
ATOM 2648 C C . SER A 1 339 ? 6.358 10.282 -20.103 1.00 91.25 339 SER A C 1
ATOM 2650 O O . SER A 1 339 ? 5.782 11.027 -19.307 1.00 91.25 339 SER A O 1
ATOM 2652 N N . TRP A 1 340 ? 7.121 9.263 -19.710 1.00 94.94 340 TRP A N 1
ATOM 2653 C CA . TRP A 1 340 ? 7.349 8.943 -18.301 1.00 94.94 340 TRP A CA 1
ATOM 2654 C C . TRP A 1 340 ? 7.940 10.137 -17.529 1.00 94.94 340 TRP A C 1
ATOM 2656 O O . TRP A 1 340 ? 7.480 10.464 -16.437 1.00 94.94 340 TRP A O 1
ATOM 2666 N N . PHE A 1 341 ? 8.870 10.883 -18.136 1.00 95.81 341 PHE A N 1
ATOM 2667 C CA . PHE A 1 341 ? 9.464 12.076 -17.519 1.00 95.81 341 PHE A CA 1
ATOM 2668 C C . PHE A 1 341 ? 8.455 13.218 -17.316 1.00 95.81 341 PHE A C 1
ATOM 2670 O O . PHE A 1 341 ? 8.544 13.966 -16.341 1.00 95.81 341 PHE A O 1
ATOM 2677 N N . VAL A 1 342 ? 7.448 13.333 -18.189 1.00 95.38 342 VAL A N 1
ATOM 2678 C CA . VAL A 1 342 ? 6.347 14.296 -18.008 1.00 95.38 342 VAL A CA 1
ATOM 2679 C C . VAL A 1 342 ? 5.431 13.858 -16.864 1.00 95.38 342 VAL A C 1
ATOM 2681 O O . VAL A 1 342 ? 5.007 14.692 -16.064 1.00 95.38 342 VAL A O 1
ATOM 2684 N N . ALA A 1 343 ? 5.190 12.553 -16.707 1.00 95.75 343 ALA A N 1
ATOM 2685 C CA . ALA A 1 343 ? 4.471 12.033 -15.546 1.00 95.75 343 ALA A CA 1
ATOM 2686 C C . ALA A 1 343 ? 5.223 12.326 -14.233 1.00 95.75 343 ALA A C 1
ATOM 2688 O O . ALA A 1 343 ? 4.608 12.794 -13.276 1.00 95.75 343 ALA A O 1
ATOM 2689 N N . VAL A 1 344 ? 6.550 12.159 -14.201 1.00 97.12 344 VAL A N 1
ATOM 2690 C CA . VAL A 1 344 ? 7.388 12.556 -13.054 1.00 97.12 344 VAL A CA 1
ATOM 2691 C C . VAL A 1 344 ? 7.257 14.049 -12.749 1.00 97.12 344 VAL A C 1
ATOM 2693 O O . VAL A 1 344 ? 7.060 14.417 -11.591 1.00 97.12 344 VAL A O 1
ATOM 2696 N N . LYS A 1 345 ? 7.282 14.917 -13.767 1.00 96.12 345 LYS A N 1
ATOM 2697 C CA . LYS A 1 345 ? 7.064 16.364 -13.594 1.00 96.12 345 LYS A CA 1
ATOM 2698 C C . LYS A 1 345 ? 5.716 16.663 -12.927 1.00 96.12 345 LYS A C 1
ATOM 2700 O O . LYS A 1 345 ? 5.645 17.484 -12.012 1.00 96.12 345 LYS A O 1
ATOM 2705 N N . HIS A 1 346 ? 4.651 15.965 -13.323 1.00 96.19 346 HIS A N 1
ATOM 2706 C CA . HIS A 1 346 ? 3.347 16.081 -12.665 1.00 96.19 346 HIS A CA 1
ATOM 2707 C C . HIS A 1 346 ? 3.363 15.571 -11.218 1.00 96.19 346 HIS A C 1
ATOM 2709 O O . HIS A 1 346 ? 2.758 16.204 -10.353 1.00 96.19 346 HIS A O 1
ATOM 2715 N N . MET A 1 347 ? 4.078 14.480 -10.923 1.00 97.62 347 MET A N 1
ATOM 2716 C CA . MET A 1 347 ? 4.234 13.982 -9.551 1.00 97.62 347 MET A CA 1
ATOM 2717 C C . MET A 1 347 ? 4.965 14.994 -8.662 1.00 97.62 347 MET A C 1
ATOM 2719 O O . MET A 1 347 ? 4.496 15.279 -7.562 1.00 97.62 347 MET A O 1
ATOM 2723 N N . LEU A 1 348 ? 6.074 15.572 -9.134 1.00 97.81 348 LEU A N 1
ATOM 2724 C CA . LEU A 1 348 ? 6.827 16.590 -8.394 1.00 97.81 348 LEU A CA 1
ATOM 2725 C C . LEU A 1 348 ? 5.940 17.796 -8.058 1.00 97.81 348 LEU A C 1
ATOM 2727 O O . LEU A 1 348 ? 5.867 18.201 -6.898 1.00 97.81 348 LEU A O 1
ATOM 2731 N N . ARG A 1 349 ? 5.168 18.287 -9.035 1.00 97.25 349 ARG A N 1
ATOM 2732 C CA . ARG A 1 349 ? 4.198 19.376 -8.837 1.00 97.25 349 ARG A CA 1
ATOM 2733 C C . ARG A 1 349 ? 3.086 19.015 -7.857 1.00 97.25 349 ARG A C 1
ATOM 2735 O O . ARG A 1 349 ? 2.785 19.810 -6.972 1.00 97.25 349 ARG A O 1
ATOM 2742 N N . LYS A 1 350 ? 2.516 17.806 -7.954 1.00 97.31 350 LYS A N 1
ATOM 2743 C CA . LYS A 1 350 ? 1.482 17.308 -7.023 1.00 97.31 350 LYS A CA 1
ATOM 2744 C C . LYS A 1 350 ? 1.947 17.368 -5.565 1.00 97.31 350 LYS A C 1
ATOM 2746 O O . LYS A 1 350 ? 1.144 17.632 -4.671 1.00 97.31 350 LYS A O 1
ATOM 2751 N N . TYR A 1 351 ? 3.236 17.142 -5.327 1.00 97.75 351 TYR A N 1
ATOM 2752 C CA . TYR A 1 351 ? 3.834 17.161 -3.994 1.00 97.75 351 TYR A CA 1
ATOM 2753 C C . TYR A 1 351 ? 4.552 18.469 -3.642 1.00 97.75 351 TYR A C 1
ATOM 2755 O O . TYR A 1 351 ? 5.181 18.529 -2.587 1.00 97.75 351 TYR A O 1
ATOM 2763 N N . ASN A 1 352 ? 4.426 19.509 -4.473 1.00 97.06 352 ASN A N 1
ATOM 2764 C CA . ASN A 1 352 ? 5.089 20.802 -4.294 1.00 97.06 352 ASN A CA 1
ATOM 2765 C C . ASN A 1 352 ? 6.616 20.674 -4.097 1.00 97.06 352 ASN A C 1
ATOM 2767 O O . ASN A 1 352 ? 7.198 21.264 -3.186 1.00 97.06 352 ASN A O 1
ATOM 2771 N N . LEU A 1 353 ? 7.245 19.827 -4.914 1.00 97.12 353 LEU A N 1
ATOM 2772 C CA . LEU A 1 353 ? 8.695 19.637 -4.983 1.00 97.12 353 LEU A CA 1
ATOM 2773 C C . LEU A 1 353 ? 9.298 20.506 -6.098 1.00 97.12 353 LEU A C 1
ATOM 2775 O O . LEU A 1 353 ? 8.564 21.052 -6.922 1.00 97.12 353 LEU A O 1
ATOM 2779 N N . GLN A 1 354 ? 10.631 20.619 -6.127 1.00 97.12 354 GLN A N 1
ATOM 2780 C CA . GLN A 1 354 ? 11.325 21.378 -7.173 1.00 97.12 354 GLN A CA 1
ATOM 2781 C C . GLN A 1 354 ? 11.074 20.776 -8.563 1.00 97.12 354 GLN A C 1
ATOM 2783 O O . GLN A 1 354 ? 10.718 19.602 -8.703 1.00 97.12 354 GLN A O 1
ATOM 2788 N N . GLU A 1 355 ? 11.254 21.592 -9.599 1.00 95.56 355 GLU A N 1
ATOM 2789 C CA . GLU A 1 355 ? 11.098 21.152 -10.985 1.00 95.56 355 GLU A CA 1
ATOM 2790 C C . GLU A 1 355 ? 12.116 20.055 -11.343 1.00 95.56 355 GLU A C 1
ATOM 2792 O O . GLU A 1 355 ? 13.231 20.003 -10.822 1.00 95.56 355 GLU A O 1
ATOM 2797 N N . ALA A 1 356 ? 11.728 19.161 -12.257 1.00 96.06 356 ALA A N 1
ATOM 2798 C CA . ALA A 1 356 ? 12.522 17.979 -12.600 1.00 96.06 356 ALA A CA 1
ATOM 2799 C C . ALA A 1 356 ? 13.931 18.329 -13.117 1.00 96.06 356 ALA A C 1
ATOM 2801 O O . ALA A 1 356 ? 14.892 17.636 -12.794 1.00 96.06 356 ALA A O 1
ATOM 2802 N N . THR A 1 357 ? 14.062 19.415 -13.884 1.00 95.00 357 THR A N 1
ATOM 2803 C CA . THR A 1 357 ? 15.348 19.891 -14.416 1.00 95.00 357 THR A CA 1
ATOM 2804 C C . THR A 1 357 ? 16.305 20.310 -13.306 1.00 95.00 357 THR A C 1
ATOM 2806 O O . THR A 1 357 ? 17.473 19.944 -13.347 1.00 95.00 357 THR A O 1
ATOM 2809 N N . TRP A 1 358 ? 15.798 20.963 -12.255 1.00 96.75 358 TRP A N 1
ATOM 2810 C CA . TRP A 1 358 ? 16.614 21.361 -11.110 1.00 96.75 358 TRP A CA 1
ATOM 2811 C C . TRP A 1 358 ? 17.283 20.154 -10.445 1.00 96.75 358 TRP A C 1
ATOM 2813 O O . TRP A 1 358 ? 18.458 20.223 -10.101 1.00 96.75 358 TRP A O 1
ATOM 2823 N N . TYR A 1 359 ? 16.568 19.031 -10.309 1.00 96.56 359 TYR A N 1
ATOM 2824 C CA . TYR A 1 359 ? 17.124 17.805 -9.725 1.00 96.56 359 TYR A CA 1
ATOM 2825 C C . TYR A 1 359 ? 18.141 17.094 -10.623 1.00 96.56 359 TYR A C 1
ATOM 2827 O O . TYR A 1 359 ? 18.993 16.379 -10.102 1.00 96.56 359 TYR A O 1
ATOM 2835 N N . LEU A 1 360 ? 18.071 17.275 -11.946 1.00 94.94 360 LEU A N 1
ATOM 2836 C CA . LEU A 1 360 ? 19.110 16.775 -12.852 1.00 94.94 360 LEU A CA 1
ATOM 2837 C C . LEU A 1 360 ? 20.421 17.545 -12.674 1.00 94.94 360 LEU A C 1
ATOM 2839 O O . LEU A 1 360 ? 21.480 16.926 -12.675 1.00 94.94 360 LEU A O 1
ATOM 2843 N N . ASP A 1 361 ? 20.328 18.862 -12.484 1.00 94.94 361 ASP A N 1
ATOM 2844 C CA . ASP A 1 361 ? 21.485 19.743 -12.285 1.00 94.94 361 ASP A CA 1
ATOM 2845 C C . ASP A 1 361 ? 22.015 19.712 -10.846 1.00 94.94 361 ASP A C 1
ATOM 2847 O O . ASP A 1 361 ? 23.184 19.995 -10.602 1.00 94.94 361 ASP A O 1
ATOM 2851 N N . ASN A 1 362 ? 21.166 19.338 -9.885 1.00 95.75 362 ASN A N 1
ATOM 2852 C CA . ASN A 1 362 ? 21.492 19.289 -8.462 1.00 95.75 362 ASN A CA 1
ATOM 2853 C C . ASN A 1 362 ? 21.128 17.911 -7.877 1.00 95.75 362 ASN A C 1
ATOM 2855 O O . ASN A 1 362 ? 20.132 17.793 -7.148 1.00 95.75 362 ASN A O 1
ATOM 2859 N N . PRO A 1 363 ? 21.899 16.848 -8.191 1.00 93.25 363 PRO A N 1
ATOM 2860 C CA . PRO A 1 363 ? 21.607 15.502 -7.716 1.00 93.25 363 PRO A CA 1
ATOM 2861 C C . PRO A 1 363 ? 21.582 15.434 -6.188 1.00 93.25 363 PRO A C 1
ATOM 2863 O O . PRO A 1 363 ? 22.486 15.901 -5.493 1.00 93.25 363 PRO A O 1
ATOM 2866 N N . VAL A 1 364 ? 20.532 14.822 -5.643 1.00 96.25 364 VAL A N 1
ATOM 2867 C CA . VAL A 1 364 ? 20.362 14.673 -4.196 1.00 96.25 364 VAL A CA 1
ATOM 2868 C C . VAL A 1 364 ? 20.833 13.288 -3.765 1.00 96.25 364 VAL A C 1
ATOM 2870 O O . VAL A 1 364 ? 20.433 12.268 -4.335 1.00 96.25 364 VAL A O 1
ATOM 2873 N N . LYS A 1 365 ? 21.618 13.230 -2.681 1.00 95.94 365 LYS A N 1
ATOM 2874 C CA . LYS A 1 365 ? 22.043 11.962 -2.073 1.00 95.94 365 LYS A CA 1
ATOM 2875 C C . LYS A 1 365 ? 20.831 11.072 -1.777 1.00 95.94 365 LYS A C 1
ATOM 2877 O O . LYS A 1 365 ? 19.882 11.487 -1.106 1.00 95.94 365 LYS A O 1
ATOM 2882 N N . LYS A 1 366 ? 20.905 9.808 -2.201 1.00 94.06 366 LYS A N 1
ATOM 2883 C CA . LYS A 1 366 ? 19.810 8.821 -2.136 1.00 94.06 366 LYS A CA 1
ATOM 2884 C C . LYS A 1 366 ? 19.120 8.720 -0.769 1.00 94.06 366 LYS A C 1
ATOM 2886 O O . LYS A 1 366 ? 17.893 8.624 -0.710 1.00 94.06 366 LYS A O 1
ATOM 2891 N N . SER A 1 367 ? 19.871 8.757 0.334 1.00 94.75 367 SER A N 1
ATOM 2892 C CA . SER A 1 367 ? 19.310 8.679 1.694 1.00 94.75 367 SER A CA 1
ATOM 2893 C C . SER A 1 367 ? 18.458 9.902 2.058 1.00 94.75 367 SER A C 1
ATOM 2895 O O . SER A 1 367 ? 17.358 9.754 2.605 1.00 94.75 367 SER A O 1
ATOM 2897 N N . LEU A 1 368 ? 18.933 11.101 1.707 1.00 96.06 368 LEU A N 1
ATOM 2898 C CA . LEU A 1 368 ? 18.226 12.360 1.925 1.00 96.06 368 LEU A CA 1
ATOM 2899 C C . LEU A 1 368 ? 16.984 12.441 1.033 1.00 96.06 368 LEU A C 1
ATOM 2901 O O . LEU A 1 368 ? 15.896 12.732 1.532 1.00 96.06 368 LEU A O 1
ATOM 2905 N N . TRP A 1 369 ? 17.125 12.092 -0.250 1.00 96.62 369 TRP A N 1
ATOM 2906 C CA . TRP A 1 369 ? 16.013 12.018 -1.197 1.00 96.62 369 TRP A CA 1
ATOM 2907 C C . TRP A 1 369 ? 14.905 11.096 -0.693 1.00 96.62 369 TRP A C 1
ATOM 2909 O O . TRP A 1 369 ? 13.761 11.516 -0.532 1.00 96.62 369 TRP A O 1
ATOM 2919 N N . THR A 1 370 ? 15.255 9.850 -0.363 1.00 94.38 370 THR A N 1
ATOM 2920 C CA . THR A 1 370 ? 14.293 8.836 0.088 1.00 94.38 370 THR A CA 1
ATOM 2921 C C . THR A 1 370 ? 13.529 9.306 1.322 1.00 94.38 370 THR A C 1
ATOM 2923 O O . THR A 1 370 ? 12.308 9.156 1.396 1.00 94.38 370 THR A O 1
ATOM 2926 N N . SER A 1 371 ? 14.232 9.908 2.282 1.00 94.50 371 SER A N 1
ATOM 2927 C CA . SER A 1 371 ? 13.623 10.440 3.502 1.00 94.50 371 SER A CA 1
ATOM 2928 C C . SER A 1 371 ? 12.694 11.620 3.205 1.00 94.50 371 SER A C 1
ATOM 2930 O O . SER A 1 371 ? 11.581 11.677 3.738 1.00 94.50 371 SER A O 1
ATOM 2932 N N . ASN A 1 372 ? 13.110 12.537 2.326 1.00 96.06 372 ASN A N 1
ATOM 2933 C CA . ASN A 1 372 ? 12.328 13.715 1.968 1.00 96.06 372 ASN A CA 1
ATOM 2934 C C . ASN A 1 372 ? 11.080 13.370 1.146 1.00 96.06 372 ASN A C 1
ATOM 2936 O O . ASN A 1 372 ? 9.994 13.849 1.473 1.00 96.06 372 ASN A O 1
ATOM 2940 N N . ILE A 1 373 ? 11.201 12.511 0.129 1.00 96.31 373 ILE A N 1
ATOM 2941 C CA . ILE A 1 373 ? 10.071 12.066 -0.696 1.00 96.31 373 ILE A CA 1
ATOM 2942 C C . ILE A 1 373 ? 9.059 11.309 0.153 1.00 96.31 373 ILE A C 1
ATOM 2944 O O . ILE A 1 373 ? 7.884 11.671 0.149 1.00 96.31 373 ILE A O 1
ATOM 2948 N N . LYS A 1 374 ? 9.499 10.321 0.948 1.00 94.44 374 LYS A N 1
ATOM 2949 C CA . LYS A 1 374 ? 8.592 9.590 1.845 1.00 94.44 374 LYS A CA 1
ATOM 2950 C C . LYS A 1 374 ? 7.849 10.549 2.769 1.00 94.44 374 LYS A C 1
ATOM 2952 O O . LYS A 1 374 ? 6.634 10.455 2.870 1.00 94.44 374 LYS A O 1
ATOM 2957 N N . ARG A 1 375 ? 8.548 11.501 3.396 1.00 93.94 375 ARG A N 1
ATOM 2958 C CA . ARG A 1 375 ? 7.926 12.513 4.263 1.00 93.94 375 ARG A CA 1
ATOM 2959 C C . ARG A 1 375 ? 6.911 13.374 3.508 1.00 93.94 375 ARG A C 1
ATOM 2961 O O . ARG A 1 375 ? 5.800 13.552 3.992 1.00 93.94 375 ARG A O 1
ATOM 2968 N N . THR A 1 376 ? 7.278 13.900 2.344 1.00 96.06 376 THR A N 1
ATOM 2969 C CA . THR A 1 376 ? 6.444 14.840 1.578 1.00 96.06 376 THR A CA 1
ATOM 2970 C C . THR A 1 376 ? 5.181 14.166 1.058 1.00 96.06 376 THR A C 1
ATOM 2972 O O . THR A 1 376 ? 4.079 14.668 1.278 1.00 96.06 376 THR A O 1
ATOM 2975 N N . VAL A 1 377 ? 5.326 12.986 0.447 1.00 95.88 377 VAL A N 1
ATOM 2976 C CA . VAL A 1 377 ? 4.195 12.192 -0.043 1.00 95.88 377 VAL A CA 1
ATOM 2977 C C . VAL A 1 377 ? 3.284 11.802 1.118 1.00 95.88 377 VAL A C 1
ATOM 2979 O O . VAL A 1 377 ? 2.073 11.994 1.034 1.00 95.88 377 VAL A O 1
ATOM 2982 N N . HIS A 1 378 ? 3.850 11.324 2.229 1.00 93.56 378 HIS A N 1
ATOM 2983 C CA . HIS A 1 378 ? 3.054 10.957 3.395 1.00 93.56 378 HIS A CA 1
ATOM 2984 C C . HIS A 1 378 ? 2.273 12.153 3.942 1.00 93.56 378 HIS A C 1
ATOM 2986 O O . HIS A 1 378 ? 1.079 12.036 4.172 1.00 93.56 378 HIS A O 1
ATOM 2992 N N . ASN A 1 379 ? 2.905 13.319 4.084 1.00 92.62 379 ASN A N 1
ATOM 2993 C CA . ASN A 1 379 ? 2.238 14.524 4.574 1.00 92.62 379 ASN A CA 1
ATOM 2994 C C . ASN A 1 379 ? 1.096 14.972 3.651 1.00 92.62 379 ASN A C 1
ATOM 2996 O O . ASN A 1 379 ? 0.035 15.353 4.143 1.00 92.62 379 ASN A O 1
ATOM 3000 N N . HIS A 1 380 ? 1.297 14.924 2.331 1.00 95.06 380 HIS A N 1
ATOM 3001 C CA . HIS A 1 380 ? 0.259 15.255 1.352 1.00 95.06 380 HIS A CA 1
ATOM 3002 C C . HIS A 1 380 ? -0.968 14.348 1.518 1.00 95.06 380 HIS A C 1
ATOM 3004 O O . HIS A 1 380 ? -2.090 14.832 1.671 1.00 95.06 380 HIS A O 1
ATOM 3010 N N . TRP A 1 381 ? -0.753 13.032 1.554 1.00 93.62 381 TRP A N 1
ATOM 3011 C CA . TRP A 1 381 ? -1.844 12.065 1.664 1.00 93.62 381 TRP A CA 1
ATOM 3012 C C . TRP A 1 381 ? -2.488 12.039 3.049 1.00 93.62 381 TRP A C 1
ATOM 3014 O O . TRP A 1 381 ? -3.707 11.938 3.132 1.00 93.62 381 TRP A O 1
ATOM 3024 N N . SER A 1 382 ? -1.723 12.216 4.129 1.00 91.75 382 SER A N 1
ATOM 3025 C CA . SER A 1 382 ? -2.280 12.357 5.478 1.00 91.75 382 SER A CA 1
ATOM 3026 C C . SER A 1 382 ? -3.215 13.563 5.563 1.00 91.75 382 SER A C 1
ATOM 3028 O O . SER A 1 382 ? -4.322 13.428 6.074 1.00 91.75 382 SER A O 1
ATOM 3030 N N . LYS A 1 383 ? -2.828 14.718 5.000 1.00 92.25 383 LYS A N 1
ATOM 3031 C CA . LYS A 1 383 ? -3.700 15.904 4.935 1.00 92.25 383 LYS A CA 1
ATOM 3032 C C . LYS A 1 383 ? -4.979 15.626 4.146 1.00 92.25 383 LYS A C 1
ATOM 3034 O O . LYS A 1 383 ? -6.061 15.935 4.633 1.00 92.25 383 LYS A O 1
ATOM 3039 N N . SER A 1 384 ? -4.860 15.008 2.971 1.00 93.06 384 SER A N 1
ATOM 3040 C CA . SER A 1 384 ? -6.016 14.651 2.139 1.00 93.06 384 SER A CA 1
ATOM 3041 C C . SER A 1 384 ? -6.976 13.696 2.862 1.00 93.06 384 SER A C 1
ATOM 3043 O O . SER A 1 384 ? -8.183 13.922 2.865 1.00 93.06 384 SER A O 1
ATOM 3045 N N . ILE A 1 385 ? -6.458 12.675 3.551 1.00 91.38 385 ILE A N 1
ATOM 3046 C CA . ILE A 1 385 ? -7.274 11.731 4.329 1.00 91.38 385 ILE A CA 1
ATOM 3047 C C . ILE A 1 385 ? -7.993 12.441 5.483 1.00 91.38 385 ILE A C 1
ATOM 3049 O O . ILE A 1 385 ? -9.187 12.225 5.675 1.00 91.38 385 ILE A O 1
ATOM 3053 N N . VAL A 1 386 ? -7.293 13.305 6.228 1.00 90.38 386 VAL A N 1
ATOM 3054 C CA . VAL A 1 386 ? -7.887 14.078 7.333 1.00 90.38 386 VAL A CA 1
ATOM 3055 C C . VAL A 1 386 ? -9.007 14.991 6.832 1.00 90.38 386 VAL A C 1
ATOM 3057 O O . VAL A 1 386 ? -10.047 15.070 7.473 1.00 90.38 386 VAL A O 1
ATOM 3060 N N . GLN A 1 387 ? -8.837 15.630 5.671 1.00 92.81 387 GLN A N 1
ATOM 3061 C CA . GLN A 1 387 ? -9.868 16.481 5.063 1.00 92.81 387 GLN A CA 1
ATOM 3062 C C . GLN A 1 387 ? -11.116 15.702 4.629 1.00 92.81 387 GLN A C 1
ATOM 3064 O O . GLN A 1 387 ? -12.213 16.253 4.644 1.00 92.81 387 GLN A O 1
ATOM 3069 N N . LEU A 1 388 ? -10.965 14.429 4.252 1.00 92.12 388 LEU A N 1
ATOM 3070 C CA . LEU A 1 388 ? -12.085 13.572 3.861 1.00 92.12 388 LEU A CA 1
ATOM 3071 C C . LEU A 1 388 ? -12.826 12.968 5.058 1.00 92.12 388 LEU A C 1
ATOM 3073 O O . LEU A 1 388 ? -13.989 12.602 4.911 1.00 92.12 388 LEU A O 1
ATOM 3077 N N . LEU A 1 389 ? -12.184 12.845 6.223 1.00 90.88 389 LEU A N 1
ATOM 3078 C CA . LEU A 1 389 ? -12.750 12.168 7.394 1.00 90.88 389 LEU A CA 1
ATOM 3079 C C . LEU A 1 389 ? -14.127 12.707 7.836 1.00 90.88 389 LEU A C 1
ATOM 3081 O O . LEU A 1 389 ? -15.010 11.876 8.052 1.00 90.88 389 LEU A O 1
ATOM 3085 N N . PRO A 1 390 ? -14.381 14.035 7.891 1.00 92.31 390 PRO A N 1
ATOM 3086 C CA . PRO A 1 390 ? -15.683 14.578 8.297 1.00 92.31 390 PRO A CA 1
ATOM 3087 C C . PRO A 1 390 ? -16.857 14.157 7.402 1.00 92.31 390 PRO A C 1
ATOM 3089 O O . PRO A 1 390 ? -18.013 14.255 7.808 1.00 92.31 390 PRO A O 1
ATOM 3092 N N . LEU A 1 391 ? -16.588 13.666 6.187 1.00 92.94 391 LEU A N 1
ATOM 3093 C CA . LEU A 1 391 ? -17.621 13.152 5.283 1.00 92.94 391 LEU A CA 1
ATOM 3094 C C . LEU A 1 391 ? -18.180 11.791 5.740 1.00 92.94 391 LEU A C 1
ATOM 3096 O O . LEU A 1 391 ? -19.181 11.321 5.197 1.00 92.94 391 LEU A O 1
ATOM 3100 N N . TYR A 1 392 ? -17.562 11.152 6.738 1.00 92.44 392 TYR A N 1
ATOM 3101 C CA . TYR A 1 392 ? -17.898 9.809 7.201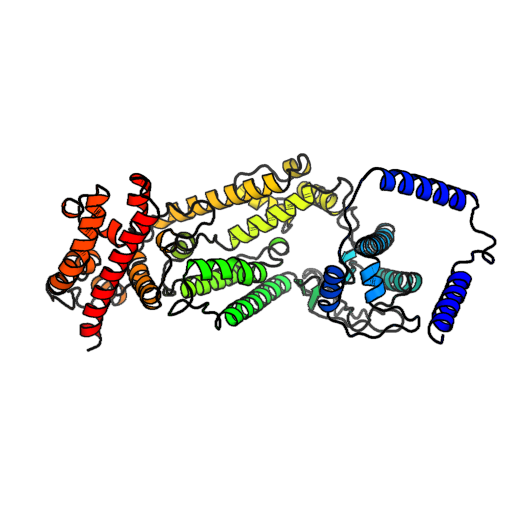 1.00 92.44 392 TYR A CA 1
ATOM 3102 C C . TYR A 1 392 ? -18.294 9.807 8.682 1.00 92.44 392 TYR A C 1
ATOM 3104 O O . TYR A 1 392 ? -17.494 9.441 9.536 1.00 92.44 392 TYR A O 1
ATOM 3112 N N . LYS A 1 393 ? -19.574 10.079 8.976 1.00 88.00 393 LYS A N 1
ATOM 3113 C CA . LYS A 1 393 ? -20.137 10.058 10.351 1.00 88.00 393 LYS A CA 1
ATOM 3114 C C . LYS A 1 393 ? -19.858 8.767 11.139 1.00 88.00 393 LYS A C 1
ATOM 3116 O O . LYS A 1 393 ? -19.859 8.742 12.360 1.00 88.00 393 LYS A O 1
ATOM 3121 N N . GLY A 1 394 ? -19.655 7.645 10.446 1.00 87.62 394 GLY A N 1
ATOM 3122 C CA . GLY A 1 394 ? -19.309 6.372 11.089 1.00 87.62 394 GLY A CA 1
ATOM 3123 C C . GLY A 1 394 ? -17.897 6.329 11.683 1.00 87.62 394 GLY A C 1
ATOM 3124 O O . GLY A 1 394 ? -17.565 5.348 12.337 1.00 87.62 394 GLY A O 1
ATOM 3125 N N . LEU A 1 395 ? -17.068 7.344 11.428 1.00 92.12 395 LEU A N 1
ATOM 3126 C CA . LEU A 1 395 ? -15.665 7.418 11.832 1.00 92.12 395 LEU A CA 1
ATOM 3127 C C . LEU A 1 395 ? -15.399 8.538 12.846 1.00 92.12 395 LEU A C 1
ATOM 3129 O O . LEU A 1 395 ? -14.237 8.839 13.098 1.00 92.12 395 LEU A O 1
ATOM 3133 N N . ASP A 1 396 ? -16.440 9.128 13.442 1.00 89.94 396 ASP A N 1
ATOM 3134 C CA . ASP A 1 396 ? -16.324 10.272 14.362 1.00 89.94 396 ASP A CA 1
ATOM 3135 C C . ASP A 1 396 ? -15.406 9.989 15.566 1.00 89.94 396 ASP A C 1
ATOM 3137 O O . ASP A 1 396 ? -14.795 10.902 16.114 1.00 89.94 396 ASP A O 1
ATOM 3141 N N . HIS A 1 397 ? -15.269 8.717 15.951 1.00 91.06 397 HIS A N 1
ATOM 3142 C CA . HIS A 1 397 ? -14.414 8.282 17.058 1.00 91.06 397 HIS A CA 1
ATOM 3143 C C . HIS A 1 397 ? -13.028 7.778 16.626 1.00 91.06 397 HIS A C 1
ATOM 3145 O O . HIS A 1 397 ? -12.219 7.415 17.482 1.00 91.06 397 HIS A O 1
ATOM 3151 N N . LEU A 1 398 ? -12.746 7.706 15.320 1.00 91.25 398 LEU A N 1
ATOM 3152 C CA . LEU A 1 398 ? -11.478 7.207 14.789 1.00 91.25 398 LEU A CA 1
ATOM 3153 C C . LEU A 1 398 ? -10.436 8.326 14.730 1.00 91.25 398 LEU A C 1
ATOM 3155 O O . LEU A 1 398 ? -10.558 9.278 13.958 1.00 91.25 398 LEU A O 1
ATOM 3159 N N . THR A 1 399 ? -9.356 8.168 15.487 1.00 87.50 399 THR A N 1
ATOM 3160 C CA . THR A 1 399 ? -8.312 9.190 15.576 1.00 87.50 399 THR A CA 1
ATOM 3161 C C . THR A 1 399 ? -7.342 9.119 14.400 1.00 87.50 399 THR A C 1
ATOM 3163 O O . THR A 1 399 ? -6.887 8.053 13.994 1.00 87.50 399 THR A O 1
ATOM 3166 N N . THR A 1 400 ? -6.938 10.278 13.877 1.00 83.56 400 THR A N 1
ATOM 3167 C CA . THR A 1 400 ? -5.962 10.384 12.773 1.00 83.56 400 THR A CA 1
ATOM 3168 C C . THR A 1 400 ? -4.533 10.641 13.234 1.00 83.56 400 THR A C 1
ATOM 3170 O O . THR A 1 400 ? -3.628 10.692 12.405 1.00 83.56 400 THR A O 1
ATOM 3173 N N . GLY A 1 401 ? -4.304 10.771 14.543 1.00 68.12 401 GLY A N 1
ATOM 3174 C CA . GLY A 1 401 ? -3.024 11.161 15.150 1.00 68.12 401 GLY A CA 1
ATOM 3175 C C . GLY A 1 401 ? -1.839 10.241 14.842 1.00 68.12 401 GLY A C 1
ATOM 3176 O O . GLY A 1 401 ? -0.715 10.533 15.224 1.00 68.12 401 GLY A O 1
ATOM 3177 N N . ASN A 1 402 ? -2.059 9.122 14.156 1.00 66.38 402 ASN A N 1
ATOM 3178 C CA . ASN A 1 402 ? -0.996 8.224 13.727 1.00 66.38 402 ASN A CA 1
ATOM 3179 C C . ASN A 1 402 ? -1.027 7.897 12.221 1.00 66.38 402 ASN A C 1
ATOM 3181 O O . ASN A 1 402 ? -0.255 7.066 11.752 1.00 66.38 402 ASN A O 1
ATOM 3185 N N . LEU A 1 403 ? -1.711 8.747 11.438 1.00 67.69 403 LEU A N 1
ATOM 3186 C CA . LEU A 1 403 ? -1.350 9.042 10.042 1.00 67.69 403 LEU A CA 1
ATOM 3187 C C . LEU A 1 403 ? 0.040 9.711 9.914 1.00 67.69 403 LEU A C 1
ATOM 3189 O O . LEU A 1 403 ? 0.391 10.226 8.854 1.00 67.69 403 LEU A O 1
ATOM 3193 N N . GLU A 1 404 ? 0.856 9.731 10.964 1.00 62.22 404 GLU A N 1
ATOM 3194 C CA . GLU A 1 404 ? 2.257 10.121 10.899 1.00 62.22 404 GLU A CA 1
ATOM 3195 C C . GLU A 1 404 ? 3.137 8.923 10.490 1.00 62.22 404 GLU A C 1
ATOM 3197 O O . GLU A 1 404 ? 3.135 7.869 11.125 1.00 62.22 404 GLU A O 1
ATOM 3202 N N . LYS A 1 405 ? 3.928 9.104 9.424 1.00 66.75 405 LYS A N 1
ATOM 3203 C CA . LYS A 1 405 ? 4.999 8.209 8.930 1.00 66.75 405 LYS A CA 1
ATOM 3204 C C . LYS A 1 405 ? 4.723 6.695 9.013 1.00 66.75 405 LYS A C 1
ATOM 3206 O O . LYS A 1 405 ? 5.490 5.955 9.624 1.00 66.75 405 LYS A O 1
ATOM 3211 N N . GLY A 1 406 ? 3.701 6.210 8.321 1.00 70.50 406 GLY A N 1
ATOM 3212 C CA . GLY A 1 406 ? 3.566 4.801 7.941 1.00 70.50 406 GLY A CA 1
ATOM 3213 C C . GLY A 1 406 ? 3.376 3.831 9.107 1.00 70.50 406 GLY A C 1
ATOM 3214 O O . GLY A 1 406 ? 3.620 2.625 8.954 1.00 70.50 406 GLY A O 1
ATOM 3215 N N . LYS A 1 407 ? 3.011 4.361 10.280 1.00 85.12 407 LYS A N 1
ATOM 3216 C CA . LYS A 1 407 ? 2.866 3.601 11.516 1.00 85.12 407 LYS A CA 1
ATOM 3217 C C . LYS A 1 407 ? 1.467 3.022 11.623 1.00 85.12 407 LYS A C 1
ATOM 3219 O O . LYS A 1 407 ? 0.488 3.649 11.243 1.00 85.12 407 LYS A O 1
ATOM 3224 N N . ILE A 1 408 ? 1.399 1.826 12.191 1.00 89.44 408 ILE A N 1
ATOM 3225 C CA . ILE A 1 408 ? 0.131 1.200 12.532 1.00 89.44 408 ILE A CA 1
ATOM 3226 C C . ILE A 1 408 ? -0.528 1.915 13.719 1.00 89.44 408 ILE A C 1
ATOM 3228 O O . ILE A 1 408 ? 0.166 2.485 14.582 1.00 89.44 408 ILE A O 1
ATOM 3232 N N . HIS A 1 409 ? -1.858 1.844 13.766 1.00 90.12 409 HIS A N 1
ATOM 3233 C CA . HIS A 1 409 ? -2.645 2.458 14.819 1.00 90.12 409 HIS A CA 1
ATOM 3234 C C . HIS A 1 409 ? -2.312 1.895 16.208 1.00 90.12 409 HIS A C 1
ATOM 3236 O O . HIS A 1 409 ? -2.197 0.678 16.342 1.00 90.12 409 HIS A O 1
ATOM 3242 N N . PRO A 1 410 ? -2.161 2.737 17.255 1.00 86.06 410 PRO A N 1
ATOM 3243 C CA . PRO A 1 410 ? -1.806 2.315 18.607 1.00 86.06 410 PRO A CA 1
ATOM 3244 C C . PRO A 1 410 ? -2.762 1.283 19.185 1.00 86.06 410 PRO A C 1
ATOM 3246 O O . PRO A 1 410 ? -2.329 0.454 19.977 1.00 86.06 410 PRO A O 1
ATOM 3249 N N . LEU A 1 411 ? -4.024 1.289 18.737 1.00 87.00 411 LEU A N 1
ATOM 3250 C CA . LEU A 1 411 ? -4.966 0.202 19.003 1.00 87.00 411 LEU A CA 1
ATOM 3251 C C . LEU A 1 411 ? -4.297 -1.160 18.754 1.00 87.00 411 LEU A C 1
ATOM 3253 O O . LEU A 1 411 ? -4.377 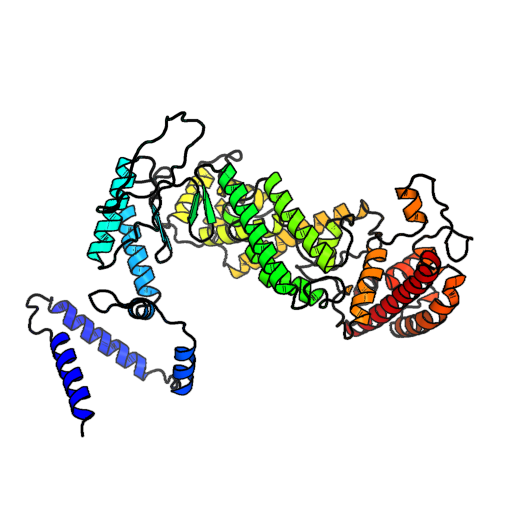-2.041 19.593 1.00 87.00 411 LEU A O 1
ATOM 3257 N N . PHE A 1 412 ? -3.562 -1.352 17.667 1.00 86.75 412 PHE A N 1
ATOM 3258 C CA . PHE A 1 412 ? -2.978 -2.651 17.332 1.00 86.75 412 PHE A CA 1
ATOM 3259 C C . PHE A 1 412 ? -1.675 -2.987 18.061 1.00 86.75 412 PHE A C 1
ATOM 3261 O O . PHE A 1 412 ? -1.309 -4.154 18.067 1.00 86.75 412 PHE A O 1
ATOM 3268 N N . ARG A 1 413 ? -1.027 -2.033 18.746 1.00 77.50 413 ARG A N 1
ATOM 3269 C CA . ARG A 1 413 ? 0.289 -2.225 19.402 1.00 77.50 413 ARG A CA 1
ATOM 3270 C C . ARG A 1 413 ? 0.238 -3.008 20.714 1.00 77.50 413 ARG A C 1
ATOM 3272 O O . ARG A 1 413 ? 1.124 -2.908 21.560 1.00 77.50 413 ARG A O 1
ATOM 3279 N N . ILE A 1 414 ? -0.850 -3.727 20.934 1.00 73.69 414 ILE A N 1
ATOM 3280 C CA . ILE A 1 414 ? -1.069 -4.503 22.143 1.00 73.69 414 ILE A CA 1
ATOM 3281 C C . ILE A 1 414 ? -0.865 -5.941 21.758 1.00 73.69 414 ILE A C 1
ATOM 3283 O O . ILE A 1 414 ? -1.674 -6.493 21.009 1.00 73.69 414 ILE A O 1
ATOM 3287 N N . ASN A 1 415 ? 0.182 -6.535 22.325 1.00 66.38 415 ASN A N 1
ATOM 3288 C CA . ASN A 1 415 ? 0.442 -7.956 22.193 1.00 66.38 415 ASN A CA 1
ATOM 3289 C C . ASN A 1 415 ? -0.833 -8.722 22.564 1.00 66.38 415 ASN A C 1
ATOM 3291 O O . ASN A 1 415 ? -1.311 -8.688 23.705 1.00 66.38 415 ASN A O 1
ATOM 3295 N N . CYS A 1 416 ? -1.425 -9.367 21.563 1.00 68.06 416 CYS A N 1
ATOM 3296 C CA . CYS A 1 416 ? -2.542 -10.271 21.759 1.00 68.06 416 CYS A CA 1
ATOM 3297 C C . CYS A 1 416 ? -1.946 -11.574 22.288 1.00 68.06 416 CYS A C 1
ATOM 3299 O O . CYS A 1 416 ? -1.442 -12.389 21.528 1.00 68.06 416 CYS A O 1
ATOM 3301 N N . HIS A 1 417 ? -1.941 -11.744 23.611 1.00 66.44 417 HIS A N 1
ATOM 3302 C CA . HIS A 1 417 ? -1.335 -12.922 24.247 1.00 66.44 417 HIS A CA 1
ATOM 3303 C C . HIS A 1 417 ? -2.242 -14.158 24.198 1.00 66.44 417 HIS A C 1
ATOM 3305 O O . HIS A 1 417 ? -1.857 -15.224 24.668 1.00 66.44 417 HIS A O 1
ATOM 3311 N N . SER A 1 418 ? -3.467 -14.016 23.686 1.00 73.38 418 SER A N 1
ATOM 3312 C CA . SER A 1 418 ? -4.441 -15.097 23.600 1.00 73.38 418 SER A CA 1
ATOM 3313 C C . SER A 1 418 ? -5.276 -14.984 22.328 1.00 73.38 418 SER A C 1
ATOM 3315 O O . SER A 1 418 ? -5.599 -13.879 21.888 1.00 73.38 418 SER A O 1
ATOM 3317 N N . ALA A 1 419 ? -5.709 -16.127 21.788 1.00 75.31 419 ALA A N 1
ATOM 3318 C CA . ALA A 1 419 ? -6.663 -16.175 20.677 1.00 75.31 419 ALA A CA 1
ATOM 3319 C C . ALA A 1 419 ? -7.959 -15.405 20.999 1.00 75.31 419 ALA A C 1
ATOM 3321 O O . ALA A 1 419 ? -8.559 -14.770 20.134 1.00 75.31 419 ALA A O 1
ATOM 3322 N N . ILE A 1 420 ? -8.354 -15.391 22.277 1.00 80.00 420 ILE A N 1
ATOM 3323 C CA . ILE A 1 420 ? -9.513 -14.638 22.758 1.00 80.00 420 ILE A CA 1
ATOM 3324 C C . ILE A 1 420 ? -9.327 -13.139 22.494 1.00 80.00 420 ILE A C 1
ATOM 3326 O O . ILE A 1 420 ? -10.256 -12.492 22.017 1.00 80.00 420 ILE A O 1
ATOM 3330 N N . ASP A 1 421 ? -8.150 -12.566 22.744 1.00 77.81 421 ASP A N 1
ATOM 3331 C CA . ASP A 1 421 ? -7.917 -11.141 22.477 1.00 77.81 421 ASP A CA 1
ATOM 3332 C C . ASP A 1 421 ? -7.998 -10.806 20.984 1.00 77.81 421 ASP A C 1
ATOM 3334 O O . ASP A 1 421 ? -8.586 -9.780 20.624 1.00 77.81 421 ASP A O 1
ATOM 3338 N N . THR A 1 422 ? -7.527 -11.709 20.120 1.00 79.50 422 THR A N 1
ATOM 3339 C CA . THR A 1 422 ? -7.671 -11.586 18.664 1.00 79.50 422 THR A CA 1
ATOM 3340 C C . THR A 1 422 ? -9.144 -11.563 18.241 1.00 79.50 422 THR A C 1
ATOM 3342 O O . THR A 1 422 ? -9.518 -10.768 17.384 1.00 79.50 422 THR A O 1
ATOM 3345 N N . THR A 1 423 ? -10.023 -12.345 18.883 1.00 83.31 423 THR A N 1
ATOM 3346 C CA . THR A 1 423 ? -11.473 -12.333 18.576 1.00 83.31 423 THR A CA 1
ATOM 3347 C C . THR A 1 423 ? -12.215 -11.083 19.065 1.00 83.31 423 THR A C 1
ATOM 3349 O O . THR A 1 423 ? -13.230 -10.697 18.481 1.00 83.31 423 THR A O 1
ATOM 3352 N N . ARG A 1 424 ? -11.714 -10.410 20.110 1.00 90.25 424 ARG A N 1
ATOM 3353 C CA . ARG A 1 424 ? -12.346 -9.204 20.685 1.00 90.25 424 ARG A CA 1
ATOM 3354 C C . ARG A 1 424 ? -12.190 -7.981 19.789 1.00 90.25 424 ARG A C 1
ATOM 3356 O O . ARG A 1 424 ? -13.104 -7.164 19.671 1.00 90.25 424 ARG A O 1
ATOM 3363 N N . LEU A 1 425 ? -11.019 -7.845 19.174 1.00 90.19 425 LEU A N 1
ATOM 3364 C CA . LEU A 1 425 ? -10.640 -6.670 18.398 1.00 90.19 425 LEU A CA 1
ATOM 3365 C C . LEU A 1 425 ? -11.585 -6.387 17.210 1.00 90.19 425 LEU A C 1
ATOM 3367 O O . LEU A 1 425 ? -12.049 -5.249 17.113 1.00 90.19 425 LEU A O 1
ATOM 3371 N N . PRO A 1 426 ? -11.967 -7.365 16.361 1.00 91.75 426 PRO A N 1
ATOM 3372 C CA . PRO A 1 426 ? -12.917 -7.145 15.271 1.00 91.75 426 PRO A CA 1
ATOM 3373 C C . PRO A 1 426 ? -14.244 -6.513 15.706 1.00 91.75 426 PRO A C 1
ATOM 3375 O O . PRO A 1 426 ? -14.792 -5.677 14.993 1.00 91.75 426 PRO A O 1
ATOM 3378 N N . VAL A 1 427 ? -14.768 -6.877 16.881 1.00 94.06 427 VAL A N 1
ATOM 3379 C CA . VAL A 1 427 ? -16.021 -6.311 17.409 1.00 94.06 427 VAL A CA 1
ATOM 3380 C C . VAL A 1 427 ? -15.849 -4.827 17.726 1.00 94.06 427 VAL A C 1
ATOM 3382 O O . VAL A 1 427 ? -16.669 -4.003 17.317 1.00 94.06 427 VAL A O 1
ATOM 3385 N N . LYS A 1 428 ? -14.748 -4.476 18.398 1.00 94.69 428 LYS A N 1
ATOM 3386 C CA . LYS A 1 428 ? -14.407 -3.085 18.699 1.00 94.69 428 LYS A CA 1
ATOM 3387 C C . LYS A 1 428 ? -14.178 -2.269 17.430 1.00 94.69 428 LYS A C 1
ATOM 3389 O O . LYS A 1 428 ? -14.744 -1.189 17.307 1.00 94.69 428 LYS A O 1
ATOM 3394 N N . LEU A 1 429 ? -13.435 -2.803 16.459 1.00 94.38 429 LEU A N 1
ATOM 3395 C CA . LEU A 1 429 ? -13.240 -2.139 15.170 1.00 94.38 429 LEU A CA 1
ATOM 3396 C C . LEU A 1 429 ? -14.566 -1.918 14.444 1.00 94.38 429 LEU A C 1
ATOM 3398 O O . LEU A 1 429 ? -14.775 -0.856 13.867 1.00 94.38 429 LEU A O 1
ATOM 3402 N N . LYS A 1 430 ? -15.499 -2.873 14.491 1.00 95.31 430 LYS A N 1
ATOM 3403 C CA . LYS A 1 430 ? -16.817 -2.683 13.880 1.00 95.31 430 LYS A CA 1
ATOM 3404 C C . LYS A 1 430 ? -17.575 -1.512 14.504 1.00 95.31 430 LYS A C 1
ATOM 3406 O O . LYS A 1 430 ? -18.201 -0.755 13.769 1.00 95.31 430 LYS A O 1
ATOM 3411 N N . LEU A 1 431 ? -17.511 -1.329 15.822 1.00 95.62 431 LEU A N 1
ATOM 3412 C CA . LEU A 1 431 ? -18.121 -0.169 16.486 1.00 95.62 431 LEU A CA 1
ATOM 3413 C C . LEU A 1 431 ? -17.389 1.131 16.138 1.00 95.62 431 LEU A C 1
ATOM 3415 O O . LEU A 1 431 ? -18.033 2.089 15.725 1.00 95.62 431 LEU A O 1
ATOM 3419 N N . LEU A 1 432 ? -16.055 1.132 16.220 1.00 95.06 432 LEU A N 1
ATOM 3420 C CA . LEU A 1 432 ? -15.202 2.288 15.921 1.00 95.06 432 LEU A CA 1
ATOM 342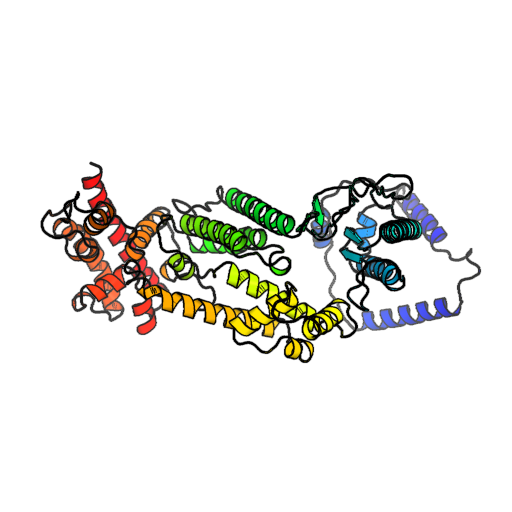1 C C . LEU A 1 432 ? -15.356 2.791 14.479 1.00 95.06 432 LEU A C 1
ATOM 3423 O O . LEU A 1 432 ? -15.252 3.981 14.216 1.00 95.06 432 LEU A O 1
ATOM 3427 N N . THR A 1 433 ? -15.591 1.872 13.542 1.00 94.44 433 THR A N 1
ATOM 3428 C CA . THR A 1 433 ? -15.761 2.173 12.112 1.00 94.44 433 THR A CA 1
ATOM 3429 C C . THR A 1 433 ? -17.222 2.356 11.703 1.00 94.44 433 THR A C 1
ATOM 3431 O O . THR A 1 433 ? -17.535 2.422 10.511 1.00 94.44 433 THR A O 1
ATOM 3434 N N . GLY A 1 434 ? -18.138 2.337 12.677 1.00 92.75 434 GLY A N 1
ATOM 3435 C CA . GLY A 1 434 ? -19.572 2.441 12.446 1.00 92.75 434 GLY A CA 1
ATOM 3436 C C . GLY A 1 434 ? -20.142 1.296 11.610 1.00 92.75 434 GLY A C 1
ATOM 3437 O O . GLY A 1 434 ? -21.224 1.441 11.050 1.00 92.75 434 GLY A O 1
ATOM 3438 N N . SER A 1 435 ? -19.438 0.166 11.471 1.00 93.25 435 SER A N 1
ATOM 3439 C CA . SER A 1 435 ? -19.867 -1.013 10.707 1.00 93.25 435 SER A CA 1
ATOM 3440 C C . SER A 1 435 ? -20.643 -2.049 11.523 1.00 93.25 435 SER A C 1
ATOM 3442 O O . SER A 1 435 ? -21.293 -2.910 10.934 1.00 93.25 435 SER A O 1
ATOM 3444 N N . TYR A 1 436 ? -20.658 -1.929 12.851 1.00 94.50 436 TYR A N 1
ATOM 3445 C CA . TYR A 1 436 ? -21.469 -2.764 13.735 1.00 94.50 436 TYR A CA 1
ATOM 3446 C C . TYR A 1 436 ? -22.973 -2.505 13.529 1.00 94.50 436 TYR A C 1
ATOM 3448 O O . TYR A 1 436 ? -23.408 -1.358 13.426 1.00 94.50 436 TYR A O 1
ATOM 3456 N N . ILE A 1 437 ? -23.773 -3.571 13.446 1.00 91.94 437 ILE A N 1
ATOM 3457 C CA . ILE A 1 437 ? -25.195 -3.496 13.077 1.00 91.94 437 ILE A CA 1
ATOM 3458 C C . ILE A 1 437 ? -26.077 -3.387 14.333 1.00 91.94 437 ILE A C 1
ATOM 3460 O O . ILE A 1 437 ? -26.502 -4.394 14.905 1.00 91.94 437 ILE A O 1
ATOM 3464 N N . LEU A 1 438 ? -26.350 -2.149 14.750 1.00 93.62 438 LEU A N 1
ATOM 3465 C CA . LEU A 1 438 ? -27.369 -1.794 15.752 1.00 93.62 438 LEU A CA 1
ATOM 3466 C C . LEU A 1 438 ? -28.701 -1.421 15.076 1.00 93.62 438 LEU A C 1
ATOM 3468 O O . LEU A 1 438 ? -28.695 -1.104 13.884 1.00 93.62 438 LEU A O 1
ATOM 3472 N N . GLN A 1 439 ? -29.825 -1.410 15.802 1.00 92.50 439 GLN A N 1
ATOM 3473 C CA . GLN A 1 439 ? -31.136 -1.051 15.228 1.00 92.50 439 GLN A CA 1
ATOM 3474 C C . GLN A 1 439 ? -31.143 0.337 14.575 1.00 92.50 439 GLN A C 1
ATOM 3476 O O . GLN A 1 439 ? -31.582 0.466 13.433 1.00 92.50 439 GLN A O 1
ATOM 3481 N N . SER A 1 440 ? -30.533 1.343 15.214 1.00 90.31 440 SER A N 1
ATOM 3482 C CA . SER A 1 440 ? -30.404 2.697 14.640 1.00 90.31 440 SER A CA 1
ATOM 3483 C C . SER A 1 440 ? -29.706 2.717 13.273 1.00 90.31 440 SER A C 1
ATOM 3485 O O . SER A 1 440 ? -29.945 3.597 12.442 1.00 90.31 440 SER A O 1
ATOM 3487 N N . LYS A 1 441 ? -28.834 1.735 13.014 1.00 88.88 441 LYS A N 1
ATOM 3488 C CA . LYS A 1 441 ? -28.184 1.547 11.718 1.00 88.88 441 LYS A CA 1
ATOM 3489 C C . LYS A 1 441 ? -29.027 0.704 10.760 1.00 88.88 441 LYS A C 1
ATOM 3491 O O . LYS A 1 441 ? -29.041 1.013 9.571 1.00 88.88 441 LYS A O 1
ATOM 3496 N N . ARG A 1 442 ? -29.719 -0.331 11.251 1.00 88.88 442 ARG A N 1
ATOM 3497 C CA . ARG A 1 442 ? -30.618 -1.167 10.435 1.00 88.88 442 ARG A CA 1
ATOM 3498 C C . ARG A 1 442 ? -31.702 -0.327 9.771 1.00 88.88 442 ARG A C 1
ATOM 3500 O O . ARG A 1 442 ? -31.872 -0.451 8.568 1.00 88.88 442 ARG A O 1
ATOM 3507 N N . ILE A 1 443 ? -32.312 0.609 10.491 1.00 89.50 443 ILE A N 1
ATOM 3508 C CA . ILE A 1 443 ? -33.328 1.514 9.924 1.00 89.50 443 ILE A CA 1
ATOM 3509 C C . ILE A 1 443 ? -32.807 2.297 8.740 1.00 89.50 443 ILE A C 1
ATOM 3511 O O . ILE A 1 443 ? -33.439 2.346 7.692 1.00 89.50 443 ILE A O 1
ATOM 3515 N N . LYS A 1 444 ? -31.610 2.870 8.879 1.00 85.06 444 LYS A N 1
ATOM 3516 C CA . LYS A 1 444 ? -30.985 3.632 7.796 1.00 85.06 444 LYS A CA 1
ATOM 3517 C C . LYS A 1 444 ? -30.722 2.768 6.559 1.00 85.06 444 LYS A C 1
ATOM 3519 O O . LYS A 1 444 ? -30.641 3.308 5.462 1.00 85.06 444 LYS A O 1
ATOM 3524 N N . MET A 1 445 ? -30.560 1.455 6.732 1.00 84.50 445 MET A N 1
ATOM 3525 C CA . MET A 1 445 ? -30.357 0.502 5.639 1.00 84.50 445 MET A CA 1
ATOM 3526 C C . MET A 1 445 ? -31.675 0.015 5.022 1.00 84.50 445 MET A C 1
ATOM 3528 O O . MET A 1 445 ? -31.729 -0.121 3.804 1.00 84.50 445 MET A O 1
ATOM 3532 N N . TYR A 1 446 ? -32.712 -0.216 5.831 1.00 84.81 446 TYR A N 1
ATOM 3533 C CA . TYR A 1 446 ? -33.968 -0.854 5.410 1.00 84.81 446 TYR A CA 1
ATOM 3534 C C . TYR A 1 446 ? -35.177 0.096 5.313 1.00 84.81 446 TYR A C 1
ATOM 3536 O O . TYR A 1 446 ? -36.275 -0.378 5.069 1.00 84.81 446 TYR A O 1
ATOM 3544 N N . LYS A 1 447 ? -34.989 1.418 5.465 1.00 68.81 447 LYS A N 1
ATOM 3545 C CA . LYS A 1 447 ? -36.007 2.468 5.236 1.00 68.81 447 LYS A CA 1
ATOM 3546 C C . LYS A 1 447 ? -37.378 2.144 5.865 1.00 68.81 447 LYS A C 1
ATOM 3548 O O . LYS A 1 447 ? -38.347 1.901 5.159 1.00 68.81 447 LYS A O 1
ATOM 3553 N N . ASP A 1 448 ? -37.419 2.187 7.196 1.00 64.50 448 ASP A N 1
ATOM 3554 C CA . ASP A 1 448 ? -38.624 2.127 8.051 1.00 64.50 448 ASP A CA 1
ATOM 3555 C C . ASP A 1 448 ? -39.247 0.739 8.314 1.00 64.50 448 ASP A C 1
ATOM 3557 O O . ASP A 1 448 ? -40.175 0.629 9.109 1.00 64.50 448 ASP A O 1
ATOM 3561 N N . GLU A 1 449 ? -38.678 -0.352 7.789 1.00 76.00 449 GLU A N 1
ATOM 3562 C CA . GLU A 1 449 ? -39.134 -1.729 8.093 1.00 76.00 449 GLU A CA 1
ATOM 3563 C C . GLU A 1 449 ? -38.636 -2.292 9.442 1.00 76.00 449 GLU A C 1
ATOM 3565 O O . GLU A 1 449 ? -38.852 -3.461 9.769 1.00 76.00 449 GLU A O 1
ATOM 3570 N N . THR A 1 450 ? -37.919 -1.500 10.241 1.00 80.38 450 THR A N 1
ATOM 3571 C CA . THR A 1 450 ? -37.296 -1.968 11.490 1.00 80.38 450 THR A CA 1
ATOM 3572 C C . THR A 1 450 ? -37.518 -0.978 12.629 1.00 80.38 450 THR A C 1
ATOM 3574 O O . THR A 1 450 ? -37.401 0.223 12.419 1.00 80.38 450 THR A O 1
ATOM 3577 N N . ASP A 1 451 ? -37.791 -1.473 13.838 1.00 88.31 451 ASP A N 1
ATOM 3578 C CA . ASP A 1 451 ? -37.943 -0.656 15.053 1.00 88.31 451 ASP A CA 1
ATOM 3579 C C . ASP A 1 451 ? -36.570 -0.133 15.534 1.00 88.31 451 ASP A C 1
ATOM 3581 O O . ASP A 1 451 ? -35.625 -0.929 15.618 1.00 88.31 451 ASP A O 1
ATOM 3585 N N . PRO A 1 452 ? -36.407 1.177 15.840 1.00 91.75 452 PRO A N 1
ATOM 3586 C CA . PRO A 1 452 ? -35.122 1.729 16.285 1.00 91.75 452 PRO A CA 1
ATOM 3587 C C . PRO A 1 452 ? -34.739 1.260 17.678 1.00 91.75 452 PRO A C 1
ATOM 3589 O O . PRO A 1 452 ? -33.563 1.354 18.049 1.00 91.75 452 PRO A O 1
ATOM 3592 N N . LYS A 1 453 ? -35.714 0.776 18.447 1.00 94.50 453 LYS A N 1
ATOM 3593 C CA . LYS A 1 453 ? -35.548 0.438 19.849 1.00 94.50 453 LYS A CA 1
ATOM 3594 C C . LYS A 1 453 ? -34.545 -0.683 20.049 1.00 94.50 453 LYS A C 1
ATOM 3596 O O . LYS A 1 453 ? -34.452 -1.653 19.302 1.00 94.50 453 LYS A O 1
ATOM 3601 N N . CYS A 1 454 ? -33.785 -0.561 21.124 1.00 95.00 454 CYS A N 1
ATOM 3602 C CA . CYS A 1 454 ? -32.841 -1.568 21.567 1.00 95.00 454 CYS A CA 1
ATOM 3603 C C . CYS A 1 454 ? -33.522 -2.920 21.779 1.00 95.00 454 CYS A C 1
ATOM 3605 O O . CYS A 1 454 ? -34.429 -3.037 22.596 1.00 95.00 454 CYS A O 1
ATOM 3607 N N . LEU A 1 455 ? -33.010 -3.966 21.124 1.00 92.50 455 LEU A N 1
ATOM 3608 C CA . LEU A 1 455 ? -33.535 -5.333 21.248 1.00 92.50 455 LEU A CA 1
ATOM 3609 C C . LEU A 1 455 ? -33.424 -5.904 22.667 1.00 92.50 455 LEU A C 1
ATOM 3611 O O . LEU A 1 455 ? -34.034 -6.918 22.978 1.00 92.50 455 LEU A O 1
ATOM 3615 N N . LEU A 1 456 ? -32.612 -5.279 23.519 1.00 93.69 456 LEU A N 1
ATOM 3616 C CA . LEU A 1 456 ? -32.396 -5.726 24.889 1.00 93.69 456 LEU A CA 1
ATOM 3617 C C . LEU A 1 456 ? -33.399 -5.070 25.834 1.00 93.69 456 LEU A C 1
ATOM 3619 O O . LEU A 1 456 ? -34.068 -5.755 26.598 1.00 93.69 456 LEU A O 1
ATOM 3623 N N . CYS A 1 457 ? -33.500 -3.739 25.812 1.00 94.44 457 CYS A N 1
ATOM 3624 C CA . CYS A 1 457 ? -34.334 -3.013 26.769 1.00 94.44 457 CYS A CA 1
ATOM 3625 C C . CYS A 1 457 ? -35.708 -2.613 26.220 1.00 94.44 457 CYS A C 1
ATOM 3627 O O . CYS A 1 457 ? -36.597 -2.349 27.020 1.00 94.44 457 CYS A O 1
ATOM 3629 N N . SER A 1 458 ? -35.880 -2.558 24.896 1.00 93.62 458 SER A N 1
ATOM 3630 C CA . SER A 1 458 ? -37.084 -2.090 24.190 1.00 93.62 458 SER A CA 1
ATOM 3631 C C . SER A 1 458 ? -37.559 -0.676 24.570 1.00 93.62 458 SER A C 1
ATOM 3633 O O . SER A 1 458 ? -38.723 -0.340 24.362 1.00 93.62 458 SER A O 1
ATOM 3635 N N . LYS A 1 459 ? -36.681 0.158 25.149 1.00 91.88 459 LYS A N 1
ATOM 3636 C CA . LYS A 1 459 ? -37.019 1.507 25.641 1.00 91.88 459 LYS A CA 1
ATOM 3637 C C . LYS A 1 459 ? -36.524 2.606 24.709 1.00 91.88 459 LYS A C 1
ATOM 3639 O O . LYS A 1 459 ? -37.343 3.321 24.144 1.00 91.88 459 LYS A O 1
ATOM 3644 N N . ASP A 1 460 ? -35.209 2.691 24.534 1.00 94.69 460 ASP A N 1
ATOM 3645 C CA . ASP A 1 460 ? -34.555 3.748 23.758 1.00 94.69 460 ASP A CA 1
ATOM 3646 C C . ASP A 1 460 ? -33.984 3.208 22.444 1.00 94.69 460 ASP A C 1
ATOM 3648 O O . ASP A 1 460 ? -33.766 2.000 22.294 1.00 94.69 460 ASP A O 1
ATOM 3652 N N . ASP A 1 461 ? -33.670 4.116 21.522 1.00 95.06 461 ASP A N 1
ATOM 3653 C CA . ASP A 1 461 ? -32.998 3.804 20.264 1.00 95.06 461 ASP A CA 1
ATOM 3654 C C . ASP A 1 461 ? -31.645 3.112 20.491 1.00 95.06 461 ASP A C 1
ATOM 3656 O O . ASP A 1 461 ? -30.798 3.562 21.270 1.00 95.06 461 ASP A O 1
ATOM 3660 N N . GLU A 1 462 ? -31.383 2.038 19.742 1.00 95.25 462 GLU A N 1
ATOM 3661 C CA . GLU A 1 462 ? -30.125 1.296 19.817 1.00 95.25 462 GLU A CA 1
ATOM 3662 C C . GLU A 1 462 ? -28.989 2.045 19.104 1.00 95.25 462 GLU A C 1
ATOM 3664 O O . GLU A 1 462 ? -28.552 1.684 18.007 1.00 95.25 462 GLU A O 1
ATOM 3669 N N . THR A 1 463 ? -28.510 3.129 19.701 1.00 95.12 463 THR A N 1
ATOM 3670 C CA . THR A 1 463 ? -27.317 3.865 19.259 1.00 95.12 463 THR A CA 1
ATOM 3671 C C . THR A 1 463 ? -26.041 3.265 19.856 1.00 95.12 463 THR A C 1
ATOM 3673 O O . THR A 1 463 ? -26.092 2.442 20.771 1.00 95.12 463 THR A O 1
ATOM 3676 N N . VAL A 1 464 ? -24.866 3.674 19.358 1.00 95.31 464 VAL A N 1
ATOM 3677 C CA . VAL A 1 464 ? -23.573 3.260 19.939 1.00 95.31 464 VAL A CA 1
ATOM 3678 C C . VAL A 1 464 ? -23.468 3.712 21.399 1.00 95.31 464 VAL A C 1
ATOM 3680 O O . VAL A 1 464 ? -23.079 2.914 22.251 1.00 95.31 464 VAL A O 1
ATOM 3683 N N . THR A 1 465 ? -23.887 4.946 21.699 1.00 96.00 465 THR A N 1
ATOM 3684 C CA . THR A 1 465 ? -23.965 5.486 23.064 1.00 96.00 465 THR A CA 1
ATOM 3685 C C . THR A 1 465 ? -24.871 4.640 23.941 1.00 96.00 465 THR A C 1
ATOM 3687 O O . THR A 1 465 ? -24.448 4.195 25.007 1.00 96.00 465 THR A O 1
ATOM 3690 N N . HIS A 1 466 ? -26.082 4.336 23.467 1.00 97.00 466 HIS A N 1
ATOM 3691 C CA . HIS A 1 466 ? -27.016 3.520 24.229 1.00 97.00 466 HIS A CA 1
ATOM 3692 C C . HIS A 1 466 ? -26.445 2.127 24.508 1.00 97.00 466 HIS A C 1
ATOM 3694 O O . HIS A 1 466 ? -26.409 1.671 25.651 1.00 97.00 466 HIS A O 1
ATOM 3700 N N . PHE A 1 467 ? -25.940 1.464 23.469 1.00 97.00 467 PHE A N 1
ATOM 3701 C CA . PHE A 1 467 ? -25.397 0.115 23.563 1.00 97.00 467 PHE A CA 1
ATOM 3702 C C . PHE A 1 467 ? -24.206 0.032 24.528 1.00 97.00 467 PHE A C 1
ATOM 3704 O O . PHE A 1 467 ? -24.161 -0.856 25.381 1.00 97.00 467 PHE A O 1
ATOM 3711 N N . ILE A 1 468 ? -23.258 0.968 24.427 1.00 96.44 468 ILE A N 1
ATOM 3712 C CA . ILE A 1 468 ? -22.036 0.939 25.233 1.00 96.44 468 ILE A CA 1
ATOM 3713 C C . ILE A 1 468 ? -22.285 1.456 26.649 1.00 96.44 468 ILE A C 1
ATOM 3715 O O . ILE A 1 468 ? -21.796 0.824 27.579 1.00 96.44 468 ILE A O 1
ATOM 3719 N N . LEU A 1 469 ? -23.035 2.549 26.832 1.00 95.69 469 LEU A N 1
ATOM 3720 C CA . LEU A 1 469 ? -23.098 3.294 28.097 1.00 95.69 469 LEU A CA 1
ATOM 3721 C C . LEU A 1 469 ? -24.447 3.220 28.830 1.00 95.69 469 LEU A C 1
ATOM 3723 O O . LEU A 1 469 ? -24.440 3.190 30.056 1.00 95.69 469 LEU A O 1
ATOM 3727 N N . GLN A 1 470 ? -25.588 3.159 28.133 1.00 96.12 470 GLN A N 1
ATOM 3728 C CA . GLN A 1 470 ? -26.886 3.507 28.751 1.00 96.12 470 GLN A CA 1
ATOM 3729 C C . GLN A 1 470 ? -27.869 2.328 28.894 1.00 96.12 470 GLN A C 1
ATOM 3731 O O . GLN A 1 470 ? -28.715 2.330 29.783 1.00 96.12 470 GLN A O 1
ATOM 3736 N N . CYS A 1 471 ? -27.764 1.277 28.074 1.00 96.50 471 CYS A N 1
ATOM 3737 C CA . CYS A 1 471 ? -28.746 0.184 28.034 1.00 96.50 471 CYS A CA 1
ATOM 3738 C C . CYS A 1 471 ? -28.877 -0.557 29.373 1.00 96.50 471 CYS A C 1
ATOM 3740 O O . CYS A 1 471 ? -27.977 -1.315 29.735 1.00 96.50 471 CYS A O 1
ATOM 3742 N N . VAL A 1 472 ? -30.001 -0.419 30.080 1.00 95.75 472 VAL A N 1
ATOM 3743 C CA . VAL A 1 472 ? -30.197 -0.965 31.442 1.00 95.75 472 VAL A CA 1
ATOM 3744 C C . VAL A 1 472 ? -29.923 -2.469 31.568 1.00 95.75 472 VAL A C 1
ATOM 3746 O O . VAL A 1 472 ? -29.321 -2.902 32.546 1.00 95.75 472 VAL A O 1
ATOM 3749 N N . GLN A 1 473 ? -30.252 -3.262 30.544 1.00 95.50 473 GLN A N 1
ATOM 3750 C CA . GLN A 1 473 ? -30.013 -4.715 30.541 1.00 95.50 473 GLN A CA 1
ATOM 3751 C C . GLN A 1 473 ? -28.525 -5.095 30.502 1.00 95.50 473 GLN A C 1
ATOM 3753 O O . GLN A 1 473 ? -28.145 -6.215 30.828 1.00 95.50 473 GLN A O 1
ATOM 3758 N N . LEU A 1 474 ? -27.660 -4.157 30.114 1.00 95.69 474 LEU A N 1
ATOM 3759 C CA . LEU A 1 474 ? -26.213 -4.344 30.056 1.00 95.69 474 LEU A CA 1
ATOM 3760 C C . LEU A 1 474 ? -25.496 -3.761 31.285 1.00 95.69 474 LEU A C 1
ATOM 3762 O O . LEU A 1 474 ? -24.270 -3.855 31.378 1.00 95.69 474 LEU A O 1
ATOM 3766 N N . GLN A 1 475 ? -26.234 -3.186 32.245 1.00 94.94 475 GLN A N 1
ATOM 3767 C CA . GLN A 1 475 ? -25.650 -2.482 33.387 1.00 94.94 475 GLN A CA 1
ATOM 3768 C C . GLN A 1 475 ? -24.799 -3.399 34.269 1.00 94.94 475 GLN A C 1
ATOM 3770 O O . GLN A 1 475 ? -23.710 -3.008 34.677 1.00 94.94 475 GLN A O 1
ATOM 3775 N N . ASN A 1 476 ? -25.234 -4.638 34.501 1.00 94.38 476 ASN A N 1
ATOM 3776 C CA . ASN A 1 476 ? -24.479 -5.599 35.310 1.00 94.38 476 ASN A CA 1
ATOM 3777 C C . ASN A 1 476 ? -23.109 -5.926 34.688 1.00 94.38 476 ASN A C 1
ATOM 3779 O O . ASN A 1 476 ? -22.100 -6.001 35.391 1.00 94.38 476 ASN A O 1
ATOM 3783 N N . ILE A 1 477 ? -23.053 -6.069 33.358 1.00 94.62 477 ILE A N 1
ATOM 3784 C CA . ILE A 1 477 ? -21.807 -6.328 32.619 1.00 94.62 477 ILE A CA 1
ATOM 3785 C C . ILE A 1 477 ? -20.897 -5.101 32.669 1.00 94.62 477 ILE A C 1
ATOM 3787 O O . ILE A 1 477 ? -19.697 -5.243 32.919 1.00 94.62 477 ILE A O 1
ATOM 3791 N N . ARG A 1 478 ? -21.467 -3.904 32.469 1.00 95.12 478 ARG A N 1
ATOM 3792 C CA . ARG A 1 478 ? -20.739 -2.642 32.619 1.00 95.12 478 ARG A CA 1
ATOM 3793 C C . ARG A 1 478 ? -20.153 -2.516 34.012 1.00 95.12 478 ARG A C 1
ATOM 3795 O O . ARG A 1 478 ? -18.943 -2.416 34.105 1.00 95.12 478 ARG A O 1
ATOM 3802 N N . ASN A 1 479 ? -20.954 -2.591 35.072 1.00 92.75 479 ASN A N 1
ATOM 3803 C CA . ASN A 1 479 ? -20.479 -2.430 36.449 1.00 92.75 479 ASN A CA 1
ATOM 3804 C C . ASN A 1 479 ? -19.301 -3.368 36.745 1.00 92.75 479 ASN A C 1
ATOM 3806 O O . ASN A 1 479 ? -18.287 -2.937 37.277 1.00 92.75 479 ASN A O 1
ATOM 3810 N N . LYS A 1 480 ? -19.371 -4.627 36.298 1.00 91.69 480 LYS A N 1
ATOM 3811 C CA . LYS A 1 480 ? -18.296 -5.602 36.516 1.00 91.69 480 LYS A CA 1
ATOM 3812 C C . LYS A 1 480 ? -16.954 -5.225 35.868 1.00 91.69 480 LYS A C 1
ATOM 3814 O O . LYS A 1 480 ? -15.911 -5.550 36.421 1.00 91.69 480 LYS A O 1
ATOM 3819 N N . ILE A 1 481 ? -16.951 -4.617 34.678 1.00 91.00 481 ILE A N 1
ATOM 3820 C CA . ILE A 1 481 ? -15.718 -4.374 33.892 1.00 91.00 481 ILE A CA 1
ATOM 3821 C C . ILE A 1 481 ? -15.298 -2.901 33.912 1.00 91.00 481 ILE A C 1
ATOM 3823 O O . ILE A 1 481 ? -14.110 -2.578 33.892 1.00 91.00 481 ILE A O 1
ATOM 3827 N N . LEU A 1 482 ? -16.275 -2.004 33.920 1.00 89.50 482 LEU A N 1
ATOM 3828 C CA . LEU A 1 482 ? -16.082 -0.567 33.864 1.00 89.50 482 LEU A CA 1
ATOM 3829 C C . LEU A 1 482 ? -15.517 -0.042 35.184 1.00 89.50 482 LEU A C 1
ATOM 3831 O O . LEU A 1 482 ? -14.697 0.856 35.113 1.00 89.50 482 LEU A O 1
ATOM 3835 N N . LEU A 1 483 ? -15.822 -0.653 36.339 1.00 89.75 483 LEU A N 1
ATOM 3836 C CA . LEU A 1 483 ? -15.153 -0.324 37.611 1.00 89.75 483 LEU A CA 1
ATOM 3837 C C . LEU A 1 483 ? -13.627 -0.479 37.506 1.00 89.75 483 LEU A C 1
ATOM 3839 O O . LEU A 1 483 ? -12.902 0.486 37.713 1.00 89.75 483 LEU A O 1
ATOM 3843 N N . GLU A 1 484 ? -13.144 -1.634 37.034 1.00 92.62 484 GLU A N 1
ATOM 3844 C CA . GLU A 1 484 ? -11.704 -1.861 36.813 1.00 92.62 484 GLU A CA 1
ATOM 3845 C C . GLU A 1 484 ? -11.112 -0.853 35.809 1.00 92.62 484 GLU A C 1
ATOM 3847 O O . GLU A 1 484 ? -9.974 -0.408 35.941 1.00 92.62 484 GLU A O 1
ATOM 3852 N N . THR A 1 485 ? -11.893 -0.468 34.794 1.00 92.31 485 THR A N 1
ATOM 3853 C CA . THR A 1 485 ? -11.468 0.531 33.801 1.00 92.31 485 THR A CA 1
ATOM 3854 C C . THR A 1 485 ? -11.366 1.926 34.420 1.00 92.31 485 THR A C 1
ATOM 3856 O O . THR A 1 485 ? -10.392 2.631 34.162 1.00 92.31 485 THR A O 1
ATOM 3859 N N . VAL A 1 486 ? -12.340 2.308 35.248 1.00 93.88 486 VAL A N 1
ATOM 3860 C CA . VAL A 1 486 ? -12.397 3.582 35.971 1.00 93.88 486 VAL A CA 1
ATOM 3861 C C . VAL A 1 486 ? -11.237 3.687 36.950 1.00 93.88 486 VAL A C 1
ATOM 3863 O O . VAL A 1 486 ? -10.560 4.706 36.943 1.00 93.88 486 VAL A O 1
ATOM 3866 N N . ASP A 1 487 ? -10.930 2.637 37.709 1.00 93.88 487 ASP A N 1
ATOM 3867 C CA . ASP A 1 487 ? -9.803 2.641 38.650 1.00 93.88 487 ASP A CA 1
ATOM 3868 C C . ASP A 1 487 ? -8.470 2.876 37.930 1.00 93.88 487 ASP A C 1
ATOM 3870 O O . ASP A 1 487 ? -7.653 3.705 38.344 1.00 93.88 487 ASP A O 1
ATOM 3874 N N . VAL A 1 488 ? -8.264 2.198 36.795 1.00 94.44 488 VAL A N 1
ATOM 3875 C CA . VAL A 1 488 ? -7.074 2.413 35.963 1.00 94.44 488 VAL A CA 1
ATOM 3876 C C . VAL A 1 488 ? -7.046 3.838 35.417 1.00 94.44 488 VAL A C 1
ATOM 3878 O O . VAL A 1 488 ? -6.003 4.481 35.481 1.00 94.44 488 VAL A O 1
ATOM 3881 N N . LEU A 1 489 ? -8.158 4.362 34.906 1.00 94.69 489 LEU A N 1
ATOM 3882 C CA . LEU A 1 489 ? -8.222 5.726 34.378 1.00 94.69 489 LEU A CA 1
ATOM 3883 C C . LEU A 1 489 ? -7.990 6.785 35.466 1.00 94.69 489 LEU A C 1
ATOM 3885 O O . LEU A 1 489 ? -7.205 7.708 35.246 1.00 94.69 489 LEU A O 1
ATOM 3889 N N . ASN A 1 490 ? -8.560 6.605 36.655 1.00 94.56 490 ASN A N 1
ATOM 3890 C CA . ASN A 1 490 ? -8.358 7.478 37.810 1.00 94.56 490 ASN A CA 1
ATOM 3891 C C . ASN A 1 490 ? -6.889 7.479 38.251 1.00 94.56 490 ASN A C 1
ATOM 3893 O O . ASN A 1 490 ? -6.333 8.544 38.513 1.00 94.56 490 ASN A O 1
ATOM 3897 N N . SER A 1 491 ? -6.215 6.320 38.231 1.00 94.69 491 SER A N 1
ATOM 3898 C CA . SER A 1 491 ? -4.767 6.234 38.497 1.00 94.69 491 SER A CA 1
ATOM 3899 C C . SER A 1 491 ? -3.907 6.979 37.462 1.00 94.69 491 SER A C 1
ATOM 3901 O O . SER A 1 491 ? -2.767 7.339 37.739 1.00 94.69 491 SER A O 1
ATOM 3903 N N . LEU A 1 492 ? -4.464 7.249 36.276 1.00 93.81 492 LEU A N 1
ATOM 3904 C CA . LEU A 1 492 ? -3.862 8.061 35.213 1.00 93.81 492 LEU A CA 1
ATOM 3905 C C . LEU A 1 492 ? -4.355 9.524 35.250 1.00 93.81 492 LEU A C 1
ATOM 3907 O O . LEU A 1 492 ? -4.135 10.284 34.303 1.00 93.81 492 LEU A O 1
ATOM 3911 N N . GLY A 1 493 ? -5.055 9.917 36.320 1.00 93.75 493 GLY A N 1
ATOM 3912 C CA . GLY A 1 493 ? -5.621 11.250 36.529 1.00 93.75 493 GLY A CA 1
ATOM 3913 C C . GLY A 1 493 ? -6.859 11.559 35.681 1.00 93.75 493 GLY A C 1
ATOM 3914 O O . GLY A 1 493 ? -7.217 12.728 35.531 1.00 93.75 493 GLY A O 1
ATOM 3915 N N . ILE A 1 494 ? -7.485 10.560 35.055 1.00 95.12 494 ILE A N 1
ATOM 3916 C CA . ILE A 1 494 ? -8.670 10.722 34.201 1.00 95.12 494 ILE A CA 1
ATOM 3917 C C . ILE A 1 494 ? -9.914 10.372 35.022 1.00 95.12 494 ILE A C 1
ATOM 3919 O O . ILE A 1 494 ? -10.212 9.194 35.199 1.00 95.12 494 ILE A O 1
ATOM 3923 N N . GLN A 1 495 ? -10.650 11.391 35.477 1.00 95.62 495 GLN A N 1
ATOM 3924 C CA . GLN A 1 495 ? -11.897 11.236 36.238 1.00 95.62 495 GLN A CA 1
ATOM 3925 C C . GLN A 1 495 ? -13.043 10.774 35.328 1.00 95.62 495 GLN A C 1
ATOM 3927 O O . GLN A 1 49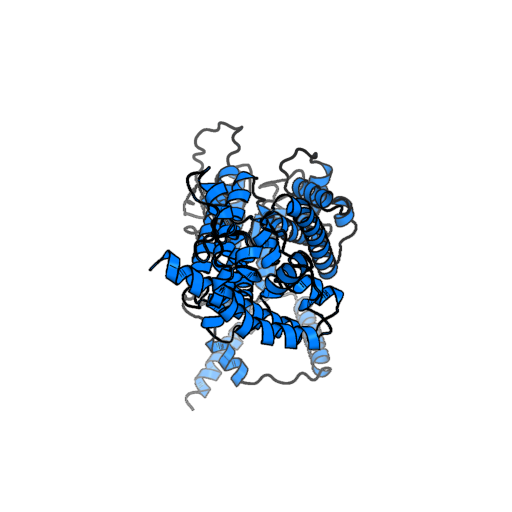5 ? -13.878 11.562 34.892 1.00 95.62 495 GLN A O 1
ATOM 3932 N N . PHE A 1 496 ? -13.074 9.482 34.992 1.00 94.31 496 PHE A N 1
ATOM 3933 C CA . PHE A 1 496 ? -13.965 8.952 33.952 1.00 94.31 496 PHE A CA 1
ATOM 3934 C C . PHE A 1 496 ? -15.454 9.220 34.218 1.00 94.31 496 PHE A C 1
ATOM 3936 O O . PHE A 1 496 ? -16.215 9.429 33.278 1.00 94.31 496 PHE A O 1
ATOM 3943 N N . ASN A 1 497 ? -15.881 9.227 35.482 1.00 93.69 497 ASN A N 1
ATOM 3944 C CA . ASN A 1 497 ? -17.287 9.425 35.840 1.00 93.69 497 ASN A CA 1
ATOM 3945 C C . ASN A 1 497 ? -17.781 10.854 35.568 1.00 93.69 497 ASN A C 1
ATOM 3947 O O . ASN A 1 497 ? -18.952 11.017 35.224 1.00 93.69 497 ASN A O 1
ATOM 3951 N N . GLU A 1 498 ? -16.889 11.844 35.649 1.00 95.44 498 GLU A N 1
ATOM 3952 C CA . GLU A 1 498 ? -17.175 13.272 35.439 1.00 95.44 498 GLU A CA 1
ATOM 3953 C C . GLU A 1 498 ? -17.243 13.656 33.953 1.00 95.44 498 GLU A C 1
ATOM 3955 O O . GLU A 1 498 ? -17.728 14.729 33.607 1.00 95.44 498 GLU A O 1
ATOM 3960 N N . LEU A 1 499 ? -16.777 12.772 33.066 1.00 95.38 499 LEU A N 1
ATOM 3961 C CA . LEU A 1 499 ? -16.753 13.009 31.626 1.00 95.38 499 LEU A CA 1
ATOM 3962 C C . LEU A 1 499 ? -18.151 12.954 30.997 1.00 95.38 499 LEU A C 1
ATOM 3964 O O . LEU A 1 499 ? -19.026 12.186 31.420 1.00 95.38 499 LEU A O 1
ATOM 3968 N N . LEU A 1 500 ? -18.323 13.697 29.906 1.00 96.56 500 LEU A N 1
ATOM 3969 C CA . LEU A 1 500 ? -19.498 13.599 29.044 1.00 96.56 500 LEU A CA 1
ATOM 3970 C C . LEU A 1 500 ? -19.537 12.238 28.331 1.00 96.56 500 LEU A C 1
ATOM 3972 O O . LEU A 1 500 ? -18.507 11.606 28.086 1.00 96.56 500 LEU A O 1
ATOM 3976 N N . ASP A 1 501 ? -20.727 11.795 27.923 1.00 95.12 501 ASP A N 1
ATOM 3977 C CA . ASP A 1 501 ? -20.898 10.513 27.220 1.00 95.12 501 ASP A CA 1
ATOM 3978 C C . ASP A 1 501 ? -20.070 10.427 25.928 1.00 95.12 501 ASP A C 1
ATOM 3980 O O . ASP A 1 501 ? -19.527 9.367 25.612 1.00 95.12 501 ASP A O 1
ATOM 3984 N N . SER A 1 502 ? -19.903 11.537 25.203 1.00 94.19 502 SER A N 1
ATOM 3985 C CA . SER A 1 502 ? -19.051 11.605 24.008 1.00 94.19 502 SER A CA 1
ATOM 3986 C C . SER A 1 502 ? -17.577 11.337 24.320 1.00 94.19 502 SER A C 1
ATOM 3988 O O . SER A 1 502 ? -16.898 10.640 23.567 1.00 94.19 502 SER A O 1
ATOM 3990 N N . GLU A 1 503 ? -17.082 11.845 25.447 1.00 95.06 503 GLU A N 1
ATOM 3991 C CA . GLU A 1 503 ? -15.701 11.657 25.896 1.00 95.06 503 GLU A CA 1
ATOM 3992 C C . GLU A 1 503 ? -15.489 10.239 26.439 1.00 95.06 503 GLU A C 1
ATOM 3994 O O . GLU A 1 503 ? -14.491 9.587 26.123 1.00 95.06 503 GLU A O 1
ATOM 3999 N N . LYS A 1 504 ? -16.469 9.719 27.190 1.00 96.06 504 LYS A N 1
ATOM 4000 C CA . LYS A 1 504 ? -16.501 8.322 27.650 1.00 96.06 504 LYS A CA 1
ATOM 4001 C C . LYS A 1 504 ? -16.451 7.358 26.468 1.00 96.06 504 LYS A C 1
ATOM 4003 O O . LYS A 1 504 ? -15.651 6.420 26.470 1.00 96.06 504 LYS A O 1
ATOM 4008 N N . LEU A 1 505 ? -17.265 7.606 25.439 1.00 95.75 505 LEU A N 1
ATOM 4009 C CA . LEU A 1 505 ? -17.254 6.830 24.201 1.00 95.75 505 LEU A CA 1
ATOM 4010 C C . LEU A 1 505 ? -15.912 6.909 23.486 1.00 95.75 505 LEU A C 1
ATOM 4012 O O . LEU A 1 505 ? -15.399 5.864 23.084 1.00 95.75 505 LEU A O 1
ATOM 4016 N N . GLN A 1 506 ? -15.335 8.108 23.364 1.00 95.50 506 GLN A N 1
ATOM 4017 C CA . GLN A 1 506 ? -14.022 8.278 22.751 1.00 95.50 506 GLN A CA 1
ATOM 4018 C C . GLN A 1 506 ? -12.984 7.409 23.462 1.00 95.50 506 GLN A C 1
ATOM 4020 O O . GLN A 1 506 ? -12.305 6.634 22.806 1.00 95.50 506 GLN A O 1
ATOM 4025 N N . ILE A 1 507 ? -12.911 7.443 24.796 1.00 95.12 507 ILE A N 1
ATOM 4026 C CA . ILE A 1 507 ? -11.959 6.624 25.564 1.00 95.12 507 ILE A CA 1
ATOM 4027 C C . ILE A 1 507 ? -12.201 5.122 25.364 1.00 95.12 507 ILE A C 1
ATOM 4029 O O . ILE A 1 507 ? -11.247 4.359 25.200 1.00 95.12 507 ILE A O 1
ATOM 4033 N N . ILE A 1 508 ? -13.464 4.682 25.377 1.00 95.75 508 ILE A N 1
ATOM 4034 C CA . ILE A 1 508 ? -13.807 3.262 25.232 1.00 95.75 508 ILE A CA 1
ATOM 4035 C C . ILE A 1 508 ? -13.485 2.744 23.823 1.00 95.75 508 ILE A C 1
ATOM 4037 O O . ILE A 1 508 ? -13.006 1.614 23.682 1.00 95.75 508 ILE A O 1
ATOM 4041 N N . LEU A 1 509 ? -13.757 3.534 22.784 1.00 95.25 509 LEU A N 1
ATOM 4042 C CA . LEU A 1 509 ? -13.582 3.139 21.385 1.00 95.25 509 LEU A CA 1
ATOM 4043 C C . LEU A 1 509 ? -12.150 3.355 20.886 1.00 95.25 509 LEU A C 1
ATOM 4045 O O . LEU A 1 509 ? -11.626 2.500 20.173 1.00 95.25 509 LEU A O 1
ATOM 4049 N N . ASP A 1 510 ? -11.515 4.453 21.280 1.00 93.94 510 ASP A N 1
ATOM 4050 C CA . ASP A 1 510 ? -10.151 4.810 20.911 1.00 93.94 510 ASP A CA 1
ATOM 4051 C C . ASP A 1 510 ? -9.548 5.825 21.901 1.00 93.94 510 ASP A C 1
ATOM 4053 O O . ASP A 1 510 ? -9.715 7.040 21.770 1.00 93.94 510 ASP A O 1
ATOM 4057 N N . ILE A 1 511 ? -8.786 5.321 22.876 1.00 92.56 511 ILE A N 1
ATOM 4058 C CA . ILE A 1 511 ? -8.101 6.129 23.900 1.00 92.56 511 ILE A CA 1
ATOM 4059 C C . ILE A 1 511 ? -6.955 6.991 23.342 1.00 92.56 511 ILE A C 1
ATOM 4061 O O . ILE A 1 511 ? -6.440 7.863 24.043 1.00 92.56 511 ILE A O 1
ATOM 4065 N N . THR A 1 512 ? -6.540 6.789 22.089 1.00 90.31 512 THR A N 1
ATOM 4066 C CA . THR A 1 512 ? -5.359 7.446 21.511 1.00 90.31 512 THR A CA 1
ATOM 4067 C C . THR A 1 512 ? -5.316 8.973 21.685 1.00 90.31 512 THR A C 1
ATOM 4069 O O . THR A 1 512 ? -4.272 9.465 22.113 1.00 90.31 512 THR A O 1
ATOM 4072 N N . PRO A 1 513 ? -6.384 9.757 21.428 1.00 89.75 513 PRO A N 1
ATOM 4073 C CA . PRO A 1 513 ? -6.309 11.210 21.568 1.00 89.75 513 PRO A CA 1
ATOM 4074 C C . PRO A 1 513 ? -6.109 11.653 23.026 1.00 89.75 513 PRO A C 1
ATOM 4076 O O . PRO A 1 513 ? -5.363 12.600 23.300 1.00 89.75 513 PRO A O 1
ATOM 4079 N N . VAL A 1 514 ? -6.698 10.932 23.985 1.00 90.94 514 VAL A N 1
ATOM 4080 C CA . VAL A 1 514 ? -6.485 11.176 25.422 1.00 90.94 514 VAL A CA 1
ATOM 4081 C C . VAL A 1 514 ? -5.066 10.780 25.826 1.00 90.94 514 VAL A C 1
ATOM 4083 O O . VAL A 1 514 ? -4.397 11.503 26.563 1.00 90.94 514 VAL A O 1
ATOM 4086 N N . ALA A 1 515 ? -4.565 9.668 25.288 1.00 89.19 515 ALA A N 1
ATOM 4087 C CA . ALA A 1 515 ? -3.201 9.224 25.521 1.00 89.19 515 ALA A CA 1
ATOM 4088 C C . ALA A 1 515 ? -2.159 10.226 25.013 1.00 89.19 515 ALA A C 1
ATOM 4090 O O . ALA A 1 515 ? -1.192 10.509 25.719 1.00 89.19 515 ALA A O 1
ATOM 4091 N N . THR A 1 516 ? -2.366 10.788 23.820 1.00 88.12 516 THR A N 1
ATOM 4092 C CA . THR A 1 516 ? -1.471 11.787 23.227 1.00 88.12 516 THR A CA 1
ATOM 4093 C C . THR A 1 516 ? -1.491 13.096 24.013 1.00 88.12 516 THR A C 1
ATOM 4095 O O . THR A 1 516 ? -0.427 13.597 24.370 1.00 88.12 516 THR A O 1
ATOM 4098 N N . SER A 1 517 ? -2.675 13.632 24.327 1.00 89.75 517 SER A N 1
ATOM 4099 C CA . SER A 1 517 ? -2.804 14.903 25.063 1.00 89.75 517 SER A CA 1
ATOM 4100 C C . SER A 1 517 ? -2.209 14.836 26.471 1.00 89.75 517 SER A C 1
ATOM 4102 O O . SER A 1 517 ? -1.542 15.773 26.904 1.00 89.75 517 SER A O 1
ATOM 4104 N N . ARG A 1 518 ? -2.379 13.705 27.165 1.00 90.94 518 ARG A N 1
ATOM 4105 C CA . ARG A 1 518 ? -1.874 13.491 28.530 1.00 90.94 518 ARG A CA 1
ATOM 4106 C C . ARG A 1 518 ? -0.509 12.801 28.597 1.00 90.94 518 ARG A C 1
ATOM 4108 O O . ARG A 1 518 ? -0.040 12.514 29.693 1.00 90.94 518 ARG A O 1
ATOM 4115 N N . LYS A 1 519 ? 0.130 12.529 27.451 1.00 91.38 519 LYS A N 1
ATOM 4116 C CA . LYS A 1 519 ? 1.429 11.833 27.348 1.00 91.38 519 LYS A CA 1
ATOM 4117 C C . LYS A 1 519 ? 1.467 10.509 28.131 1.00 91.38 519 LYS A C 1
ATOM 4119 O O . LYS A 1 519 ? 2.434 10.214 28.830 1.00 91.38 519 LYS A O 1
ATOM 4124 N N . LEU A 1 520 ? 0.406 9.710 28.023 1.00 90.69 520 LEU A N 1
ATOM 4125 C CA . LEU A 1 520 ? 0.315 8.425 28.718 1.00 90.69 520 LEU A CA 1
ATOM 4126 C C . LEU A 1 520 ? 1.364 7.435 28.194 1.00 90.69 520 LEU A C 1
ATOM 4128 O O . LEU A 1 520 ? 1.665 7.397 26.999 1.00 90.69 520 LEU A O 1
ATOM 4132 N N . SER A 1 521 ? 1.883 6.585 29.084 1.00 90.31 521 SER A N 1
ATOM 4133 C CA . SER A 1 521 ? 2.831 5.539 28.690 1.00 90.31 521 SER A CA 1
ATOM 4134 C C . SER A 1 521 ? 2.164 4.488 27.779 1.00 90.31 521 SER A C 1
ATOM 4136 O O . SER A 1 521 ? 0.978 4.188 27.961 1.00 90.31 521 SER A O 1
ATOM 4138 N N . PRO A 1 522 ? 2.902 3.851 26.847 1.00 87.75 522 PRO A N 1
ATOM 4139 C CA . PRO A 1 522 ? 2.361 2.769 26.020 1.00 87.75 522 PRO A CA 1
ATOM 4140 C C . PRO A 1 522 ? 1.755 1.615 26.834 1.00 87.75 522 PRO A C 1
ATOM 4142 O O . PRO A 1 522 ? 0.733 1.056 26.441 1.00 87.75 522 PRO A O 1
ATOM 4145 N N . ALA A 1 523 ? 2.335 1.295 27.997 1.00 88.50 523 ALA A N 1
ATOM 4146 C CA . ALA A 1 523 ? 1.823 0.260 28.894 1.00 88.50 523 ALA A CA 1
ATOM 4147 C C . ALA A 1 523 ? 0.463 0.643 29.504 1.00 88.50 523 ALA A C 1
ATOM 4149 O O . ALA A 1 523 ? -0.449 -0.184 29.561 1.00 88.50 523 ALA A O 1
ATOM 4150 N N . SER A 1 524 ? 0.298 1.908 29.901 1.00 90.38 524 SER A N 1
ATOM 4151 C CA . SER A 1 524 ? -0.973 2.443 30.406 1.00 90.38 524 SER A CA 1
ATOM 4152 C C . SER A 1 524 ? -2.066 2.378 29.336 1.00 90.38 524 SER A C 1
ATOM 4154 O O . SER A 1 524 ? -3.168 1.900 29.606 1.00 90.38 524 SER A O 1
ATOM 4156 N N . VAL A 1 525 ? -1.740 2.789 28.105 1.00 89.56 525 VAL A N 1
ATOM 4157 C CA . VAL A 1 525 ? -2.651 2.717 26.950 1.00 89.56 525 VAL A CA 1
ATOM 4158 C C . VAL A 1 525 ? -3.067 1.274 26.677 1.00 89.56 525 VAL A C 1
ATOM 4160 O O . VAL A 1 525 ? -4.257 0.989 26.553 1.00 89.56 525 VAL A O 1
ATOM 4163 N N . ALA A 1 526 ? -2.104 0.350 26.656 1.00 88.62 526 ALA A N 1
ATOM 4164 C CA . ALA A 1 526 ? -2.363 -1.068 26.440 1.00 88.62 526 ALA A CA 1
ATOM 4165 C C . ALA A 1 526 ? -3.285 -1.671 27.512 1.00 88.62 526 ALA A C 1
ATOM 4167 O O . ALA A 1 526 ? -4.176 -2.462 27.190 1.00 88.62 526 ALA A O 1
ATOM 4168 N N . LYS A 1 527 ? -3.103 -1.276 28.780 1.00 90.12 527 LYS A N 1
ATOM 4169 C CA . LYS A 1 527 ? -3.937 -1.734 29.898 1.00 90.12 527 LYS A CA 1
ATOM 4170 C C . LYS A 1 527 ? -5.393 -1.296 29.728 1.00 90.12 527 LYS A C 1
ATOM 4172 O O . LYS A 1 527 ? -6.285 -2.141 29.796 1.00 90.12 527 LYS A O 1
ATOM 4177 N N . VAL A 1 528 ? -5.640 -0.013 29.455 1.00 92.56 528 VAL A N 1
ATOM 4178 C CA . VAL A 1 528 ? -7.011 0.495 29.255 1.00 92.56 528 VAL A CA 1
ATOM 4179 C C . VAL A 1 528 ? -7.656 -0.122 28.015 1.00 92.56 528 VAL A C 1
ATOM 4181 O O . VAL A 1 528 ? -8.812 -0.544 28.039 1.00 92.56 528 VAL A O 1
ATOM 4184 N N . GLU A 1 529 ? -6.905 -0.244 26.928 1.00 91.81 529 GLU A N 1
ATOM 4185 C CA . GLU A 1 529 ? -7.405 -0.821 25.685 1.00 91.81 529 GLU A CA 1
ATOM 4186 C C . GLU A 1 529 ? -7.783 -2.308 25.842 1.00 91.81 529 GLU A C 1
ATOM 4188 O O . GLU A 1 529 ? -8.804 -2.748 25.310 1.00 91.81 529 GLU A O 1
ATOM 4193 N N . ARG A 1 530 ? -7.040 -3.086 26.643 1.00 90.62 530 ARG A N 1
ATOM 4194 C CA . ARG A 1 530 ? -7.416 -4.472 26.983 1.00 90.62 530 ARG A CA 1
ATOM 4195 C C . ARG A 1 530 ? -8.758 -4.534 27.719 1.00 90.62 530 ARG A C 1
ATOM 4197 O O . ARG A 1 530 ? -9.597 -5.378 27.393 1.00 90.62 530 ARG A O 1
ATOM 4204 N N . LEU A 1 531 ? -8.977 -3.643 28.684 1.00 92.56 531 LEU A N 1
ATOM 4205 C CA . LEU A 1 531 ? -10.220 -3.592 29.459 1.00 92.56 531 LEU A CA 1
ATOM 4206 C C . LEU A 1 531 ? -11.414 -3.178 28.599 1.00 92.56 531 LEU A C 1
ATOM 4208 O O . LEU A 1 531 ? -12.456 -3.832 28.631 1.00 92.56 531 LEU A O 1
ATOM 4212 N N . THR A 1 532 ? -11.246 -2.158 27.760 1.00 94.50 532 THR A N 1
ATOM 4213 C CA . THR A 1 532 ? -12.316 -1.671 26.878 1.00 94.50 532 THR A CA 1
ATOM 4214 C C . THR A 1 532 ? -12.668 -2.678 25.778 1.00 94.50 532 THR A C 1
ATOM 4216 O O . THR A 1 532 ? -13.847 -2.864 25.478 1.00 94.50 532 THR A O 1
ATOM 4219 N N . ARG A 1 533 ? -11.694 -3.432 25.242 1.00 93.12 533 ARG A N 1
ATOM 4220 C CA . ARG A 1 533 ? -11.966 -4.598 24.372 1.00 93.12 533 ARG A CA 1
ATOM 4221 C C . ARG A 1 533 ? -12.779 -5.667 25.078 1.00 93.12 533 ARG A C 1
ATOM 4223 O O . ARG A 1 533 ? -13.731 -6.192 24.501 1.00 93.12 533 ARG A O 1
ATOM 4230 N N . ARG A 1 534 ? -12.400 -6.004 26.317 1.00 94.06 534 ARG A N 1
ATOM 4231 C CA . ARG A 1 534 ? -13.116 -6.992 27.134 1.00 94.06 534 ARG A CA 1
ATOM 4232 C C . ARG A 1 534 ? -14.554 -6.543 27.376 1.00 94.06 534 ARG A C 1
ATOM 4234 O O . ARG A 1 534 ? -15.456 -7.355 27.200 1.00 94.06 534 ARG A O 1
ATOM 4241 N N . LEU A 1 535 ? -14.759 -5.270 27.721 1.00 95.88 535 LEU A N 1
ATOM 4242 C CA . LEU A 1 535 ? -16.082 -4.669 27.890 1.00 95.88 535 LEU A CA 1
ATOM 4243 C C . LEU A 1 535 ? -16.916 -4.835 26.618 1.00 95.88 535 LEU A C 1
ATOM 4245 O O . LEU A 1 535 ? -17.932 -5.522 26.647 1.00 95.88 535 LEU A O 1
ATOM 4249 N N . ILE A 1 536 ? -16.453 -4.278 25.497 1.00 96.56 536 ILE A N 1
ATOM 4250 C CA . ILE A 1 536 ? -17.175 -4.297 24.217 1.00 96.56 536 ILE A CA 1
ATOM 4251 C C . ILE A 1 536 ? -17.547 -5.720 23.799 1.00 96.56 536 ILE A C 1
ATOM 4253 O O . ILE A 1 536 ? -18.669 -5.970 23.361 1.00 96.56 536 ILE A O 1
ATOM 4257 N N . TYR A 1 537 ? -16.624 -6.666 23.949 1.00 95.75 537 TYR A N 1
ATOM 4258 C CA . TYR A 1 537 ? -16.875 -8.047 23.566 1.00 95.75 537 TYR A CA 1
ATOM 4259 C C . TYR A 1 537 ? -17.923 -8.731 24.452 1.00 95.75 537 TYR A C 1
ATOM 4261 O O . TYR A 1 537 ? -18.771 -9.460 23.946 1.00 95.75 537 TYR A O 1
ATOM 4269 N N . GLN A 1 538 ? -17.916 -8.474 25.763 1.00 95.94 538 GLN A N 1
ATOM 4270 C CA . GLN A 1 538 ? -18.934 -9.015 26.670 1.00 95.94 538 GLN A CA 1
ATOM 4271 C C . GLN A 1 538 ? -20.319 -8.417 26.392 1.00 95.94 538 GLN A C 1
ATOM 4273 O O . GLN A 1 538 ? -21.307 -9.151 26.383 1.00 95.94 538 GLN A O 1
ATOM 4278 N N . LEU A 1 539 ? -20.391 -7.117 26.077 1.00 96.44 539 LEU A N 1
ATOM 4279 C CA . LEU A 1 539 ? -21.632 -6.481 25.617 1.00 96.44 539 LEU A CA 1
ATOM 4280 C C . LEU A 1 539 ? -22.125 -7.110 24.304 1.00 96.44 539 LEU A C 1
ATOM 4282 O O . LEU A 1 539 ? -23.313 -7.397 24.156 1.00 96.44 539 LEU A O 1
ATOM 4286 N N . HIS A 1 540 ? -21.211 -7.373 23.365 1.00 95.75 540 HIS A N 1
ATOM 4287 C CA . HIS A 1 540 ? -21.521 -8.055 22.110 1.00 95.75 540 HIS A CA 1
ATOM 4288 C C . HIS A 1 540 ? -22.084 -9.460 22.335 1.00 95.75 540 HIS A C 1
ATOM 4290 O O . HIS A 1 540 ? -23.126 -9.769 21.763 1.00 95.75 540 HIS A O 1
ATOM 4296 N N . ILE A 1 541 ? -21.463 -10.282 23.189 1.00 95.38 541 ILE A N 1
ATOM 4297 C CA . ILE A 1 541 ? -21.962 -11.628 23.517 1.00 95.38 541 ILE A CA 1
ATOM 4298 C C . ILE A 1 541 ? -23.368 -11.556 24.113 1.00 95.38 541 ILE A C 1
ATOM 4300 O O . ILE A 1 541 ? -24.249 -12.305 23.694 1.00 95.38 541 ILE A O 1
ATOM 4304 N N . ALA A 1 542 ? -23.587 -10.663 25.082 1.00 94.50 542 ALA A N 1
ATOM 4305 C CA . ALA A 1 542 ? -24.884 -10.517 25.733 1.00 94.50 542 ALA A CA 1
ATOM 4306 C C . ALA A 1 542 ? -25.985 -10.152 24.734 1.00 94.50 542 ALA A C 1
ATOM 4308 O O . ALA A 1 542 ? -27.053 -10.757 24.746 1.00 94.50 542 ALA A O 1
ATOM 4309 N N . ARG A 1 543 ? -25.693 -9.228 23.812 1.00 94.00 543 ARG A N 1
ATOM 4310 C CA . ARG A 1 543 ? -26.614 -8.885 22.729 1.00 94.00 543 ARG A CA 1
ATOM 4311 C C . ARG A 1 543 ? -26.827 -10.042 21.758 1.00 94.00 543 ARG A C 1
ATOM 4313 O O . ARG A 1 543 ? -27.956 -10.319 21.379 1.00 94.00 543 ARG A O 1
ATOM 4320 N N . TYR A 1 544 ? -25.752 -10.706 21.342 1.00 92.75 544 TYR A N 1
ATOM 4321 C CA . TYR A 1 544 ? -25.802 -11.784 20.355 1.00 92.75 544 TYR A CA 1
ATOM 4322 C C . TYR A 1 544 ? -26.694 -12.944 20.810 1.00 92.75 544 TYR A C 1
ATOM 4324 O O . TYR A 1 544 ? -27.474 -13.450 20.011 1.00 92.75 544 TYR A O 1
ATOM 4332 N N . LYS A 1 545 ? -26.640 -13.308 22.099 1.00 92.12 545 LYS A N 1
ATOM 4333 C CA . LYS A 1 545 ? -27.489 -14.357 22.689 1.00 92.12 545 LYS A CA 1
ATOM 4334 C C . LYS A 1 545 ? -28.989 -14.110 22.527 1.00 92.12 545 LYS A C 1
ATOM 4336 O O . LYS A 1 545 ? -29.725 -15.075 22.439 1.00 92.12 545 LYS A O 1
ATOM 4341 N N . ILE A 1 546 ? -29.418 -12.850 22.501 1.00 84.25 546 ILE A N 1
ATOM 4342 C CA . ILE A 1 546 ? -30.833 -12.467 22.358 1.00 84.25 546 ILE A CA 1
ATOM 4343 C C . ILE A 1 546 ? -31.229 -12.333 20.885 1.00 84.25 546 ILE A C 1
ATOM 4345 O O . ILE A 1 546 ? -32.382 -12.504 20.528 1.00 84.25 546 ILE A O 1
ATOM 4349 N N . VAL A 1 547 ? -30.276 -11.995 20.014 1.00 78.94 547 VAL A N 1
ATOM 4350 C CA . VAL A 1 547 ? -30.545 -11.856 18.574 1.00 78.94 547 VAL A CA 1
ATOM 4351 C C . VAL A 1 547 ? -30.593 -13.214 17.869 1.00 78.94 547 VAL A C 1
ATOM 4353 O O . VAL A 1 547 ? -31.276 -13.341 16.860 1.00 78.94 547 VAL A O 1
ATOM 4356 N N . CYS A 1 548 ? -29.816 -14.192 18.344 1.00 74.75 548 CYS A N 1
ATOM 4357 C CA . CYS A 1 548 ? -29.652 -15.498 17.692 1.00 74.75 548 CYS A CA 1
ATOM 4358 C C . CYS A 1 548 ? -30.223 -16.680 18.484 1.00 74.75 548 CYS A C 1
ATOM 4360 O O . CYS A 1 548 ? -30.200 -17.795 17.967 1.00 74.75 548 CYS A O 1
ATOM 4362 N N . GLY A 1 549 ? -30.635 -16.459 19.733 1.00 57.25 549 GLY A N 1
ATOM 4363 C CA . GLY A 1 549 ? -31.424 -17.410 20.515 1.00 57.25 549 GLY A CA 1
ATOM 4364 C C . GLY A 1 549 ? -32.880 -17.008 20.434 1.00 57.25 549 GLY A C 1
ATOM 4365 O O . GLY A 1 549 ? -33.713 -17.928 20.318 1.00 57.25 549 GLY A O 1
#

pLDDT: mean 82.39, std 17.55, range [35.75, 98.25]

Organism: Mytilus edulis (NCBI:txid6550)

Mean predicted aligned error: 12.72 Å

Secondary structure (DSSP, 8-state):
-HHHHHHHHHHHHHHHHH--TT-TT--HHHHHHHHHHHHHHHHHHTTS--PPPPHHHHHHHHTTS-------TT---HHHHHHSHHHHHHHHHHHHHHHHHT-S-S-EETTEE--EEEETTEEEE--SSHHHHHHHHHHHHHHHHHTT----TTT--EE----TT----------EETTEEPPEESEEEETTEEEESSHHHHHHHHHHHHHHHHHHHHHHTGGGT-SSSSSS-HHHHHHHIIIIIHHHHHTTHHHH---HHHHHHHHHHHHHHHHHHTT--TTS-HHHHHHHH-PPPHHHHHHHHHHHHHHHHHTS-TTSHHHHHHHHHHHH--TTS--HHHHHHHHHHHTTPPPHHHHHHSPPPHHHHHHHHHHHHHHHHHHHHHHHGGG-GGGTT---TT-STTPPPGGG-S---SHHHHHHHHHHHHHHTT-S--HHHHHHHHTTSS--B-TTTSSSB--HHIIIII-GGGHHHHHHHHHHHHHHHHHTT--GGGS-HHHHHHHHH--HHHHHHTT--HHHHHHHHHHHHHHHHHHHHHHHHHHH-

Solvent-accessible surface area (backbone atoms only — not comparable to full-atom values): 31724 Å² total; per-residue (Å²): 125,76,67,58,61,53,53,53,51,51,51,54,53,53,49,60,74,67,51,72,86,81,59,94,82,68,63,68,68,58,59,56,50,53,54,56,48,54,54,53,50,54,60,54,55,76,73,55,96,76,85,86,84,54,73,67,61,54,54,56,59,63,72,71,59,92,82,90,75,81,50,51,100,85,64,59,34,71,66,60,61,63,70,52,40,71,61,50,54,49,49,51,51,49,52,58,50,52,59,46,68,75,42,97,54,40,25,62,67,81,92,45,76,56,28,65,53,72,56,89,92,52,70,48,80,37,47,85,47,70,71,38,41,47,50,53,42,47,52,51,50,54,49,28,53,74,74,72,46,79,83,57,60,92,78,48,68,42,70,68,69,61,60,89,87,61,88,65,73,88,80,86,74,83,46,56,57,87,94,40,75,39,53,77,42,69,62,47,73,56,95,90,40,54,45,41,33,36,75,70,58,22,54,53,53,40,53,53,49,19,50,53,51,19,49,50,44,47,56,69,36,41,88,76,27,58,40,30,78,79,30,52,55,57,53,58,43,54,48,48,38,61,67,57,22,48,54,47,47,49,61,66,39,48,74,73,55,71,52,76,71,57,41,50,55,56,39,51,52,54,52,54,52,52,28,40,48,57,52,45,64,89,85,50,65,70,68,55,53,31,36,50,52,17,50,72,60,57,68,58,53,38,49,52,46,28,54,50,52,50,46,55,36,29,64,46,55,78,86,35,66,64,33,45,48,48,55,50,47,62,72,71,50,55,93,86,47,92,45,68,66,44,52,50,43,51,53,29,55,76,59,74,48,72,59,64,67,58,40,52,79,52,55,64,59,66,70,61,44,53,54,49,50,52,49,43,53,43,52,54,51,37,51,53,51,60,71,52,47,81,81,38,78,42,38,79,54,56,74,62,90,36,46,54,85,63,30,58,29,73,84,52,76,45,84,61,90,41,69,66,52,47,60,23,48,37,57,46,50,25,55,34,50,49,65,49,89,37,34,52,49,46,25,77,72,57,74,74,81,50,71,40,40,21,92,78,66,67,74,52,57,21,39,72,64,31,68,76,78,60,42,69,79,49,43,70,63,43,57,71,46,46,51,64,44,40,54,55,34,43,76,71,72,38,64,60,85,81,47,54,71,70,56,48,48,30,50,54,66,40,42,60,67,61,34,61,77,67,66,54,52,72,68,60,51,42,53,52,52,53,46,32,34,53,44,51,37,53,54,47,52,61,51,45,55,67,77,77,102

Radius of gyration: 32.91 Å; Cα contacts (8 Å, |Δi|>4): 576; chains: 1; bounding box: 97×65×82 Å